Protein AF-A0A815L622-F1 (afdb_monomer)

pLDDT: mean 76.96, std 22.01, range [23.73, 98.12]

Nearest PDB structures (foldseek):
  8ipq-assembly2_D  TM=3.003E-01  e=6.523E-02  Mycolicibacterium smegmatis
  8vp5-assembly1_B  TM=3.251E-01  e=3.781E+00  Acetivibrio thermocellus ATCC 27405
  7t56-assembly1_B  TM=3.227E-01  e=4.749E+00  Acetivibrio thermocellus
  6v9z-assembly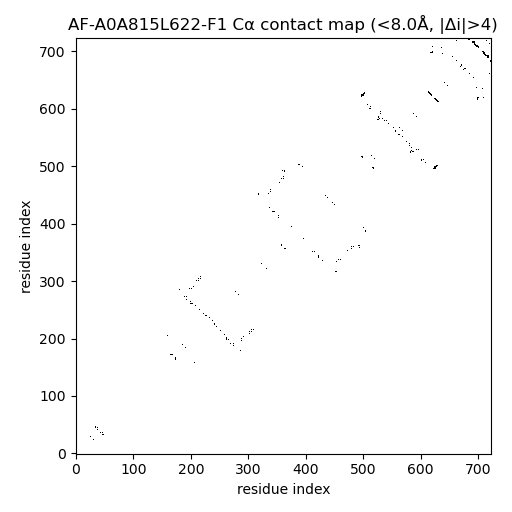1_B  TM=2.185E-01  e=2.625E+00  Acetivibrio thermocellus ATCC 27405

Mean predicted aligned error: 18.42 Å

Secondary structure (DSSP, 8-state):
---------------------------HHHHHHHHHHHTTT--HHHHHHHHHHHHHHHHHHHHHHHHHHHTTS-S--------------------------PPP-----------------------------PPPP--THHHHHHHHHHHT-TTTTTT-PPPHHHHS-HHHHHHHHHHHTTS---SHHHHHHHHHHHHHHHHHHHHHHHHHHHHHHHHHHHHHT---HHHHHHTT-SS-HHHHHHHHHHHHHHHHHHHHHHHHHHHHHHTT---SSS-HHHHHHHHHHHHHHHHHHHHHHHHHHHHHHHHHHHHHHHHHHHHHS--SS-HHHHHHHHHHHHHHHHHHHHHHHHHHHHHHTT---THHHHHHHHHHH--------GGGHHHHHHHHHHHHHHHHHHHHHHHHHHHHHHHHHHHHHHHHHHHHHHHHHHHT---THHHHHHHHHHHHHHHHHHHHHHHHHHHHHHHHHHHHHHHHH---TTS----S-PPEEESSS--S-HHHHHHHHH--S---TTGGGGS-HHHHHHHHHHHHHHHHHHHHHHHTTSTT--TT-HHHHHHHHHHHHHHHHHHHSPPPHHHHHHHHHHHHHHHHHHHHHHHTTEEEEE-SSSS-EEEEEHHHHHHHHHHHHHHH------SS--HHHHHHHHHHHHHHHHHTTSS-HHHHHHHS--TTT--PPEEEEEE-TTSTT-PEEEEEE-TT-TTTTT-

Solvent-accessible surface area (backbone atoms only — not comparable to full-atom values): 43558 Å² total; per-residue (Å²): 138,80,89,85,89,84,85,87,86,87,90,80,89,79,87,78,86,76,80,83,76,78,80,80,91,62,61,71,68,58,55,51,51,49,54,61,40,48,78,67,74,49,55,68,70,63,46,51,55,53,50,52,53,49,51,54,52,53,50,52,52,50,55,54,53,51,56,57,55,58,66,72,75,73,77,89,87,85,89,85,85,88,79,90,82,85,84,84,88,86,82,90,86,85,87,82,90,84,87,80,91,76,87,83,82,87,82,85,84,82,87,86,88,88,83,89,79,92,76,90,78,89,77,88,83,84,87,78,87,88,86,86,81,83,87,74,93,76,68,80,70,62,58,55,57,55,54,56,64,59,70,73,47,76,68,79,69,66,76,74,68,83,51,68,73,81,71,45,62,65,73,59,49,52,53,52,50,28,62,74,67,72,44,87,66,79,54,67,71,46,42,52,50,53,50,55,52,44,50,42,50,44,50,37,53,52,44,58,55,48,46,54,45,55,47,52,49,52,56,50,26,64,73,68,73,51,78,50,71,68,49,31,59,73,53,72,42,94,79,56,66,62,56,41,47,54,45,50,54,54,50,48,51,52,45,50,54,51,41,52,51,38,52,51,55,52,53,60,47,63,80,66,60,84,58,86,90,53,56,69,66,60,52,48,52,53,44,48,54,50,42,48,66,78,46,50,64,55,59,54,52,44,50,52,55,47,52,52,50,53,49,46,46,50,49,50,50,42,48,52,57,59,68,63,57,88,58,103,56,71,60,65,58,55,50,51,52,52,50,50,40,51,52,52,42,43,53,52,51,46,53,52,49,52,50,51,50,24,56,78,69,28,40,68,61,70,75,62,53,50,51,57,52,52,61,63,65,59,79,84,69,84,86,83,52,80,80,49,56,42,62,51,52,51,52,52,48,51,52,51,52,50,50,53,49,54,51,51,51,50,53,51,52,51,51,49,51,52,47,53,50,36,51,52,52,45,54,51,54,50,50,52,52,50,51,57,55,58,72,64,75,65,69,83,57,48,65,52,48,54,51,46,50,52,49,40,51,50,54,52,50,53,48,49,51,50,56,42,53,56,52,47,57,54,49,48,54,52,53,52,49,49,57,74,66,46,86,66,82,82,51,60,63,75,83,41,54,54,55,46,71,57,52,78,65,83,88,59,53,76,70,44,42,47,40,64,27,63,38,71,94,71,84,60,93,46,64,28,70,80,49,55,71,73,58,26,51,56,49,33,54,52,50,39,54,53,54,47,50,53,53,52,60,60,49,62,73,42,92,89,54,63,89,83,39,66,64,57,59,50,48,50,51,53,47,42,51,50,40,43,48,52,36,67,52,79,59,53,72,68,57,45,53,52,51,52,51,52,54,49,42,54,50,49,49,55,50,48,33,62,74,66,45,44,40,77,42,57,30,68,79,60,92,25,37,36,38,29,44,40,68,61,52,50,50,46,52,49,49,51,44,70,76,60,64,80,67,79,90,70,97,64,84,59,56,66,61,54,38,49,52,46,52,54,49,49,52,52,36,45,75,70,62,76,43,56,71,67,57,49,65,65,34,52,63,51,84,90,68,44,47,71,60,44,77,46,72,24,39,31,82,91,46,82,93,43,48,60,40,84,42,78,41,43,77,46,20,48,58,51,64,70,114

Sequence (723 aa):
MDVNKISAEDNVPIQNQQPQKKKCHGNRKDQRFRKKLRTRGINPEKIEKKLARRKQIEQKKNSTMSNVKEKNNSATRVPTSTSTRNQPATTTTMLTTTSFNKRKRDISLQEVNTNETLAKSSTSITIVKRLSKKPKQHDNKKLIDLCTLVINNDSMITKYRRPLFLTQPSSKLFRILKKRLNYSLRKPNRKEFIYKRLNLFDQQYYLEIEQRLWQSYLDIGLKEQMWPEILYKMAKTSNDTNICHDFLVNYLENIKNQINKCQLQLNEQSHSCPITRLTIDQIDHCLKEYVHTERSYLTMRNNDELIQFKSHIREKDLLKTITSYQIKMDLNEYLNRLISIREQQGGIWKDCFMLQMRILFKFLPQNFDHLEKFIGSIHYLSLDNTQNGIEIKNKRYKLIQEAKRTWLNTFFNVYEYKLQKCEQQYQNEMKQLETQLSDINITKDGESVLNKIKEYISTRTNRIKQEIDDQMSSARGLLLQKRHQSSSAKHMIGVSPEPYLDLIENPFNRLQWNQLSLGPSYIRLNQSGIRRKKEQLKQAEKEHKGIYKKVESNLIQYPGIPREASVFKQYSTNLLNHVHECYLTPLSYKDFLEAQQQSQIARSIRSLIKEKNLIIRLTDKGHNFYIGSASEFEKKAQNFFSDTNAFMELSENPFNEITNKVIQFLNRLHGKKIIQKWHYEQMMPDPKKCELAHLYFNPKTHKENIPVRPIENTIHAPTTNIS

InterPro domains:
  IPR059466 Domain of unknown function DUF8422 [PF28514] (590-704)

Radius of gyration: 41.03 Å; Cα contacts (8 Å, |Δi|>4): 441; chains: 1; bounding box: 111×120×99 Å

Structure (mmCIF, N/CA/C/O backbone):
data_AF-A0A815L622-F1
#
_entry.id   AF-A0A815L622-F1
#
loop_
_atom_site.group_PDB
_atom_site.id
_atom_site.type_symbol
_atom_site.label_atom_id
_atom_site.label_alt_id
_atom_site.label_comp_id
_atom_site.label_asym_id
_atom_site.label_entity_id
_atom_site.label_seq_id
_atom_site.pdbx_PDB_ins_code
_atom_site.Cartn_x
_atom_site.Cartn_y
_atom_site.Cartn_z
_atom_site.occupancy
_atom_site.B_iso_or_equiv
_atom_site.auth_seq_id
_atom_site.auth_comp_id
_atom_site.auth_asym_id
_atom_site.auth_atom_id
_atom_site.pdbx_PDB_model_num
ATOM 1 N N . MET A 1 1 ? -2.296 67.488 53.420 1.00 32.97 1 MET A N 1
ATOM 2 C CA . MET A 1 1 ? -1.817 68.424 52.387 1.00 32.97 1 MET A CA 1
ATOM 3 C C . MET A 1 1 ? -2.799 68.393 51.230 1.00 32.97 1 MET A C 1
ATOM 5 O O . MET A 1 1 ? -2.792 67.468 50.433 1.00 32.97 1 MET A O 1
ATOM 9 N N . ASP A 1 2 ? -3.738 69.327 51.337 1.00 30.67 2 ASP A N 1
ATOM 10 C CA . ASP A 1 2 ? -4.560 70.048 50.358 1.00 30.67 2 ASP A CA 1
ATOM 11 C C . ASP A 1 2 ? -4.939 69.471 48.981 1.00 30.67 2 ASP A C 1
ATOM 13 O O . ASP A 1 2 ? -4.122 69.293 48.086 1.00 30.67 2 ASP A O 1
ATOM 17 N N . VAL A 1 3 ? -6.259 69.270 48.843 1.00 36.25 3 VAL A N 1
ATOM 18 C CA . VAL A 1 3 ? -7.197 69.960 47.925 1.00 36.25 3 VAL A CA 1
ATOM 19 C C . VAL A 1 3 ? -6.707 70.285 46.503 1.00 36.25 3 VAL A C 1
ATOM 21 O O . VAL A 1 3 ? -5.869 71.158 46.321 1.00 36.25 3 VAL A O 1
ATOM 24 N N . ASN A 1 4 ? -7.392 69.733 45.485 1.00 37.66 4 ASN A N 1
ATOM 25 C CA . ASN A 1 4 ? -8.037 70.567 44.454 1.00 37.66 4 ASN A CA 1
ATOM 26 C C . ASN A 1 4 ? -9.099 69.844 43.598 1.00 37.66 4 ASN A C 1
ATOM 28 O O . ASN A 1 4 ? -8.881 68.764 43.052 1.00 37.66 4 ASN A O 1
ATOM 32 N N . LYS A 1 5 ? -10.256 70.517 43.503 1.00 45.66 5 LYS A N 1
ATOM 33 C CA . LYS A 1 5 ? -11.344 70.400 42.510 1.00 45.66 5 LYS A CA 1
ATOM 34 C C . LYS A 1 5 ? -10.925 71.064 41.188 1.00 45.66 5 LYS A C 1
ATOM 36 O O . LYS A 1 5 ? -10.076 71.940 41.244 1.00 45.66 5 LYS A O 1
ATOM 41 N N . ILE A 1 6 ? -11.600 70.723 40.078 1.00 37.06 6 ILE A N 1
ATOM 42 C CA . ILE A 1 6 ? -11.911 71.522 38.852 1.00 37.06 6 ILE A CA 1
ATOM 43 C C . ILE A 1 6 ? -12.695 70.550 37.935 1.00 37.06 6 ILE A C 1
ATOM 45 O O . ILE A 1 6 ? -12.186 69.483 37.610 1.00 37.06 6 ILE A O 1
ATOM 49 N N . SER A 1 7 ? -14.030 70.609 37.883 1.00 33.41 7 SER A N 1
ATOM 50 C CA . SER A 1 7 ? -14.940 71.461 37.084 1.00 33.41 7 SER A CA 1
ATOM 51 C C . SER A 1 7 ? -15.220 70.929 35.669 1.00 33.41 7 SER A C 1
ATOM 53 O O . SER A 1 7 ? -14.332 70.498 34.942 1.00 33.41 7 SER A O 1
ATOM 55 N N . ALA A 1 8 ? -16.515 70.918 35.354 1.00 36.47 8 ALA A N 1
ATOM 56 C CA . ALA A 1 8 ? -17.143 70.501 34.111 1.00 36.47 8 ALA A CA 1
ATOM 57 C C . ALA A 1 8 ? -17.141 71.634 33.078 1.00 36.47 8 ALA A C 1
ATOM 59 O O . ALA A 1 8 ? -17.165 72.785 33.496 1.00 36.47 8 ALA A O 1
ATOM 60 N N . GLU A 1 9 ? -17.217 71.295 31.785 1.00 32.03 9 GLU A N 1
ATOM 61 C CA . GLU A 1 9 ? -17.894 72.107 30.762 1.00 32.03 9 GLU A CA 1
ATOM 62 C C . GLU A 1 9 ? -18.160 71.309 29.460 1.00 32.03 9 GLU A C 1
ATOM 64 O O . GLU A 1 9 ? -17.298 70.613 28.925 1.00 32.03 9 GLU A O 1
ATOM 69 N N . ASP A 1 10 ? -19.416 71.432 29.027 1.00 31.62 10 ASP A N 1
ATOM 70 C CA . ASP A 1 10 ? -19.956 71.611 27.674 1.00 31.62 10 ASP A CA 1
ATOM 71 C C . ASP A 1 10 ? -20.185 70.491 26.636 1.00 31.62 10 ASP A C 1
ATOM 73 O O . ASP A 1 10 ? -19.308 69.920 25.989 1.00 31.62 10 ASP A O 1
ATOM 77 N N . ASN A 1 11 ? -21.495 70.313 26.407 1.00 34.53 11 ASN A N 1
ATOM 78 C CA . ASN A 1 11 ? -22.187 69.644 25.315 1.00 34.53 11 ASN A CA 1
ATOM 79 C C . ASN A 1 11 ? -22.273 70.536 24.061 1.00 34.53 11 ASN A C 1
ATOM 81 O O . ASN A 1 11 ? -22.769 71.658 24.134 1.00 34.53 11 ASN A O 1
ATOM 85 N N . VAL A 1 12 ? -21.986 69.969 22.883 1.00 33.09 12 VAL A N 1
ATOM 86 C CA . VAL A 1 12 ? -22.472 70.469 21.579 1.00 33.09 12 VAL A CA 1
ATOM 87 C C . VAL A 1 12 ? -23.025 69.289 20.758 1.00 33.09 12 VAL A C 1
ATOM 89 O O . VAL A 1 12 ? -22.323 68.287 20.596 1.00 33.09 12 VAL A O 1
ATOM 92 N N . PRO A 1 13 ? -24.259 69.358 20.216 1.00 34.53 13 PRO A N 1
ATOM 93 C CA . PRO A 1 13 ? -24.861 68.263 19.459 1.00 34.53 13 PRO A CA 1
ATOM 94 C C . PRO A 1 13 ? -24.604 68.407 17.950 1.00 34.53 13 PRO A C 1
ATOM 96 O O . PRO A 1 13 ? -25.013 69.387 17.332 1.00 34.53 13 PRO A O 1
ATOM 99 N N . ILE A 1 14 ? -23.997 67.395 17.320 1.00 32.12 14 ILE A N 1
ATOM 100 C CA . ILE A 1 14 ? -23.897 67.307 15.853 1.00 32.12 14 ILE A CA 1
ATOM 101 C C . ILE A 1 14 ? -24.893 66.263 15.338 1.00 32.12 14 ILE A C 1
ATOM 103 O O . ILE A 1 14 ? -24.738 65.056 15.534 1.00 32.12 14 ILE A O 1
ATOM 107 N N . GLN A 1 15 ? -25.920 66.757 14.646 1.00 35.34 15 GLN A N 1
ATOM 108 C CA . GLN A 1 15 ? -26.858 65.981 13.841 1.00 35.34 15 GLN A CA 1
ATOM 109 C C . GLN A 1 15 ? -26.120 65.273 12.694 1.00 35.34 15 GLN A C 1
ATOM 111 O O . GLN A 1 15 ? -25.575 65.922 11.806 1.00 35.34 15 GLN A O 1
ATOM 116 N N . ASN A 1 16 ? -26.167 63.940 12.657 1.00 31.11 16 ASN A N 1
ATOM 117 C CA . ASN A 1 16 ? -25.769 63.158 11.486 1.00 31.11 16 ASN A CA 1
ATOM 118 C C . ASN A 1 16 ? -27.010 62.546 10.827 1.00 31.11 16 ASN A C 1
ATOM 120 O O . ASN A 1 16 ? -27.536 61.518 11.258 1.00 31.11 16 ASN A O 1
ATOM 124 N N . GLN A 1 17 ? -27.470 63.193 9.755 1.00 33.44 17 GLN A N 1
ATOM 125 C CA . GLN A 1 17 ? -28.475 62.660 8.842 1.00 33.44 17 GLN A CA 1
ATOM 126 C C . GLN A 1 17 ? -27.920 61.407 8.142 1.00 33.44 17 GLN A C 1
ATOM 128 O O . GLN A 1 17 ? -26.961 61.472 7.373 1.00 33.44 17 GLN A O 1
ATOM 133 N N . GLN A 1 18 ? -28.528 60.244 8.385 1.00 32.62 18 GLN A N 1
ATOM 134 C CA . GLN A 1 18 ? -28.250 59.045 7.594 1.00 32.62 18 GLN A CA 1
ATOM 135 C C . GLN A 1 18 ? -28.936 59.152 6.220 1.00 32.62 18 GLN A C 1
ATOM 137 O O . GLN A 1 18 ? -30.151 59.353 6.162 1.00 32.62 18 GLN A O 1
ATOM 142 N N . PRO A 1 19 ? -28.225 58.939 5.097 1.00 33.69 19 PRO A N 1
ATOM 143 C CA . PRO A 1 19 ? -28.859 58.900 3.790 1.00 33.69 19 PRO A CA 1
ATOM 144 C C . PRO A 1 19 ? -29.710 57.631 3.657 1.00 33.69 19 PRO A C 1
ATOM 146 O O . PRO A 1 19 ? -29.210 56.504 3.763 1.00 33.69 19 PRO A O 1
ATOM 149 N N . GLN A 1 20 ? -31.003 57.813 3.379 1.00 33.44 20 GLN A N 1
ATOM 150 C CA . GLN A 1 20 ? -31.928 56.732 3.046 1.00 33.44 20 GLN A CA 1
ATOM 151 C C . GLN A 1 20 ? -31.395 55.929 1.847 1.00 33.44 20 GLN A C 1
ATOM 153 O O . GLN A 1 20 ? -31.422 56.362 0.692 1.00 33.44 20 GLN A O 1
ATOM 158 N N . LYS A 1 21 ? -30.907 54.712 2.108 1.00 35.72 21 LYS A N 1
ATOM 159 C CA . LYS A 1 21 ? -30.523 53.757 1.062 1.00 35.72 21 LYS A CA 1
ATOM 160 C C . LYS A 1 21 ? -31.780 53.270 0.338 1.00 35.72 21 LYS A C 1
ATOM 162 O O . LYS A 1 21 ? -32.455 52.357 0.812 1.00 35.72 21 LYS A O 1
ATOM 167 N N . LYS A 1 22 ? -32.054 53.820 -0.851 1.00 40.28 22 LYS A N 1
ATOM 168 C CA . LYS A 1 22 ? -33.016 53.249 -1.810 1.00 40.28 22 LYS A CA 1
ATOM 169 C C . LYS A 1 22 ? -32.660 51.773 -2.063 1.00 40.28 22 LYS A C 1
ATOM 171 O O . LYS A 1 22 ? -31.603 51.457 -2.613 1.00 40.28 22 LYS A O 1
ATOM 176 N N . LYS A 1 23 ? -33.528 50.850 -1.636 1.00 39.22 23 LYS A N 1
ATOM 177 C CA . LYS A 1 23 ? -33.405 49.409 -1.910 1.00 39.22 23 LYS A CA 1
ATOM 178 C C . LYS A 1 23 ? -33.587 49.176 -3.415 1.00 39.22 23 LYS A C 1
ATOM 180 O O . LYS A 1 23 ? -34.701 49.174 -3.922 1.00 39.22 23 LYS A O 1
ATOM 185 N N . CYS A 1 24 ? -32.494 48.946 -4.141 1.00 41.00 24 CYS A N 1
ATOM 186 C CA . CYS A 1 24 ? -32.559 48.500 -5.535 1.00 41.00 24 CYS A CA 1
ATOM 187 C C . CYS A 1 24 ? -33.077 47.050 -5.609 1.00 41.00 24 CYS A C 1
ATOM 189 O O . CYS A 1 24 ? -32.296 46.094 -5.541 1.00 41.00 24 CYS A O 1
ATOM 191 N N . HIS A 1 25 ? -34.390 46.881 -5.772 1.00 41.62 25 HIS A N 1
ATOM 192 C CA . HIS A 1 25 ? -35.028 45.603 -6.090 1.00 41.62 25 HIS A CA 1
ATOM 193 C C . HIS A 1 25 ? -34.700 45.190 -7.533 1.00 41.62 25 HIS A C 1
ATOM 195 O O . HIS A 1 25 ? -35.390 45.530 -8.484 1.00 41.62 25 HIS A O 1
ATOM 201 N N . GLY A 1 26 ? -33.597 44.459 -7.710 1.00 61.62 26 GLY A N 1
ATOM 202 C CA . GLY A 1 26 ? -33.228 43.853 -8.989 1.00 61.62 26 GLY A CA 1
ATOM 203 C C . GLY A 1 26 ? -32.877 42.379 -8.818 1.00 61.62 26 GLY A C 1
ATOM 204 O O . GLY A 1 26 ? -32.296 41.992 -7.805 1.00 61.62 26 GLY A O 1
ATOM 205 N N . ASN A 1 27 ? -33.193 41.555 -9.822 1.00 81.94 27 ASN A N 1
ATOM 206 C CA . ASN A 1 27 ? -32.874 40.125 -9.841 1.00 81.94 27 ASN A CA 1
ATOM 207 C C . ASN A 1 27 ? -31.395 39.882 -9.464 1.00 81.94 27 ASN A C 1
ATOM 209 O O . ASN A 1 27 ? -30.473 40.449 -10.063 1.00 81.94 27 ASN A O 1
ATOM 213 N N . ARG A 1 28 ? -31.152 39.012 -8.474 1.00 81.75 28 ARG A N 1
ATOM 214 C CA . ARG A 1 28 ? -29.819 38.711 -7.916 1.00 81.75 28 ARG A CA 1
ATOM 215 C C . ARG A 1 28 ? -28.817 38.247 -8.987 1.00 81.75 28 ARG A C 1
ATOM 217 O O . ARG A 1 28 ? -27.613 38.472 -8.840 1.00 81.75 28 ARG A O 1
ATOM 224 N N . LYS A 1 29 ? -29.289 37.627 -10.080 1.00 84.75 29 LYS A N 1
ATOM 225 C CA . LYS A 1 29 ? -28.455 37.248 -11.238 1.00 84.75 29 LYS A CA 1
ATOM 226 C C . LYS A 1 29 ? -27.961 38.466 -12.026 1.00 84.75 29 LYS A C 1
ATOM 228 O O . LYS A 1 29 ? -26.785 38.494 -12.400 1.00 84.75 29 LYS A O 1
ATOM 233 N N . ASP A 1 30 ? -28.803 39.476 -12.218 1.00 92.31 30 ASP A N 1
ATOM 234 C CA . ASP A 1 30 ? -28.452 40.703 -12.942 1.00 92.31 30 ASP A CA 1
ATOM 235 C C . ASP A 1 30 ? -27.469 41.550 -12.130 1.00 92.31 30 ASP A C 1
ATOM 237 O O . ASP A 1 30 ? -26.478 42.045 -12.664 1.00 92.31 30 ASP A O 1
ATOM 241 N N . GLN A 1 31 ? -27.668 41.640 -10.811 1.00 90.75 31 GLN A N 1
ATOM 242 C CA . GLN A 1 31 ? -26.743 42.344 -9.916 1.00 90.75 31 GLN A CA 1
ATOM 243 C C . GLN A 1 31 ? -25.335 41.723 -9.929 1.00 90.75 31 GLN A C 1
ATOM 245 O O . GLN A 1 31 ? -24.333 42.439 -10.014 1.00 90.75 31 GLN A O 1
ATOM 250 N N . ARG A 1 32 ? -25.232 40.384 -9.917 1.00 91.06 32 ARG A N 1
ATOM 251 C CA . ARG A 1 32 ? -23.940 39.683 -10.050 1.00 91.06 32 ARG A CA 1
ATOM 252 C C . ARG A 1 32 ? -23.287 39.931 -11.409 1.00 91.06 32 ARG A C 1
ATOM 254 O O . ARG A 1 32 ? -22.069 40.099 -11.471 1.00 91.06 32 ARG A O 1
ATOM 261 N N . PHE A 1 33 ? -24.077 39.970 -12.483 1.00 94.19 33 PHE A N 1
ATOM 262 C CA . PHE A 1 33 ? -23.577 40.256 -13.827 1.00 94.19 33 PHE A CA 1
ATOM 263 C C . PHE A 1 33 ? -23.018 41.681 -13.930 1.00 94.19 33 PHE A C 1
ATOM 265 O O . PHE A 1 33 ? -21.876 41.850 -14.358 1.00 94.19 33 PHE A O 1
ATOM 272 N N . ARG A 1 34 ? -23.756 42.682 -13.430 1.00 96.19 34 ARG A N 1
ATOM 273 C CA . ARG A 1 34 ? -23.299 44.079 -13.342 1.00 96.19 34 ARG A CA 1
ATOM 274 C C . ARG A 1 34 ? -21.998 44.195 -12.552 1.00 96.19 34 ARG A C 1
ATOM 276 O O . ARG A 1 34 ? -21.034 44.769 -13.050 1.00 96.19 34 ARG A O 1
ATOM 283 N N . LYS A 1 35 ? -21.922 43.575 -11.366 1.00 93.44 35 LYS A N 1
ATOM 284 C CA . LYS A 1 35 ? -20.710 43.592 -10.527 1.00 93.44 35 LYS A CA 1
ATOM 285 C C . LYS A 1 35 ? -19.495 43.002 -11.253 1.00 93.44 35 LYS A C 1
ATOM 287 O O . LYS A 1 35 ? -18.430 43.606 -11.225 1.00 93.44 35 LYS A O 1
ATOM 292 N N . LYS A 1 36 ? -19.665 41.876 -11.959 1.00 93.75 36 LYS A N 1
ATOM 293 C CA . LYS A 1 36 ? -18.591 41.222 -12.731 1.00 93.75 36 LYS A CA 1
ATOM 294 C C . LYS A 1 36 ? -18.076 42.077 -13.894 1.00 93.75 36 LYS A C 1
ATOM 296 O O . LYS A 1 36 ? -16.896 41.997 -14.232 1.00 93.75 36 LYS A O 1
ATOM 301 N N . LEU A 1 37 ? -18.944 42.858 -14.538 1.00 93.88 37 LEU A N 1
ATOM 302 C CA . LEU A 1 37 ? -18.530 43.745 -15.627 1.00 93.88 37 LEU A CA 1
ATOM 303 C C . LEU A 1 37 ? -17.895 45.042 -15.105 1.00 93.88 37 LEU A C 1
ATOM 305 O O . LEU A 1 37 ? -16.901 45.478 -15.681 1.00 93.88 37 LEU A O 1
ATOM 309 N N . ARG A 1 38 ? -18.366 45.586 -13.971 1.00 95.75 38 ARG A N 1
ATOM 310 C CA . ARG A 1 38 ? -17.719 46.729 -13.297 1.00 95.75 38 ARG A CA 1
ATOM 311 C C . ARG A 1 38 ? -16.286 46.407 -12.875 1.00 95.75 38 ARG A C 1
ATOM 313 O O . ARG A 1 38 ? -15.388 47.189 -13.147 1.00 95.75 38 ARG A O 1
ATOM 320 N N . THR A 1 39 ? -16.034 45.212 -12.329 1.00 88.69 39 THR A N 1
ATOM 321 C CA . THR A 1 39 ? -14.667 44.766 -11.976 1.00 88.69 39 THR A CA 1
ATOM 322 C C . THR A 1 39 ? -13.728 44.614 -13.178 1.00 88.69 39 THR A C 1
ATOM 324 O O . THR A 1 39 ? -12.544 44.373 -12.997 1.00 88.69 39 THR A O 1
ATOM 327 N N . ARG A 1 40 ? -14.248 44.704 -14.408 1.00 90.06 40 ARG A N 1
ATOM 328 C CA . ARG A 1 40 ? -13.471 44.667 -15.654 1.00 90.06 40 ARG A CA 1
ATOM 329 C C . ARG A 1 40 ? -13.350 46.049 -16.311 1.00 90.06 40 ARG A C 1
ATOM 331 O O . ARG A 1 40 ? -13.017 46.110 -17.487 1.00 90.06 40 ARG A O 1
ATOM 338 N N . GLY A 1 41 ? -13.691 47.125 -15.595 1.00 90.25 41 GLY A N 1
ATOM 339 C CA . GLY A 1 41 ? -13.604 48.501 -16.097 1.00 90.25 41 GLY A CA 1
ATOM 340 C C . GLY A 1 41 ? -14.614 48.843 -17.197 1.00 90.25 41 GLY A C 1
ATOM 341 O O . GLY A 1 41 ? -14.412 49.788 -17.949 1.00 90.25 41 GLY A O 1
ATOM 342 N N . ILE A 1 42 ? -15.696 48.070 -17.349 1.00 90.94 42 ILE A N 1
ATOM 343 C CA . ILE A 1 42 ? -16.692 48.332 -18.397 1.00 90.94 42 ILE A CA 1
ATOM 344 C C . ILE A 1 42 ? -17.622 49.461 -17.935 1.00 90.94 42 ILE A C 1
ATOM 346 O O . ILE A 1 42 ? -18.227 49.357 -16.868 1.00 90.94 42 ILE A O 1
ATOM 350 N N . ASN A 1 43 ? -17.768 50.498 -18.767 1.00 94.44 43 ASN A N 1
ATOM 351 C CA . ASN A 1 43 ? -18.669 51.633 -18.532 1.00 94.44 43 ASN A CA 1
ATOM 352 C C . ASN A 1 43 ? -20.125 51.157 -18.256 1.00 94.44 43 ASN A C 1
ATOM 354 O O . ASN A 1 43 ? -20.600 50.260 -18.967 1.00 94.44 43 ASN A O 1
ATOM 358 N N . PRO A 1 44 ? -20.834 51.737 -17.260 1.00 94.19 44 PRO A N 1
ATOM 359 C CA . PRO A 1 44 ? -22.225 51.421 -16.920 1.00 94.19 44 PRO A CA 1
ATOM 360 C C . PRO A 1 44 ? -23.200 51.291 -18.104 1.00 94.19 44 PRO A C 1
ATOM 362 O O . PRO A 1 44 ? -23.956 50.321 -18.139 1.00 94.19 44 PRO A O 1
ATOM 365 N N . GLU A 1 45 ? -23.146 52.164 -19.112 1.00 91.62 45 GLU A N 1
ATOM 366 C CA . GLU A 1 45 ? -24.037 52.074 -20.284 1.00 91.62 45 GLU A CA 1
ATOM 367 C C . GLU A 1 45 ? -23.794 50.796 -21.096 1.00 91.62 45 GLU A C 1
ATOM 369 O O . GLU A 1 45 ? -24.721 50.074 -21.477 1.00 91.62 45 GLU A O 1
ATOM 374 N N . LYS A 1 46 ? -22.518 50.437 -21.297 1.00 92.50 46 LYS A N 1
ATOM 375 C CA . LYS A 1 46 ? -22.136 49.183 -21.966 1.00 92.50 46 LYS A CA 1
ATOM 376 C C . LYS A 1 46 ? -22.548 47.958 -21.142 1.00 92.50 46 LYS A C 1
ATOM 378 O O . LYS A 1 46 ? -22.781 46.892 -21.720 1.00 92.50 46 LYS A O 1
ATOM 383 N N . ILE A 1 47 ? -22.634 48.077 -19.814 1.00 95.69 47 ILE A N 1
ATOM 384 C CA . ILE A 1 47 ? -23.127 47.011 -18.930 1.00 95.69 47 ILE A CA 1
ATOM 385 C C . ILE A 1 47 ? -24.625 46.793 -19.139 1.00 95.69 47 ILE A C 1
ATOM 387 O O . ILE A 1 47 ? -25.028 45.644 -19.334 1.00 95.69 47 ILE A O 1
ATOM 391 N N . GLU A 1 48 ? -25.431 47.857 -19.153 1.00 96.88 48 GLU A N 1
ATOM 392 C CA . GLU A 1 48 ? -26.878 47.742 -19.371 1.00 96.88 48 GLU A CA 1
ATOM 393 C C . GLU A 1 48 ? -27.198 47.236 -20.782 1.00 96.88 48 GLU A C 1
ATOM 395 O O . GLU A 1 48 ? -27.993 46.306 -20.926 1.00 96.88 48 GLU A O 1
ATOM 400 N N . LYS A 1 49 ? -26.480 47.697 -21.818 1.00 95.38 49 LYS A N 1
ATOM 401 C CA . LYS A 1 49 ? -26.638 47.183 -23.193 1.00 95.38 49 LYS A CA 1
ATOM 402 C C . LYS A 1 49 ? -26.329 45.681 -23.292 1.00 95.38 49 LYS A C 1
ATOM 404 O O . LYS A 1 49 ? -27.039 44.927 -23.960 1.00 95.38 49 LYS A O 1
ATOM 409 N N . LYS A 1 50 ? -25.297 45.204 -22.581 1.00 94.69 50 LYS A N 1
ATOM 410 C CA . LYS A 1 50 ? -24.971 43.765 -22.490 1.00 94.69 50 LYS A CA 1
ATOM 411 C C . LYS A 1 50 ? -26.006 42.976 -21.688 1.00 94.69 50 LYS A C 1
ATOM 413 O O . LYS A 1 50 ? -26.274 41.824 -22.029 1.00 94.69 50 LYS A O 1
ATOM 418 N N . LEU A 1 51 ? -26.573 43.566 -20.637 1.00 96.31 51 LEU A N 1
ATOM 419 C CA . LEU A 1 51 ? -27.626 42.941 -19.840 1.00 96.31 51 LEU A CA 1
ATOM 420 C C . LEU A 1 51 ? -28.923 42.798 -20.653 1.00 96.31 51 LEU A C 1
ATOM 422 O O . LEU A 1 51 ? -29.509 41.718 -20.660 1.00 96.31 51 LEU A O 1
ATOM 426 N N . ALA A 1 52 ? -29.319 43.835 -21.396 1.00 94.00 52 ALA A N 1
ATOM 427 C CA . ALA A 1 52 ? -30.481 43.814 -22.284 1.00 94.00 52 ALA A CA 1
ATOM 428 C C . ALA A 1 52 ? -30.344 42.734 -23.370 1.00 94.00 52 ALA A C 1
ATOM 430 O O . ALA A 1 52 ? -31.225 41.886 -23.516 1.00 94.00 52 ALA A O 1
ATOM 431 N N . ARG A 1 53 ? -29.185 42.666 -24.045 1.00 94.69 53 ARG A N 1
ATOM 432 C CA . ARG A 1 53 ? -28.898 41.615 -25.040 1.00 94.69 53 ARG A CA 1
ATOM 433 C C . ARG A 1 53 ? -28.975 40.212 -24.437 1.00 94.69 53 ARG A C 1
ATOM 435 O O . ARG A 1 53 ? -29.461 39.282 -25.073 1.00 94.69 53 ARG A O 1
ATOM 442 N N . ARG A 1 54 ? -28.513 40.044 -23.195 1.00 95.31 54 ARG A N 1
ATOM 443 C CA . ARG A 1 54 ? -28.606 38.766 -22.484 1.00 95.31 54 ARG A CA 1
ATOM 444 C C . ARG A 1 54 ? -30.058 38.379 -22.180 1.00 95.31 54 ARG A C 1
ATOM 446 O O . ARG A 1 54 ? -30.400 37.218 -22.379 1.00 95.31 54 ARG A O 1
ATOM 453 N N . LYS A 1 55 ? -30.899 39.324 -21.746 1.00 94.69 55 LYS A N 1
ATOM 454 C CA . LYS A 1 55 ? -32.333 39.080 -21.509 1.00 94.69 55 LYS A CA 1
ATOM 455 C C . LYS A 1 55 ? -33.069 38.697 -22.792 1.00 94.69 55 LYS A C 1
ATOM 457 O O . LYS A 1 55 ? -33.832 37.740 -22.769 1.00 94.69 55 LYS A O 1
ATOM 462 N N . GLN A 1 56 ? -32.761 39.351 -23.913 1.00 93.25 56 GLN A N 1
ATOM 463 C CA . GLN A 1 56 ? -33.305 38.979 -25.225 1.00 93.25 56 GLN A CA 1
ATOM 464 C C . GLN A 1 56 ? -32.915 37.548 -25.635 1.00 93.25 56 GLN A C 1
ATOM 466 O O . GLN A 1 56 ? -33.739 36.813 -26.170 1.00 93.25 56 GLN A O 1
ATOM 471 N N . ILE A 1 57 ? -31.677 37.116 -25.358 1.00 91.44 57 ILE A N 1
ATOM 472 C CA . ILE A 1 57 ? -31.242 35.733 -25.623 1.00 91.44 57 ILE A CA 1
ATOM 473 C C . ILE A 1 57 ? -31.980 34.735 -24.720 1.00 91.44 57 ILE A C 1
ATOM 475 O O . ILE A 1 57 ? -32.375 33.670 -25.189 1.00 91.44 57 ILE A O 1
ATOM 479 N N . GLU A 1 58 ? -32.162 35.055 -23.435 1.00 89.69 58 GLU A N 1
ATOM 480 C CA . GLU A 1 58 ? -32.913 34.203 -22.501 1.00 89.69 58 GLU A CA 1
ATOM 481 C C . GLU A 1 58 ? -34.396 34.099 -22.913 1.00 89.69 58 GLU A C 1
ATOM 483 O O . GLU A 1 58 ? -34.935 32.995 -22.934 1.00 89.69 58 GLU A O 1
ATOM 488 N N . GLN A 1 59 ? -35.022 35.195 -23.357 1.00 90.44 59 GLN A N 1
ATOM 489 C CA . GLN A 1 59 ? -36.380 35.180 -23.916 1.00 90.44 59 GLN A CA 1
ATOM 490 C C . GLN A 1 59 ? -36.476 34.334 -25.191 1.00 90.44 59 GLN A C 1
ATOM 492 O O . GLN A 1 59 ? -37.345 33.470 -25.261 1.00 90.44 59 GLN A O 1
ATOM 497 N N . LYS A 1 60 ? -35.547 34.496 -26.148 1.00 89.06 60 LYS A N 1
ATOM 498 C CA . LYS A 1 60 ? -35.508 33.667 -27.368 1.00 89.06 60 LYS A CA 1
ATOM 499 C C . LYS A 1 60 ? -35.351 32.179 -27.055 1.00 89.06 60 LYS A C 1
ATOM 501 O O . LYS A 1 60 ? -35.991 31.351 -27.686 1.00 89.06 60 LYS A O 1
ATOM 506 N N . LYS A 1 61 ? -34.526 31.816 -26.067 1.00 82.56 61 LYS A N 1
ATOM 507 C CA . LYS A 1 61 ? -34.377 30.411 -25.651 1.00 82.56 61 LYS A CA 1
ATOM 508 C C . LYS A 1 61 ? -35.656 29.847 -25.043 1.00 82.56 61 LYS A C 1
ATOM 510 O O . LYS A 1 61 ? -36.003 28.704 -25.329 1.00 82.56 61 LYS A O 1
ATOM 515 N N . ASN A 1 62 ? -36.347 30.640 -24.230 1.00 81.44 62 ASN A N 1
ATOM 516 C CA . ASN A 1 62 ? -37.598 30.213 -23.616 1.00 81.44 62 ASN A CA 1
ATOM 517 C C . ASN A 1 62 ? -38.710 30.051 -24.663 1.00 81.44 62 ASN A C 1
ATOM 519 O O . ASN A 1 62 ? -39.416 29.051 -24.604 1.00 81.44 62 ASN A O 1
ATOM 523 N N . SER A 1 63 ? -38.797 30.944 -25.659 1.00 82.12 63 SER A N 1
ATOM 524 C CA . SER A 1 63 ? -39.763 30.822 -26.762 1.00 82.12 63 SER A CA 1
ATOM 525 C C . SER A 1 63 ? -39.470 29.627 -27.681 1.00 82.12 63 SER A C 1
ATOM 527 O O . SER A 1 63 ? -40.383 28.974 -28.176 1.00 82.12 63 SER A O 1
ATOM 529 N N . THR A 1 64 ? -38.194 29.277 -27.887 1.00 79.81 64 THR A N 1
ATOM 530 C CA . THR A 1 64 ? -37.832 28.051 -28.617 1.00 79.81 64 THR A CA 1
ATOM 531 C C . THR A 1 64 ? -38.196 26.790 -27.825 1.00 79.81 64 THR A C 1
ATOM 533 O O . THR A 1 64 ? -38.654 25.818 -28.416 1.00 79.81 64 THR A O 1
ATOM 536 N N . MET A 1 65 ? -38.045 26.791 -26.494 1.00 65.56 65 MET A N 1
ATOM 537 C CA . MET A 1 65 ? -38.428 25.641 -25.663 1.00 65.56 65 MET A CA 1
ATOM 538 C C . MET A 1 65 ? -39.945 25.449 -25.535 1.00 65.56 65 MET A C 1
ATOM 540 O O . MET A 1 65 ? -40.381 24.306 -25.408 1.00 65.56 65 MET A O 1
ATOM 544 N N . SER A 1 66 ? -40.747 26.516 -25.581 1.00 67.00 66 SER A N 1
ATOM 545 C CA . SER A 1 66 ? -42.212 26.400 -25.605 1.00 67.00 66 SER A CA 1
ATOM 546 C C . SER A 1 66 ? -42.718 25.812 -26.929 1.00 67.00 66 SER A C 1
ATOM 548 O O . SER A 1 66 ? -43.510 24.875 -26.892 1.00 67.00 66 SER A O 1
ATOM 550 N N . ASN A 1 67 ? -42.157 26.214 -28.077 1.00 62.59 67 ASN A N 1
ATOM 551 C CA . ASN A 1 67 ? -42.541 25.652 -29.385 1.00 62.59 67 ASN A CA 1
ATOM 552 C C . ASN A 1 67 ? -42.159 24.167 -29.550 1.00 62.59 67 ASN A C 1
ATOM 554 O O . ASN A 1 67 ? -42.799 23.434 -30.300 1.00 62.59 67 ASN A O 1
ATOM 558 N N . VAL A 1 68 ? -41.124 23.696 -28.842 1.00 60.84 68 VAL A N 1
ATOM 559 C CA . VAL A 1 68 ? -40.749 22.268 -28.815 1.00 60.84 68 VAL A CA 1
ATOM 560 C C . VAL A 1 68 ? -41.703 21.448 -27.937 1.00 60.84 68 VAL A C 1
ATOM 562 O O . VAL A 1 68 ? -41.905 20.266 -28.201 1.00 60.84 68 VAL A O 1
ATOM 565 N N . LYS A 1 69 ? -42.331 22.055 -26.922 1.00 52.50 69 LYS A N 1
ATOM 566 C CA . LYS A 1 69 ? -43.346 21.374 -26.103 1.00 52.50 69 LYS A CA 1
ATOM 567 C C . LYS A 1 69 ? -44.699 21.262 -26.808 1.00 52.50 69 LYS A C 1
ATOM 569 O O . LYS A 1 69 ? -45.348 20.236 -26.650 1.00 52.50 69 LYS A O 1
ATOM 574 N N . GLU A 1 70 ? -45.091 22.240 -27.623 1.00 49.56 70 GLU A N 1
ATOM 575 C CA . GLU A 1 70 ? -46.339 22.159 -28.405 1.00 49.56 70 GLU A CA 1
ATOM 576 C C . GLU A 1 70 ? -46.267 21.145 -29.556 1.00 49.56 70 GLU A C 1
ATOM 578 O O . GLU A 1 70 ? -47.241 20.436 -29.809 1.00 49.56 70 GLU A O 1
ATOM 583 N N . LYS A 1 71 ? -45.100 20.970 -30.192 1.00 48.56 71 LYS A N 1
ATOM 584 C CA . LYS A 1 71 ? -44.919 19.949 -31.242 1.00 48.56 71 LYS A CA 1
ATOM 585 C C . LYS A 1 71 ? -44.943 18.500 -30.740 1.00 48.56 71 LYS A C 1
ATOM 587 O O . LYS A 1 71 ? -45.146 17.601 -31.544 1.00 48.56 71 LYS A O 1
ATOM 592 N N . ASN A 1 72 ? -44.787 18.263 -29.437 1.00 45.91 72 ASN A N 1
ATOM 593 C CA . ASN A 1 72 ? -44.801 16.909 -28.872 1.00 45.91 72 ASN A CA 1
ATOM 594 C C . ASN A 1 72 ? -46.185 16.454 -28.375 1.00 45.91 72 ASN A C 1
ATOM 596 O O . ASN A 1 72 ? -46.328 15.292 -28.007 1.00 45.91 72 ASN A O 1
ATOM 600 N N . ASN A 1 73 ? -47.200 17.327 -28.395 1.00 44.72 73 ASN A N 1
ATOM 601 C CA . ASN A 1 73 ? -48.565 16.999 -27.956 1.00 44.72 73 ASN A CA 1
ATOM 602 C C . ASN A 1 73 ? -49.559 16.779 -29.113 1.00 44.72 73 ASN A C 1
ATOM 604 O O . ASN A 1 73 ? -50.746 16.589 -28.868 1.00 44.72 73 ASN A O 1
ATOM 608 N N . SER A 1 74 ? -49.097 16.775 -30.366 1.00 41.91 74 SER A N 1
ATOM 609 C CA . SER A 1 74 ? -49.925 16.557 -31.560 1.00 41.91 74 SER A CA 1
ATOM 610 C C . SER A 1 74 ? -49.416 15.371 -32.386 1.00 41.91 74 SER A C 1
ATOM 612 O O . SER A 1 74 ? -48.983 15.518 -33.523 1.00 41.91 74 SER A O 1
ATOM 614 N N . ALA A 1 75 ? -49.463 14.166 -31.813 1.00 34.94 75 ALA A N 1
ATOM 615 C CA . ALA A 1 75 ? -49.342 12.937 -32.593 1.00 34.94 75 ALA A CA 1
ATOM 616 C C . ALA A 1 75 ? -50.189 11.799 -31.996 1.00 34.94 75 ALA A C 1
ATOM 618 O O . ALA A 1 75 ? -49.839 11.199 -30.982 1.00 34.94 75 ALA A O 1
ATOM 619 N N . THR A 1 76 ? -51.246 11.456 -32.742 1.00 34.12 76 THR A N 1
ATOM 620 C CA . THR A 1 76 ? -51.973 10.168 -32.799 1.00 34.12 76 THR A CA 1
ATOM 621 C C . THR A 1 76 ? -52.962 9.802 -31.682 1.00 34.12 76 THR A C 1
ATOM 623 O O . THR A 1 76 ? -52.612 9.166 -30.690 1.00 34.12 76 THR A O 1
ATOM 626 N N . ARG A 1 77 ? -54.257 10.068 -31.935 1.00 35.53 77 ARG A N 1
ATOM 627 C CA . ARG A 1 77 ? -55.378 9.232 -31.461 1.00 35.53 77 ARG A CA 1
ATOM 628 C C . ARG A 1 77 ? -56.657 9.485 -32.275 1.00 35.53 77 ARG A C 1
ATOM 630 O O . ARG A 1 77 ? -57.278 10.516 -32.068 1.00 35.53 77 ARG A O 1
ATOM 637 N N . VAL A 1 78 ? -57.053 8.547 -33.142 1.00 32.25 78 VAL A N 1
ATOM 638 C CA . VAL A 1 78 ? -58.440 8.296 -33.623 1.00 32.25 78 VAL A CA 1
ATOM 639 C C . VAL A 1 78 ? -58.482 6.848 -34.199 1.00 32.25 78 VAL A C 1
ATOM 641 O O . VAL A 1 78 ? -57.414 6.327 -34.517 1.00 32.25 78 VAL A O 1
ATOM 644 N N . PRO A 1 79 ? -59.638 6.170 -34.355 1.00 44.56 79 PRO A N 1
ATOM 645 C CA . PRO A 1 79 ? -60.380 5.479 -33.296 1.00 44.56 79 PRO A CA 1
ATOM 646 C C . PRO A 1 79 ? -60.719 4.017 -33.674 1.00 44.56 79 PRO A C 1
ATOM 648 O O . PRO A 1 79 ? -60.586 3.600 -34.820 1.00 44.56 79 PRO A O 1
ATOM 651 N N . THR A 1 80 ? -61.269 3.242 -32.741 1.00 28.56 80 THR A N 1
ATOM 652 C CA . THR A 1 80 ? -62.176 2.143 -33.110 1.00 28.56 80 THR A CA 1
ATOM 653 C C . THR A 1 80 ? -63.296 2.022 -32.087 1.00 28.56 80 THR A C 1
ATOM 655 O O . THR A 1 80 ? -63.155 2.383 -30.921 1.00 28.56 80 THR A O 1
ATOM 658 N N . SER A 1 81 ? -64.437 1.628 -32.626 1.00 31.09 81 SER A N 1
ATOM 659 C CA . SER A 1 81 ? -65.815 1.841 -32.210 1.00 31.09 81 SER A CA 1
ATOM 660 C C . SER A 1 81 ? -66.266 1.110 -30.947 1.00 31.09 81 SER A C 1
ATOM 662 O O . SER A 1 81 ? -65.907 -0.033 -30.681 1.00 31.09 81 SER A O 1
ATOM 664 N N . THR A 1 82 ? -67.168 1.784 -30.243 1.00 31.30 82 THR A N 1
ATOM 665 C CA . THR A 1 82 ? -68.162 1.273 -29.295 1.00 31.30 82 THR A CA 1
ATOM 666 C C . THR A 1 82 ? -69.150 0.297 -29.940 1.00 31.30 82 THR A C 1
ATOM 668 O O . THR A 1 82 ? -69.666 0.616 -31.007 1.00 31.30 82 THR A O 1
ATOM 671 N N . SER A 1 83 ? -69.532 -0.779 -29.238 1.00 28.39 83 SER A N 1
ATOM 672 C CA . SER A 1 83 ? -70.941 -1.200 -29.120 1.00 28.39 83 SER A CA 1
ATOM 673 C C . SER A 1 83 ? -71.127 -2.266 -28.025 1.00 28.39 83 SER A C 1
ATOM 675 O O . SER A 1 83 ? -70.533 -3.330 -28.120 1.00 28.39 83 SER A O 1
ATOM 677 N N . THR A 1 84 ? -71.967 -1.940 -27.025 1.00 29.73 84 THR A N 1
ATOM 678 C CA . THR A 1 84 ? -73.041 -2.761 -26.391 1.00 29.73 84 THR A CA 1
ATOM 679 C C . THR A 1 84 ? -72.766 -4.223 -25.980 1.00 29.73 84 THR A C 1
ATOM 681 O O . THR A 1 84 ? -72.256 -4.991 -26.772 1.00 29.73 84 THR A O 1
ATOM 684 N N . ARG A 1 85 ? -73.249 -4.800 -24.871 1.00 28.67 85 ARG A N 1
ATOM 685 C CA . ARG A 1 85 ? -74.150 -4.436 -23.759 1.00 28.67 85 ARG A CA 1
ATOM 686 C C . ARG A 1 85 ? -74.339 -5.745 -22.939 1.00 28.67 85 ARG A C 1
ATOM 688 O O . ARG A 1 85 ? -74.253 -6.821 -23.514 1.00 28.67 85 ARG A O 1
ATOM 695 N N . ASN A 1 86 ? -74.713 -5.605 -21.664 1.00 29.70 86 ASN A N 1
ATOM 696 C CA . ASN A 1 86 ? -75.378 -6.577 -20.768 1.00 29.70 86 ASN A CA 1
ATOM 697 C C . ASN A 1 86 ? -74.553 -7.624 -19.973 1.00 29.70 86 ASN A C 1
ATOM 699 O O . ASN A 1 86 ? -73.993 -8.578 -20.494 1.00 29.70 86 ASN A O 1
ATOM 703 N N . GLN A 1 87 ? -74.619 -7.415 -18.650 1.00 34.44 87 GLN A N 1
ATOM 704 C CA . GLN A 1 87 ? -74.620 -8.361 -17.515 1.00 34.44 87 GLN A CA 1
ATOM 705 C C . GLN A 1 87 ? -75.688 -9.488 -17.678 1.00 34.44 87 GLN A C 1
ATOM 707 O O . GLN A 1 87 ? -76.542 -9.303 -18.548 1.00 34.44 87 GLN A O 1
ATOM 712 N N . PRO A 1 88 ? -75.756 -10.585 -16.863 1.00 45.09 88 PRO A N 1
ATOM 713 C CA . PRO A 1 88 ? -75.500 -10.606 -15.412 1.00 45.09 88 PRO A CA 1
ATOM 714 C C . PRO A 1 88 ? -74.905 -11.886 -14.768 1.00 45.09 88 PRO A C 1
ATOM 716 O O . PRO A 1 88 ? -74.504 -12.843 -15.418 1.00 45.09 88 PRO A O 1
ATOM 719 N N . ALA A 1 89 ? -74.812 -11.781 -13.439 1.00 33.56 89 ALA A N 1
ATOM 720 C CA . ALA A 1 89 ? -74.233 -12.629 -12.399 1.00 33.56 89 ALA A CA 1
ATOM 721 C C . ALA A 1 89 ? -74.527 -14.139 -12.435 1.00 33.56 89 ALA A C 1
ATOM 723 O O . ALA A 1 89 ? -75.656 -14.529 -12.710 1.00 33.56 89 ALA A O 1
ATOM 724 N N . THR A 1 90 ? -73.578 -14.957 -11.948 1.00 28.59 90 THR A N 1
ATOM 725 C CA . THR A 1 90 ? -73.819 -15.954 -10.877 1.00 28.59 90 THR A CA 1
ATOM 726 C C . THR A 1 90 ? -72.523 -16.550 -10.295 1.00 28.59 90 THR A C 1
ATOM 728 O O . THR A 1 90 ? -71.419 -16.315 -10.774 1.00 28.59 90 THR A O 1
ATOM 731 N N . THR A 1 91 ? -72.725 -17.241 -9.180 1.00 28.61 91 THR A N 1
ATOM 732 C CA . THR A 1 91 ? -71.887 -17.638 -8.045 1.00 28.61 91 THR A CA 1
ATOM 733 C C . THR A 1 91 ? -70.951 -18.846 -8.273 1.00 28.61 91 THR A C 1
ATOM 735 O O . THR A 1 91 ? -71.229 -19.708 -9.094 1.00 28.61 91 THR A O 1
ATOM 738 N N . THR A 1 92 ? -69.939 -18.947 -7.397 1.00 27.62 92 THR A N 1
ATOM 739 C CA . THR A 1 92 ? -69.304 -20.175 -6.853 1.00 27.62 92 THR A CA 1
ATOM 740 C C . THR A 1 92 ? -68.422 -21.061 -7.753 1.00 27.62 92 THR A C 1
ATOM 742 O O . THR A 1 92 ? -68.822 -21.554 -8.800 1.00 27.62 92 THR A O 1
ATOM 745 N N . THR A 1 93 ? -67.273 -21.425 -7.165 1.00 27.30 93 THR A N 1
ATOM 746 C CA . THR A 1 93 ? -66.616 -22.756 -7.119 1.00 27.30 93 THR A CA 1
ATOM 747 C C . THR A 1 93 ? -65.182 -22.796 -7.649 1.00 27.30 93 THR A C 1
ATOM 749 O O . THR A 1 93 ? -64.799 -22.125 -8.599 1.00 27.30 93 THR A O 1
ATOM 752 N N . MET A 1 94 ? -64.381 -23.570 -6.920 1.00 29.47 94 MET A N 1
ATOM 753 C CA . MET A 1 94 ? -62.940 -23.720 -6.998 1.00 29.47 94 MET A CA 1
ATOM 754 C C . MET A 1 94 ? -62.416 -24.444 -8.250 1.00 29.47 94 MET A C 1
ATOM 756 O O . MET A 1 94 ? -63.119 -25.228 -8.876 1.00 29.47 94 MET A O 1
ATOM 760 N N . LEU A 1 95 ? -61.090 -24.305 -8.394 1.00 27.78 95 LEU A N 1
ATOM 761 C CA . LEU A 1 95 ? -60.101 -25.255 -8.921 1.00 27.78 95 LEU A CA 1
ATOM 762 C C . LEU A 1 95 ? -59.745 -25.229 -10.420 1.00 27.78 95 LEU A C 1
ATOM 764 O O . LEU A 1 95 ? -60.568 -25.131 -11.318 1.00 27.78 95 LEU A O 1
ATOM 768 N N . THR A 1 96 ? -58.438 -25.460 -10.608 1.00 26.31 96 THR A N 1
ATOM 769 C CA . THR A 1 96 ? -57.688 -25.949 -11.782 1.00 26.31 96 THR A CA 1
ATOM 770 C C . THR A 1 96 ? -57.168 -24.974 -12.859 1.00 26.31 96 THR A C 1
ATOM 772 O O . THR A 1 96 ? -57.861 -24.538 -13.763 1.00 26.31 96 THR A O 1
ATOM 775 N N . THR A 1 97 ? -55.849 -24.732 -12.751 1.00 27.83 97 THR A N 1
ATOM 776 C CA . THR A 1 97 ? -54.787 -24.882 -13.778 1.00 27.83 97 THR A CA 1
ATOM 777 C C . THR A 1 97 ? -54.934 -24.247 -15.166 1.00 27.83 97 THR A C 1
ATOM 779 O O . THR A 1 97 ? -55.777 -24.660 -15.949 1.00 27.83 97 THR A O 1
ATOM 782 N N . THR A 1 98 ? -53.956 -23.407 -15.548 1.00 27.58 98 THR A N 1
ATOM 783 C CA . THR A 1 98 ? -53.198 -23.463 -16.832 1.00 27.58 98 THR A CA 1
ATOM 784 C C . THR A 1 98 ? -52.097 -22.382 -16.842 1.00 27.58 98 THR A C 1
ATOM 786 O O . THR A 1 98 ? -52.339 -21.200 -16.644 1.00 27.58 98 THR A O 1
ATOM 789 N N . SER A 1 99 ? -50.829 -22.796 -16.751 1.00 26.48 99 SER A N 1
ATOM 790 C CA . SER A 1 99 ? -49.840 -22.831 -17.847 1.00 26.48 99 SER A CA 1
ATOM 791 C C . SER A 1 99 ? -49.186 -21.481 -18.205 1.00 26.48 99 SER A C 1
ATOM 793 O O . SER A 1 99 ? -49.591 -20.797 -19.141 1.00 26.48 99 SER A O 1
ATOM 795 N N . PHE A 1 100 ? -48.076 -21.159 -17.529 1.00 28.69 100 PHE A N 1
ATOM 796 C CA . PHE A 1 100 ? -47.039 -20.278 -18.079 1.00 28.69 100 PHE A CA 1
ATOM 797 C C . PHE A 1 100 ? -45.831 -21.111 -18.521 1.00 28.69 100 PHE A C 1
ATOM 799 O O . PHE A 1 100 ? -45.215 -21.831 -17.734 1.00 28.69 100 PHE A O 1
ATOM 806 N N . ASN A 1 101 ? -45.511 -20.981 -19.806 1.00 28.84 101 ASN A N 1
ATOM 807 C CA . ASN A 1 101 ? -44.396 -21.599 -20.513 1.00 28.84 101 ASN A CA 1
ATOM 808 C C . ASN A 1 101 ? -43.038 -21.330 -19.839 1.00 28.84 101 ASN A C 1
ATOM 810 O O . ASN A 1 101 ? -42.520 -20.213 -19.880 1.00 28.84 101 ASN A O 1
ATOM 814 N N . LYS A 1 102 ? -42.410 -22.384 -19.302 1.00 29.67 102 LYS A N 1
ATOM 815 C CA . LYS A 1 102 ? -40.969 -22.434 -19.015 1.00 29.67 102 LYS A CA 1
ATOM 816 C C . LYS A 1 102 ? -40.246 -23.135 -20.165 1.00 29.67 102 LYS A C 1
ATOM 818 O O . LYS A 1 102 ? -40.540 -24.283 -20.486 1.00 29.67 102 LYS A O 1
ATOM 823 N N . ARG A 1 103 ? -39.251 -22.456 -20.745 1.00 31.39 103 ARG A N 1
ATOM 824 C CA . ARG A 1 103 ? -38.216 -23.092 -21.571 1.00 31.39 103 ARG A CA 1
ATOM 825 C C . ARG A 1 103 ? -37.314 -23.940 -20.673 1.00 31.39 103 ARG A C 1
ATOM 827 O O . ARG A 1 103 ? -36.705 -23.421 -19.738 1.00 31.39 103 ARG A O 1
ATOM 834 N N . LYS A 1 104 ? -37.257 -25.230 -20.999 1.00 28.41 104 LYS A N 1
ATOM 835 C CA . LYS A 1 104 ? -36.364 -26.255 -20.458 1.00 28.41 104 LYS A CA 1
ATOM 836 C C . LYS A 1 104 ? -34.889 -25.913 -20.704 1.00 28.41 104 LYS A C 1
ATOM 838 O O . LYS A 1 104 ? -34.513 -25.537 -21.814 1.00 28.41 104 LYS A O 1
ATOM 843 N N . ARG A 1 105 ? -34.057 -26.148 -19.693 1.00 31.05 105 ARG A N 1
ATOM 844 C CA . ARG A 1 105 ? -32.753 -26.801 -19.856 1.00 31.05 105 ARG A CA 1
ATOM 845 C C . ARG A 1 105 ? -32.647 -27.834 -18.746 1.00 31.05 105 ARG A C 1
ATOM 847 O O . ARG A 1 105 ? -32.431 -27.479 -17.592 1.00 31.05 105 ARG A O 1
ATOM 854 N N . ASP A 1 106 ? -32.874 -29.077 -19.138 1.00 26.44 106 ASP A N 1
ATOM 855 C CA . ASP A 1 106 ? -32.523 -30.266 -18.380 1.00 26.44 106 ASP A CA 1
ATOM 856 C C . ASP A 1 106 ? -30.996 -30.422 -18.414 1.00 26.44 106 ASP A C 1
ATOM 858 O O . ASP A 1 106 ? -30.396 -30.204 -19.463 1.00 26.44 106 ASP A O 1
ATOM 862 N N . ILE A 1 107 ? -30.386 -30.767 -17.280 1.00 29.73 107 ILE A N 1
ATOM 863 C CA . ILE A 1 107 ? -29.406 -31.856 -17.146 1.00 29.73 107 ILE A CA 1
ATOM 864 C C . ILE A 1 107 ? -29.607 -32.398 -15.725 1.00 29.73 107 ILE A C 1
ATOM 866 O O . ILE A 1 107 ? -29.634 -31.656 -14.743 1.00 29.73 107 ILE A O 1
ATOM 870 N N . SER A 1 108 ? -29.838 -33.701 -15.690 1.00 28.02 108 SER A N 1
ATOM 871 C CA . SER A 1 108 ? -30.266 -34.553 -14.591 1.00 28.02 108 SER A CA 1
ATOM 872 C C . SER A 1 108 ? -29.249 -34.688 -13.459 1.00 28.02 108 SER A C 1
ATOM 874 O O . SER A 1 108 ? -28.061 -34.900 -13.696 1.00 28.02 108 SER A O 1
ATOM 876 N N . LEU A 1 109 ? -29.770 -34.676 -12.233 1.00 27.44 109 LEU A N 1
ATOM 877 C CA . LEU A 1 109 ? -29.193 -35.331 -11.064 1.00 27.44 109 LEU A CA 1
ATOM 878 C C . LEU A 1 109 ? -29.710 -36.774 -11.018 1.00 27.44 109 LEU A C 1
ATOM 880 O O . LEU A 1 109 ? -30.904 -36.995 -11.215 1.00 27.44 109 LEU A O 1
ATOM 884 N N . GLN A 1 110 ? -28.827 -37.723 -10.717 1.00 29.77 110 GLN A N 1
ATOM 885 C CA . GLN A 1 110 ? -29.207 -38.991 -10.104 1.00 29.77 110 GLN A CA 1
ATOM 886 C C . GLN A 1 110 ? -28.614 -39.035 -8.691 1.00 29.77 110 GLN A C 1
ATOM 888 O O . GLN A 1 110 ? -27.415 -38.864 -8.482 1.00 29.77 110 GLN A O 1
ATOM 893 N N . GLU A 1 111 ? -29.541 -39.178 -7.753 1.00 31.81 111 GLU A N 1
ATOM 894 C CA . GLU A 1 111 ? -29.467 -39.662 -6.371 1.00 31.81 111 GLU A CA 1
ATOM 895 C C . GLU A 1 111 ? -28.765 -41.048 -6.302 1.00 31.81 111 GLU A C 1
ATOM 897 O O . GLU A 1 111 ? -28.719 -41.741 -7.310 1.00 31.81 111 GLU A O 1
ATOM 902 N N . VAL A 1 112 ? -28.202 -41.585 -5.212 1.00 29.45 112 VAL A N 1
ATOM 903 C CA . VAL A 1 112 ? -28.321 -41.347 -3.767 1.00 29.45 112 VAL A CA 1
ATOM 904 C C . VAL A 1 112 ? -27.212 -42.151 -3.040 1.00 29.45 112 VAL A C 1
ATOM 906 O O . VAL A 1 112 ? -26.660 -43.100 -3.590 1.00 29.45 112 VAL A O 1
ATOM 909 N N . ASN A 1 113 ? -27.007 -41.809 -1.765 1.00 24.95 113 ASN A N 1
ATOM 910 C CA . ASN A 1 113 ? -26.535 -42.635 -0.641 1.00 24.95 113 ASN A CA 1
ATOM 911 C C . ASN A 1 113 ? -25.094 -42.579 -0.109 1.00 24.95 113 ASN A C 1
ATOM 913 O O . ASN A 1 113 ? -24.084 -42.548 -0.802 1.00 24.95 113 ASN A O 1
ATOM 917 N N . THR A 1 114 ? -25.116 -42.572 1.221 1.00 33.47 114 THR A N 1
ATOM 918 C CA . THR A 1 114 ? -24.107 -42.453 2.265 1.00 33.47 114 THR A CA 1
ATOM 919 C C . THR A 1 114 ? -23.241 -43.704 2.415 1.00 33.47 114 THR A C 1
ATOM 921 O O . THR A 1 114 ? -23.752 -44.811 2.273 1.00 33.47 114 THR A O 1
ATOM 924 N N . ASN A 1 115 ? -21.965 -43.533 2.784 1.00 26.78 115 ASN A N 1
ATOM 925 C CA . ASN A 1 115 ? -21.359 -44.100 4.003 1.00 26.78 115 ASN A CA 1
ATOM 926 C C . ASN A 1 115 ? -19.851 -43.794 4.091 1.00 26.78 115 ASN A C 1
ATOM 928 O O . ASN A 1 115 ? -19.159 -43.625 3.089 1.00 26.78 115 ASN A O 1
ATOM 932 N N . GLU A 1 116 ? -19.381 -43.684 5.331 1.00 30.03 116 GLU A N 1
ATOM 933 C CA . GLU A 1 116 ? -17.996 -43.490 5.768 1.00 30.03 116 GLU A CA 1
ATOM 934 C C . GLU A 1 116 ? -17.041 -44.574 5.247 1.00 30.03 116 GLU A C 1
ATOM 936 O O . GLU A 1 116 ? -17.409 -45.743 5.249 1.00 30.03 116 GLU A O 1
ATOM 941 N N . THR A 1 117 ? -15.786 -44.226 4.922 1.00 27.00 117 THR A N 1
ATOM 942 C CA . THR A 1 117 ? -14.567 -44.767 5.579 1.00 27.00 117 THR A CA 1
ATOM 943 C C . THR A 1 117 ? -13.272 -44.216 4.969 1.00 27.00 117 THR A C 1
ATOM 945 O O . THR A 1 117 ? -13.177 -43.917 3.781 1.00 27.00 117 THR A O 1
ATOM 948 N N . LEU A 1 118 ? -12.252 -44.088 5.826 1.00 34.88 118 LEU A N 1
ATOM 949 C CA . LEU A 1 118 ? -10.849 -43.872 5.476 1.00 34.88 118 LEU A CA 1
ATOM 950 C C . LEU A 1 118 ? -10.348 -44.915 4.460 1.00 34.88 118 LEU A C 1
ATOM 952 O O . LEU A 1 118 ? -10.415 -46.105 4.748 1.00 34.88 118 LEU A O 1
ATOM 956 N N . ALA A 1 119 ? -9.665 -44.479 3.398 1.00 27.17 119 ALA A N 1
ATOM 957 C CA . ALA A 1 119 ? -8.565 -45.247 2.810 1.00 27.17 119 ALA A CA 1
ATOM 958 C C . ALA A 1 119 ? -7.637 -44.361 1.967 1.00 27.17 119 ALA A C 1
ATOM 960 O O . ALA A 1 119 ? -8.061 -43.557 1.142 1.00 27.17 119 ALA A O 1
ATOM 961 N N . LYS A 1 120 ? -6.337 -44.542 2.205 1.00 37.16 120 LYS A N 1
ATOM 962 C CA . LYS A 1 120 ? -5.221 -44.081 1.377 1.00 37.16 120 LYS A CA 1
ATOM 963 C C . LYS A 1 120 ? -5.295 -44.769 0.008 1.00 37.16 120 LYS A C 1
ATOM 965 O O . LYS A 1 120 ? -5.438 -45.985 -0.022 1.00 37.16 120 LYS A O 1
ATOM 970 N N . SER A 1 121 ? -5.034 -44.057 -1.086 1.00 27.27 121 SER A N 1
ATOM 971 C CA . SER A 1 121 ? -4.414 -44.695 -2.256 1.00 27.27 121 SER A CA 1
ATOM 972 C C . SER A 1 121 ? -3.705 -43.687 -3.153 1.00 27.27 121 SER A C 1
ATOM 974 O O . SER A 1 121 ? -4.316 -42.880 -3.852 1.00 27.27 121 SER A O 1
ATOM 976 N N . SER A 1 122 ? -2.386 -43.788 -3.118 1.00 29.91 122 SER A N 1
ATOM 977 C CA . SER A 1 122 ? -1.429 -43.380 -4.133 1.00 29.91 122 SER A CA 1
ATOM 978 C C . SER A 1 122 ? -1.664 -44.170 -5.429 1.00 29.91 122 SER A C 1
ATOM 980 O O . SER A 1 122 ? -1.916 -45.372 -5.389 1.00 29.91 122 SER A O 1
ATOM 982 N N . THR A 1 123 ? -1.533 -43.522 -6.581 1.00 27.42 123 THR A N 1
ATOM 983 C CA . THR A 1 123 ? -1.382 -44.165 -7.902 1.00 27.42 123 THR A CA 1
ATOM 984 C C . THR A 1 123 ? -0.604 -43.155 -8.753 1.00 27.42 123 THR A C 1
ATOM 986 O O . THR A 1 123 ? -1.129 -42.101 -9.086 1.00 27.42 123 THR A O 1
ATOM 989 N N . SER A 1 124 ? 0.724 -43.237 -8.884 1.00 25.56 124 SER A N 1
ATOM 990 C CA . SER A 1 124 ? 1.506 -44.196 -9.682 1.00 25.56 124 SER A CA 1
ATOM 991 C C . SER A 1 124 ? 0.905 -44.419 -11.071 1.00 25.56 124 SER A C 1
ATOM 993 O O . SER A 1 124 ? 0.150 -45.362 -11.276 1.00 25.56 124 SER A O 1
ATOM 995 N N . ILE A 1 125 ? 1.257 -43.550 -12.027 1.00 24.97 125 ILE A N 1
ATOM 996 C CA . ILE A 1 125 ? 1.125 -43.836 -13.461 1.00 24.97 125 ILE A CA 1
ATOM 997 C C . ILE A 1 125 ? 2.523 -44.096 -14.013 1.00 24.97 125 ILE A C 1
ATOM 999 O O . ILE A 1 125 ? 3.361 -43.205 -14.143 1.00 24.97 125 ILE A O 1
ATOM 1003 N N . THR A 1 126 ? 2.739 -45.371 -14.301 1.00 24.72 126 THR A N 1
ATOM 1004 C CA . THR A 1 126 ? 3.921 -45.960 -14.908 1.00 24.72 126 THR A CA 1
ATOM 1005 C C . THR A 1 126 ? 4.047 -45.531 -16.369 1.00 24.72 126 THR A C 1
ATOM 1007 O O . THR A 1 126 ? 3.157 -45.755 -17.188 1.00 24.72 126 THR A O 1
ATOM 1010 N N . ILE A 1 127 ? 5.199 -44.951 -16.692 1.00 27.45 127 ILE A N 1
ATOM 1011 C CA . ILE A 1 127 ? 5.719 -44.737 -18.043 1.00 27.45 127 ILE A CA 1
ATOM 1012 C C . ILE A 1 127 ? 6.313 -46.061 -18.540 1.00 27.45 127 ILE A C 1
ATOM 1014 O O . ILE A 1 127 ? 7.250 -46.563 -17.925 1.00 27.45 127 ILE A O 1
ATOM 1018 N N . VAL A 1 128 ? 5.858 -46.589 -19.685 1.00 26.58 128 VAL A N 1
ATOM 1019 C CA . VAL A 1 128 ? 6.625 -47.573 -20.475 1.00 26.58 128 VAL A CA 1
ATOM 1020 C C . VAL A 1 128 ? 6.512 -47.301 -21.982 1.00 26.58 128 VAL A C 1
ATOM 1022 O O . VAL A 1 128 ? 5.468 -47.472 -22.599 1.00 26.58 128 VAL A O 1
ATOM 1025 N N . LYS A 1 129 ? 7.674 -46.922 -22.533 1.00 29.58 129 LYS A N 1
ATOM 1026 C CA . LYS A 1 129 ? 8.291 -47.269 -23.830 1.00 29.58 129 LYS A CA 1
ATOM 1027 C C . LYS A 1 129 ? 7.459 -47.200 -25.123 1.00 29.58 129 LYS A C 1
ATOM 1029 O O . LYS A 1 129 ? 6.687 -48.096 -25.439 1.00 29.58 129 LYS A O 1
ATOM 1034 N N . ARG A 1 130 ? 7.924 -46.325 -26.025 1.00 23.73 130 ARG A N 1
ATOM 1035 C CA . ARG A 1 130 ? 8.319 -46.725 -27.391 1.00 23.73 130 ARG A CA 1
ATOM 1036 C C . ARG A 1 130 ? 9.422 -45.801 -27.921 1.00 23.73 130 ARG A C 1
ATOM 1038 O O . ARG A 1 130 ? 9.159 -44.696 -28.377 1.00 23.73 130 ARG A O 1
ATOM 1045 N N . LEU A 1 131 ? 10.664 -46.282 -27.862 1.00 29.31 131 LEU A N 1
ATOM 1046 C CA . LEU A 1 131 ? 11.773 -45.807 -28.688 1.00 29.31 131 LEU A CA 1
ATOM 1047 C C . LEU A 1 131 ? 11.958 -46.802 -29.834 1.00 29.31 131 LEU A C 1
ATOM 1049 O O . LEU A 1 131 ? 12.108 -47.997 -29.590 1.00 29.31 131 LEU A O 1
ATOM 1053 N N . SER A 1 132 ? 11.952 -46.310 -31.069 1.00 29.33 132 SER A N 1
ATOM 1054 C CA . SER A 1 132 ? 12.895 -46.720 -32.121 1.00 29.33 132 SER A CA 1
ATOM 1055 C C . SER A 1 132 ? 12.529 -46.042 -33.441 1.00 29.33 132 SER A C 1
ATOM 1057 O O . SER A 1 132 ? 11.534 -46.379 -34.075 1.00 29.33 132 SER A O 1
ATOM 1059 N N . LYS A 1 133 ? 13.369 -45.101 -33.878 1.00 29.67 133 LYS A N 1
ATOM 1060 C CA . LYS A 1 133 ? 13.749 -44.931 -35.288 1.00 29.67 133 LYS A CA 1
ATOM 1061 C C . LYS A 1 133 ? 15.037 -44.101 -35.348 1.00 29.67 133 LYS A C 1
ATOM 1063 O O . LYS A 1 133 ? 15.142 -43.056 -34.716 1.00 29.67 133 LYS A O 1
ATOM 1068 N N . LYS A 1 134 ? 16.029 -44.671 -36.038 1.00 31.97 134 LYS A N 1
ATOM 1069 C CA . LYS A 1 134 ? 17.416 -44.206 -36.208 1.00 31.97 134 LYS A CA 1
ATOM 1070 C C . LYS A 1 134 ? 17.493 -42.783 -36.799 1.00 31.97 134 LYS A C 1
ATOM 1072 O O . LYS A 1 134 ? 16.617 -42.434 -37.593 1.00 31.97 134 LYS A O 1
ATOM 1077 N N . PRO A 1 135 ? 18.549 -42.000 -36.505 1.00 31.45 135 PRO A N 1
ATOM 1078 C CA . PRO A 1 135 ? 18.734 -40.684 -37.098 1.00 31.45 135 PRO A CA 1
ATOM 1079 C C . PRO A 1 135 ? 19.299 -40.822 -38.519 1.00 31.45 135 PRO A C 1
ATOM 1081 O O . PRO A 1 135 ? 20.294 -41.510 -38.739 1.00 31.45 135 PRO A O 1
ATOM 1084 N N . LYS A 1 136 ? 18.666 -40.154 -39.488 1.00 31.69 136 LYS A N 1
ATOM 1085 C CA . LYS A 1 136 ? 19.319 -39.788 -40.749 1.00 31.69 136 LYS A CA 1
ATOM 1086 C C . LYS A 1 136 ? 19.987 -38.433 -40.533 1.00 31.69 136 LYS A C 1
ATOM 1088 O O . LYS A 1 136 ? 19.322 -37.502 -40.082 1.00 31.69 136 LYS A O 1
ATOM 1093 N N . GLN A 1 137 ? 21.284 -38.351 -40.832 1.00 39.25 137 GLN A N 1
ATOM 1094 C CA . GLN A 1 137 ? 22.004 -37.089 -40.998 1.00 39.25 137 GLN A CA 1
ATOM 1095 C C . GLN A 1 137 ? 21.209 -36.201 -41.959 1.00 39.25 137 GLN A C 1
ATOM 1097 O O . GLN A 1 137 ? 20.900 -36.626 -43.071 1.00 39.25 137 GLN A O 1
ATOM 1102 N N . HIS A 1 138 ? 20.841 -35.006 -41.507 1.00 34.75 138 HIS A N 1
ATOM 1103 C CA . HIS A 1 138 ? 20.184 -34.007 -42.337 1.00 34.75 138 HIS A CA 1
ATOM 1104 C C . HIS A 1 138 ? 20.951 -32.691 -42.251 1.00 34.75 138 HIS A C 1
ATOM 1106 O O . HIS A 1 138 ? 21.330 -32.243 -41.171 1.00 34.75 138 HIS A O 1
ATOM 1112 N N . ASP A 1 139 ? 21.179 -32.132 -43.433 1.00 37.66 139 ASP A N 1
ATOM 1113 C CA . ASP A 1 139 ? 22.049 -31.011 -43.757 1.00 37.66 139 ASP A CA 1
ATOM 1114 C C . ASP A 1 139 ? 21.827 -29.734 -42.937 1.00 37.66 139 ASP A C 1
ATOM 1116 O O . ASP A 1 139 ? 20.713 -29.210 -42.836 1.00 37.66 139 ASP A O 1
ATOM 1120 N N . ASN A 1 140 ? 22.946 -29.139 -42.510 1.00 38.59 140 ASN A N 1
ATOM 1121 C CA . ASN A 1 140 ? 23.069 -27.816 -41.878 1.00 38.59 140 ASN A CA 1
ATOM 1122 C C . ASN A 1 140 ? 22.491 -26.645 -42.703 1.00 38.59 140 ASN A C 1
ATOM 1124 O O . ASN A 1 140 ? 22.422 -25.520 -42.214 1.00 38.59 140 ASN A O 1
ATOM 1128 N N . LYS A 1 141 ? 22.031 -26.878 -43.938 1.00 35.00 141 LYS A N 1
ATOM 1129 C CA . LYS A 1 141 ? 21.493 -25.832 -44.819 1.00 35.00 141 LYS A CA 1
ATOM 1130 C C . LYS A 1 141 ? 20.032 -25.464 -44.511 1.00 35.00 141 LYS A C 1
ATOM 1132 O O . LYS A 1 141 ? 19.644 -24.326 -44.730 1.00 35.00 141 LYS A O 1
ATOM 1137 N N . LYS A 1 142 ? 19.239 -26.373 -43.920 1.00 38.53 142 LYS A N 1
ATOM 1138 C CA . LYS A 1 142 ? 17.834 -26.100 -43.528 1.00 38.53 142 LYS A CA 1
ATOM 1139 C C . LYS A 1 142 ? 17.681 -25.350 -42.199 1.00 38.53 142 LYS A C 1
ATOM 1141 O O . LYS A 1 142 ? 16.629 -24.761 -41.964 1.00 38.53 142 LYS A O 1
ATOM 1146 N N . LEU A 1 143 ? 18.700 -25.360 -41.335 1.00 39.00 143 LEU A N 1
ATOM 1147 C CA . LEU A 1 143 ? 18.670 -24.622 -40.065 1.00 39.00 143 LEU A CA 1
ATOM 1148 C C . LEU A 1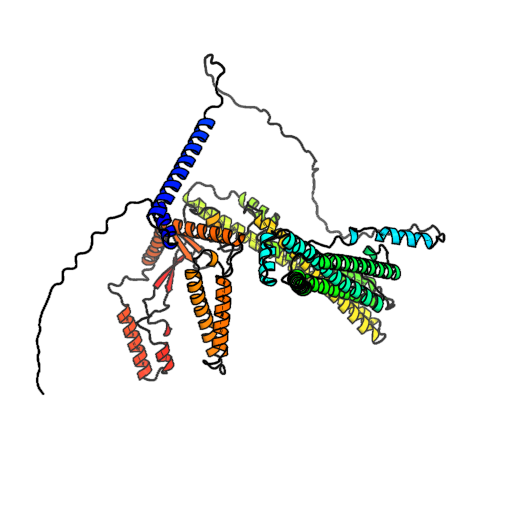 143 ? 18.843 -23.110 -40.286 1.00 39.00 143 LEU A C 1
ATOM 1150 O O . LEU A 1 143 ? 18.209 -22.308 -39.604 1.00 39.00 143 LEU A O 1
ATOM 1154 N N . ILE A 1 144 ? 19.641 -22.732 -41.288 1.00 42.62 144 ILE A N 1
ATOM 1155 C CA . ILE A 1 144 ? 19.894 -21.332 -41.650 1.00 42.62 144 ILE A CA 1
ATOM 1156 C C . ILE A 1 144 ? 18.616 -20.683 -42.211 1.00 42.62 144 ILE A C 1
ATOM 1158 O O . ILE A 1 144 ? 18.250 -19.599 -41.757 1.00 42.62 144 ILE A O 1
ATOM 1162 N N . ASP A 1 145 ? 17.858 -21.387 -43.061 1.00 37.69 145 ASP A N 1
ATOM 1163 C CA . ASP A 1 145 ? 16.579 -20.897 -43.611 1.00 37.69 145 ASP A CA 1
ATOM 1164 C C . ASP A 1 145 ? 15.469 -20.746 -42.548 1.00 37.69 145 ASP A C 1
ATOM 1166 O O . ASP A 1 145 ? 14.617 -19.857 -42.642 1.00 37.69 145 ASP A O 1
ATOM 1170 N N . LEU A 1 146 ? 15.486 -21.566 -41.489 1.00 39.41 146 LEU A N 1
ATOM 1171 C CA . LEU A 1 146 ? 14.551 -21.450 -40.360 1.00 39.41 146 LEU A CA 1
ATOM 1172 C C . LEU A 1 146 ? 14.873 -20.248 -39.460 1.00 39.41 146 LEU A C 1
ATOM 1174 O O . LEU A 1 146 ? 13.950 -19.591 -38.973 1.00 39.41 146 LEU A O 1
ATOM 1178 N N . CYS A 1 147 ? 16.153 -19.909 -39.292 1.00 37.09 147 CYS A N 1
ATOM 1179 C CA . CYS A 1 147 ? 16.572 -18.687 -38.606 1.00 37.09 147 CYS A CA 1
ATOM 1180 C C . CYS A 1 147 ? 16.224 -17.428 -39.417 1.00 37.09 147 CYS A C 1
ATOM 1182 O O . CYS A 1 147 ? 15.781 -16.437 -38.838 1.00 37.09 147 CYS A O 1
ATOM 1184 N N . THR A 1 148 ? 16.310 -17.470 -40.753 1.00 40.78 148 THR A N 1
ATOM 1185 C CA . THR A 1 148 ? 15.932 -16.324 -41.603 1.00 40.78 148 THR A CA 1
ATOM 1186 C C . THR A 1 148 ? 14.421 -16.048 -41.577 1.00 40.78 148 THR A C 1
ATOM 1188 O O . THR A 1 148 ? 14.002 -14.890 -41.578 1.00 40.78 148 THR A O 1
ATOM 1191 N N . LEU A 1 149 ? 13.580 -17.085 -41.453 1.00 38.22 149 LEU A N 1
ATOM 1192 C CA . LEU A 1 149 ? 12.121 -16.928 -41.338 1.00 38.22 149 LEU A CA 1
ATOM 1193 C C . LEU A 1 149 ? 11.663 -16.358 -39.979 1.00 38.22 149 LEU A C 1
ATOM 1195 O O . LEU A 1 149 ? 10.571 -15.799 -39.879 1.00 38.22 149 LEU A O 1
ATOM 1199 N N . VAL A 1 150 ? 12.485 -16.473 -38.930 1.00 42.78 150 VAL A N 1
ATOM 1200 C CA . VAL A 1 150 ? 12.201 -15.920 -37.591 1.00 42.78 150 VAL A CA 1
ATOM 1201 C C . VAL A 1 150 ? 12.517 -14.420 -37.511 1.00 42.78 150 VAL A C 1
ATOM 1203 O O . VAL A 1 150 ? 11.869 -13.708 -36.744 1.00 42.78 150 VAL A O 1
ATOM 1206 N N . ILE A 1 151 ? 13.434 -13.917 -38.343 1.00 45.59 151 ILE A N 1
ATOM 1207 C CA . ILE A 1 151 ? 13.890 -12.516 -38.325 1.00 45.59 151 ILE A CA 1
ATOM 1208 C C . ILE A 1 151 ? 12.885 -11.559 -39.001 1.00 45.59 151 ILE A C 1
ATOM 1210 O O . ILE A 1 151 ? 12.803 -10.396 -38.618 1.00 45.59 151 ILE A O 1
ATOM 1214 N N . ASN A 1 152 ? 12.028 -12.046 -39.907 1.00 42.94 152 ASN A N 1
ATOM 1215 C CA . ASN A 1 152 ? 11.010 -11.220 -40.585 1.00 42.94 152 ASN A CA 1
ATOM 1216 C C . ASN A 1 152 ? 9.708 -11.006 -39.790 1.00 42.94 152 ASN A C 1
ATOM 1218 O O . ASN A 1 152 ? 8.764 -10.399 -40.295 1.00 42.94 152 ASN A O 1
ATOM 1222 N N . ASN A 1 153 ? 9.633 -11.473 -38.541 1.00 44.38 153 ASN A N 1
ATOM 1223 C CA . ASN A 1 153 ? 8.498 -11.178 -37.677 1.00 44.38 153 ASN A CA 1
ATOM 1224 C C . ASN A 1 153 ? 8.754 -9.899 -36.865 1.00 44.38 153 ASN A C 1
ATOM 1226 O O . ASN A 1 153 ? 9.250 -9.949 -35.738 1.00 44.38 153 ASN A O 1
ATOM 1230 N N . ASP A 1 154 ? 8.249 -8.770 -37.375 1.00 48.47 154 ASP A N 1
ATOM 1231 C CA . ASP A 1 154 ? 7.979 -7.525 -36.622 1.00 48.47 154 ASP A CA 1
ATOM 1232 C C . ASP A 1 154 ? 7.178 -7.767 -35.311 1.00 48.47 154 ASP A C 1
ATOM 1234 O O . ASP A 1 154 ? 7.019 -6.878 -34.473 1.00 48.47 154 ASP A O 1
ATOM 1238 N N . SER A 1 155 ? 6.674 -8.989 -35.089 1.00 46.91 155 SER A N 1
ATOM 1239 C CA . SER A 1 155 ? 5.883 -9.388 -33.928 1.00 46.91 155 SER A CA 1
ATOM 1240 C C . SER A 1 155 ? 6.671 -9.571 -32.622 1.00 46.91 155 SER A C 1
ATOM 1242 O O . SER A 1 155 ? 6.048 -9.614 -31.563 1.00 46.91 155 SER A O 1
ATOM 1244 N N . MET A 1 156 ? 8.003 -9.708 -32.630 1.00 46.91 156 MET A N 1
ATOM 1245 C CA . MET A 1 156 ? 8.773 -9.849 -31.374 1.00 46.91 156 MET A CA 1
ATOM 1246 C C . MET A 1 156 ? 8.993 -8.502 -30.662 1.00 46.91 156 MET A C 1
ATOM 1248 O O . MET A 1 156 ? 9.062 -8.456 -29.435 1.00 46.91 156 MET A O 1
ATOM 1252 N N . ILE A 1 157 ? 8.949 -7.384 -31.396 1.00 52.00 157 ILE A N 1
ATOM 1253 C CA . ILE A 1 157 ? 9.035 -6.010 -30.854 1.00 52.00 157 ILE A CA 1
ATOM 1254 C C . ILE A 1 157 ? 7.626 -5.479 -30.513 1.00 52.00 157 ILE A C 1
ATOM 1256 O O . ILE A 1 157 ? 7.335 -4.287 -30.462 1.00 52.00 157 ILE A O 1
ATOM 1260 N N . THR A 1 158 ? 6.694 -6.379 -30.199 1.00 50.25 158 THR A N 1
ATOM 1261 C CA . THR A 1 158 ? 5.311 -6.029 -29.830 1.00 50.25 158 THR A CA 1
ATOM 1262 C C . THR A 1 158 ? 5.166 -5.479 -28.412 1.00 50.25 158 THR A C 1
ATOM 1264 O O . THR A 1 158 ? 4.077 -5.052 -28.025 1.00 50.25 158 THR A O 1
ATOM 1267 N N . LYS A 1 159 ? 6.250 -5.421 -27.626 1.00 65.69 159 LYS A N 1
ATOM 1268 C CA . LYS A 1 159 ? 6.230 -4.800 -26.293 1.00 65.69 159 LYS A CA 1
ATOM 1269 C C . LYS A 1 159 ? 6.374 -3.278 -26.313 1.00 65.69 159 LYS A C 1
ATOM 1271 O O . LYS A 1 159 ? 6.129 -2.664 -25.270 1.00 65.69 159 LYS A O 1
ATOM 1276 N N . TYR A 1 160 ? 6.690 -2.644 -27.453 1.00 76.06 160 TYR A N 1
ATOM 1277 C CA . TYR A 1 160 ? 6.680 -1.181 -27.525 1.00 76.06 160 TYR A CA 1
ATOM 1278 C C . TYR A 1 160 ? 5.253 -0.655 -27.339 1.00 76.06 160 TYR A C 1
ATOM 1280 O O . TYR A 1 160 ? 4.436 -0.571 -28.258 1.00 76.06 160 TYR A O 1
ATOM 1288 N N . ARG A 1 161 ? 4.942 -0.270 -26.102 1.00 81.62 161 ARG A N 1
ATOM 1289 C CA . ARG A 1 161 ? 3.701 0.415 -25.774 1.00 81.62 161 ARG A CA 1
ATOM 1290 C C . ARG A 1 161 ? 3.921 1.909 -25.937 1.00 81.62 161 ARG A C 1
ATOM 1292 O O . ARG A 1 161 ? 4.748 2.507 -25.238 1.00 81.62 161 ARG A O 1
ATOM 1299 N N . ARG A 1 162 ? 3.139 2.516 -26.834 1.00 82.44 162 ARG A N 1
ATOM 1300 C CA . ARG A 1 162 ? 3.114 3.971 -27.018 1.00 82.44 162 ARG A CA 1
ATOM 1301 C C . ARG A 1 162 ? 2.903 4.643 -25.652 1.00 82.44 162 ARG A C 1
ATOM 1303 O O . ARG A 1 162 ? 1.965 4.272 -24.938 1.00 82.44 162 ARG A O 1
ATOM 1310 N N . PRO A 1 163 ? 3.756 5.600 -25.258 1.00 85.12 163 PRO A N 1
ATOM 1311 C CA . PRO A 1 163 ? 3.731 6.143 -23.913 1.00 85.12 163 PRO A CA 1
ATOM 1312 C C . PRO A 1 163 ? 2.498 7.003 -23.692 1.00 85.12 163 PRO A C 1
ATOM 1314 O O . PRO A 1 163 ? 1.999 7.669 -24.605 1.00 85.12 163 PRO A O 1
ATOM 1317 N N . LEU A 1 164 ? 2.067 7.073 -22.432 1.00 79.88 164 LEU A N 1
ATOM 1318 C CA . LEU A 1 164 ? 0.911 7.873 -22.045 1.00 79.88 164 LEU A CA 1
ATOM 1319 C C . LEU A 1 164 ? 1.055 9.332 -22.493 1.00 79.88 164 LEU A C 1
ATOM 1321 O O . LEU A 1 164 ? 0.082 9.892 -22.989 1.00 79.88 164 LEU A O 1
ATOM 1325 N N . PHE A 1 165 ? 2.243 9.943 -22.405 1.00 83.75 165 PHE A N 1
ATOM 1326 C CA . PHE A 1 165 ? 2.436 11.344 -22.800 1.00 83.75 165 PHE A CA 1
ATOM 1327 C C . PHE A 1 165 ? 2.223 11.607 -24.302 1.00 83.75 165 PHE A C 1
ATOM 1329 O O . PHE A 1 165 ? 1.731 12.680 -24.649 1.00 83.75 165 PHE A O 1
ATOM 1336 N N . LEU A 1 166 ? 2.477 10.629 -25.182 1.00 88.38 166 LEU A N 1
ATOM 1337 C CA . LEU A 1 166 ? 2.159 10.736 -26.615 1.00 88.38 166 LEU A CA 1
ATOM 1338 C C . LEU A 1 166 ? 0.678 10.477 -26.922 1.00 88.38 166 LEU A C 1
ATOM 1340 O O . LEU A 1 166 ? 0.204 10.886 -27.982 1.00 88.38 166 LEU A O 1
ATOM 1344 N N . THR A 1 167 ? -0.049 9.840 -25.997 1.00 86.31 167 THR A N 1
ATOM 1345 C CA . THR A 1 167 ? -1.510 9.632 -26.074 1.00 86.31 167 THR A CA 1
ATOM 1346 C C . THR A 1 167 ? -2.327 10.747 -25.409 1.00 86.31 167 THR A C 1
ATOM 1348 O O . THR A 1 167 ? -3.549 10.788 -25.546 1.00 86.31 167 THR A O 1
ATOM 1351 N N . GLN A 1 168 ? -1.683 11.670 -24.685 1.00 84.56 168 GLN A N 1
ATOM 1352 C CA . GLN A 1 168 ? -2.369 12.802 -24.060 1.00 84.56 168 GLN A CA 1
ATOM 1353 C C . GLN A 1 168 ? -2.905 13.785 -25.117 1.00 84.56 168 GLN A C 1
ATOM 1355 O O . GLN A 1 168 ? -2.328 13.908 -26.199 1.00 84.56 168 GLN A O 1
ATOM 1360 N N . PRO A 1 169 ? -3.965 14.561 -24.800 1.00 90.44 169 PRO A N 1
ATOM 1361 C CA . PRO A 1 169 ? -4.444 15.611 -25.689 1.00 90.44 169 PRO A CA 1
ATOM 1362 C C . PRO A 1 169 ? -3.302 16.544 -26.098 1.00 90.44 169 PRO A C 1
ATOM 1364 O O . PRO A 1 169 ? -2.603 17.095 -25.240 1.00 90.44 169 PRO A O 1
ATOM 1367 N N . SER A 1 170 ? -3.142 16.757 -27.405 1.00 88.88 170 SER A N 1
ATOM 1368 C CA . SER A 1 170 ? -2.035 17.528 -27.988 1.00 88.88 170 SER A CA 1
ATOM 1369 C C . SER A 1 170 ? -1.874 18.914 -27.351 1.00 88.88 170 SER A C 1
ATOM 1371 O O . SER A 1 170 ? -0.761 19.379 -27.107 1.00 88.88 170 SER A O 1
ATOM 1373 N N . SER A 1 171 ? -2.981 19.558 -26.975 1.00 90.75 171 SER A N 1
ATOM 1374 C CA . SER A 1 171 ? -2.992 20.847 -26.275 1.00 90.75 171 SER A CA 1
ATOM 1375 C C . SER A 1 171 ? -2.239 20.832 -24.939 1.00 90.75 171 SER A C 1
ATOM 1377 O O . SER A 1 171 ? -1.572 21.812 -24.600 1.00 90.75 171 SER A O 1
ATOM 1379 N N . LYS A 1 172 ? -2.313 19.732 -24.181 1.00 91.38 172 LYS A N 1
ATOM 1380 C CA . LYS A 1 172 ? -1.630 19.578 -22.892 1.00 91.38 172 LYS A CA 1
ATOM 1381 C C . LYS A 1 172 ? -0.136 19.346 -23.096 1.00 91.38 172 LYS A C 1
ATOM 1383 O O . LYS A 1 172 ? 0.653 20.041 -22.457 1.00 91.38 172 LYS A O 1
ATOM 1388 N N . LEU A 1 173 ? 0.225 18.449 -24.015 1.00 92.00 173 LEU A N 1
ATOM 1389 C CA . LEU A 1 173 ? 1.613 18.159 -24.380 1.00 92.00 173 LEU A CA 1
ATOM 1390 C C . LEU A 1 173 ? 2.333 19.434 -24.842 1.00 92.00 173 LEU A C 1
ATOM 1392 O O . LEU A 1 173 ? 3.329 19.843 -24.248 1.00 92.00 173 LEU A O 1
ATOM 1396 N N . PHE A 1 174 ? 1.765 20.158 -25.811 1.00 94.81 174 PHE A N 1
ATOM 1397 C CA . PHE A 1 174 ? 2.376 21.391 -26.313 1.00 94.81 174 PHE A CA 1
ATOM 1398 C C . PHE A 1 174 ? 2.414 22.520 -25.283 1.00 94.81 174 PHE A C 1
ATOM 1400 O O . PHE A 1 174 ? 3.271 23.394 -25.376 1.00 94.81 174 PHE A O 1
ATOM 1407 N N . ARG A 1 175 ? 1.530 22.524 -24.276 1.00 93.81 175 ARG A N 1
ATOM 1408 C CA . ARG A 1 175 ? 1.620 23.481 -23.163 1.00 93.81 175 ARG A CA 1
ATOM 1409 C C . ARG A 1 175 ? 2.838 23.208 -22.278 1.00 93.81 175 ARG A C 1
ATOM 1411 O O . ARG A 1 175 ? 3.438 24.166 -21.800 1.00 93.81 175 ARG A O 1
ATOM 1418 N N . ILE A 1 176 ? 3.180 21.939 -22.054 1.00 92.38 176 ILE A N 1
ATOM 1419 C CA . ILE A 1 176 ? 4.371 21.534 -21.294 1.00 92.38 176 ILE A CA 1
ATOM 1420 C C . ILE A 1 176 ? 5.626 21.865 -22.105 1.00 92.38 176 ILE A C 1
ATOM 1422 O O . ILE A 1 176 ? 6.482 22.605 -21.623 1.00 92.38 176 ILE A O 1
ATOM 1426 N N . LEU A 1 177 ? 5.679 21.425 -23.366 1.00 93.25 177 LEU A N 1
ATOM 1427 C CA . LEU A 1 177 ? 6.827 21.659 -24.248 1.00 93.25 177 LEU A CA 1
ATOM 1428 C C . LEU A 1 177 ? 7.067 23.148 -24.513 1.00 93.25 177 LEU A C 1
ATOM 1430 O O . LEU A 1 177 ? 8.207 23.589 -24.486 1.00 93.25 177 LEU A O 1
ATOM 1434 N N . LYS A 1 178 ? 6.010 23.958 -24.664 1.00 94.69 178 LYS A N 1
ATOM 1435 C CA . LYS A 1 178 ? 6.134 25.422 -24.781 1.00 94.69 178 LYS A CA 1
ATOM 1436 C C . LYS A 1 178 ? 6.882 26.038 -23.596 1.00 94.69 178 LYS A C 1
ATOM 1438 O O . LYS A 1 178 ? 7.644 26.977 -23.794 1.00 94.69 178 LYS A O 1
ATOM 1443 N N . LYS A 1 179 ? 6.609 25.567 -22.373 1.00 93.69 179 LYS A N 1
ATOM 1444 C CA . LYS A 1 179 ? 7.275 26.077 -21.169 1.00 93.69 179 LYS A CA 1
ATOM 1445 C C . LYS A 1 179 ? 8.743 25.667 -21.142 1.00 93.69 179 LYS A C 1
ATOM 1447 O O . LYS A 1 179 ? 9.574 26.512 -20.852 1.00 93.69 179 LYS A O 1
ATOM 1452 N N . ARG A 1 180 ? 9.040 24.405 -21.470 1.00 93.75 180 ARG A N 1
ATOM 1453 C CA . ARG A 1 180 ? 10.412 23.879 -21.459 1.00 93.75 180 ARG A CA 1
ATOM 1454 C C . ARG A 1 180 ? 11.289 24.487 -22.559 1.00 93.75 180 ARG A C 1
ATOM 1456 O O . ARG A 1 180 ? 12.391 24.918 -22.273 1.00 93.75 180 ARG A O 1
ATOM 1463 N N . LEU A 1 181 ? 10.768 24.605 -23.780 1.00 93.50 181 LEU A N 1
ATOM 1464 C CA . LEU A 1 181 ? 11.478 25.215 -24.913 1.00 93.50 181 LEU A CA 1
ATOM 1465 C C . LEU A 1 181 ? 11.571 26.745 -24.823 1.00 93.50 181 LEU A C 1
ATOM 1467 O O . LEU A 1 181 ? 12.199 27.364 -25.674 1.00 93.50 181 LEU A O 1
ATOM 1471 N N . ASN A 1 182 ? 10.856 27.372 -23.880 1.00 94.88 182 ASN A N 1
ATOM 1472 C CA . ASN A 1 182 ? 10.653 28.822 -23.829 1.00 94.88 182 ASN A CA 1
ATOM 1473 C C . ASN A 1 182 ? 10.247 29.428 -25.197 1.00 94.88 182 ASN A C 1
ATOM 1475 O O . ASN A 1 182 ? 10.631 30.537 -25.564 1.00 94.88 182 ASN A O 1
ATOM 1479 N N . TYR A 1 183 ? 9.462 28.683 -25.989 1.00 93.44 183 TYR A N 1
ATOM 1480 C CA . TYR A 1 183 ? 9.185 29.023 -27.385 1.00 93.44 183 TYR A CA 1
ATOM 1481 C C . TYR A 1 183 ? 7.735 28.762 -27.797 1.00 93.44 183 TYR A C 1
ATOM 1483 O O . TYR A 1 183 ? 7.088 27.786 -27.412 1.00 93.44 183 TYR A O 1
ATOM 1491 N N . SER A 1 184 ? 7.187 29.660 -28.619 1.00 93.62 184 SER A N 1
ATOM 1492 C CA . SER A 1 184 ? 5.786 29.619 -29.041 1.00 93.62 184 SER A CA 1
ATOM 1493 C C . SER A 1 184 ? 5.535 28.610 -30.169 1.00 93.62 184 SER A C 1
ATOM 1495 O O . SER A 1 184 ? 5.766 28.884 -31.349 1.00 93.62 184 SER A O 1
ATOM 1497 N N . LEU A 1 185 ? 4.936 27.470 -29.819 1.00 93.50 185 LEU A N 1
ATOM 1498 C CA . LEU A 1 185 ? 4.484 26.430 -30.753 1.00 93.50 185 LEU A CA 1
ATOM 1499 C C . LEU A 1 185 ? 3.058 26.689 -31.283 1.00 93.50 185 LEU A C 1
ATOM 1501 O O . LEU A 1 185 ? 2.191 25.824 -31.198 1.00 93.50 185 LEU A O 1
ATOM 1505 N N . ARG A 1 186 ? 2.752 27.905 -31.763 1.00 92.81 186 ARG A N 1
ATOM 1506 C CA . ARG A 1 186 ? 1.400 28.233 -32.276 1.00 92.81 186 ARG A CA 1
ATOM 1507 C C . ARG A 1 186 ? 1.131 27.682 -33.681 1.00 92.81 186 ARG A C 1
ATOM 1509 O O . ARG A 1 186 ? 0.012 27.241 -33.927 1.00 92.81 186 ARG A O 1
ATOM 1516 N N . LYS A 1 187 ? 2.132 27.704 -34.570 1.00 95.75 187 LYS A N 1
ATOM 1517 C CA . LYS A 1 187 ? 1.983 27.284 -35.974 1.00 95.75 187 LYS A CA 1
ATOM 1518 C C . LYS A 1 187 ? 1.834 25.750 -36.088 1.00 95.75 187 LYS A C 1
ATOM 1520 O O . LYS A 1 187 ? 2.573 25.051 -35.391 1.00 95.75 187 LYS A O 1
ATOM 1525 N N . PRO A 1 188 ? 0.923 25.225 -36.934 1.00 95.38 188 PRO A N 1
ATOM 1526 C CA . PRO A 1 188 ? 0.698 23.782 -37.092 1.00 95.38 188 PRO A CA 1
ATOM 1527 C C . PRO A 1 188 ? 1.949 22.992 -37.494 1.00 95.38 188 PRO A C 1
ATOM 1529 O O . PRO A 1 188 ? 2.283 22.025 -36.819 1.00 95.38 188 PRO A O 1
ATOM 1532 N N . ASN A 1 189 ? 2.701 23.464 -38.493 1.00 96.19 189 ASN A N 1
ATOM 1533 C CA . ASN A 1 189 ? 3.928 22.810 -38.967 1.00 96.19 189 ASN A CA 1
ATOM 1534 C C . ASN A 1 189 ? 4.988 22.625 -37.862 1.00 96.19 189 ASN A C 1
ATOM 1536 O O . ASN A 1 189 ? 5.632 21.588 -37.775 1.00 96.19 189 ASN A O 1
ATOM 1540 N N . ARG A 1 190 ? 5.127 23.596 -36.950 1.00 95.50 190 ARG A N 1
ATOM 1541 C CA . ARG A 1 190 ? 6.041 23.496 -35.796 1.00 95.50 190 ARG A CA 1
ATOM 1542 C C . ARG A 1 190 ? 5.581 22.463 -34.777 1.00 95.50 190 ARG A C 1
ATOM 1544 O O . ARG A 1 190 ? 6.406 21.776 -34.188 1.00 95.50 190 ARG A O 1
ATOM 1551 N N . LYS A 1 191 ? 4.271 22.377 -34.534 1.00 95.75 191 LYS A N 1
ATOM 1552 C CA . LYS A 1 191 ? 3.701 21.362 -33.639 1.00 95.75 191 LYS A CA 1
ATOM 1553 C C . LYS A 1 191 ? 3.925 19.967 -34.199 1.00 95.75 191 LYS A C 1
ATOM 1555 O O . LYS A 1 191 ? 4.329 19.082 -33.456 1.00 95.75 191 LYS A O 1
ATOM 1560 N N . GLU A 1 192 ? 3.669 19.795 -35.490 1.00 96.25 192 GLU A N 1
ATOM 1561 C CA . GLU A 1 192 ? 3.867 18.528 -36.183 1.00 96.25 192 GLU A CA 1
ATOM 1562 C C . GLU A 1 192 ? 5.335 18.096 -36.154 1.00 96.25 192 GLU A C 1
ATOM 1564 O O . GLU A 1 192 ? 5.616 16.971 -35.749 1.00 96.25 192 GLU A O 1
ATOM 1569 N N . PHE A 1 193 ? 6.259 19.010 -36.468 1.00 96.81 193 PHE A N 1
ATOM 1570 C CA . PHE A 1 193 ? 7.700 18.780 -36.363 1.00 96.81 193 PHE A CA 1
ATOM 1571 C C . PHE A 1 193 ? 8.105 18.309 -34.959 1.00 96.81 193 PHE A C 1
ATOM 1573 O O . PHE A 1 193 ? 8.664 17.228 -34.807 1.00 96.81 193 PHE A O 1
ATOM 1580 N N . ILE A 1 194 ? 7.744 19.068 -33.915 1.00 96.56 194 ILE A N 1
ATOM 1581 C CA . ILE A 1 194 ? 8.065 18.712 -32.524 1.00 96.56 194 ILE A CA 1
ATOM 1582 C C . ILE A 1 194 ? 7.453 17.364 -32.132 1.00 96.56 194 ILE A C 1
ATOM 1584 O O . ILE A 1 194 ? 8.086 16.594 -31.419 1.00 96.56 194 ILE A O 1
ATOM 1588 N N . TYR A 1 195 ? 6.235 17.063 -32.582 1.00 96.00 195 TYR A N 1
ATOM 1589 C CA . TYR A 1 195 ? 5.574 15.800 -32.261 1.00 96.00 195 TYR A CA 1
ATOM 1590 C C . TYR A 1 195 ? 6.250 14.601 -32.929 1.00 96.00 195 TYR A C 1
ATOM 1592 O O . TYR A 1 195 ? 6.520 13.609 -32.255 1.00 96.00 195 TYR A O 1
ATOM 1600 N N . LYS A 1 196 ? 6.543 14.695 -34.233 1.00 96.31 196 LYS A N 1
ATOM 1601 C CA . LYS A 1 196 ? 7.255 13.651 -34.984 1.00 96.31 196 LYS A CA 1
ATOM 1602 C C . LYS A 1 196 ? 8.634 13.402 -34.379 1.00 96.31 196 LYS A C 1
ATOM 1604 O O . LYS A 1 196 ? 8.975 12.255 -34.103 1.00 96.31 196 LYS A O 1
ATOM 1609 N N . ARG A 1 197 ? 9.375 14.471 -34.084 1.00 97.19 197 ARG A N 1
ATOM 1610 C CA . ARG A 1 197 ? 10.709 14.388 -33.487 1.00 97.19 197 ARG A CA 1
ATOM 1611 C C . ARG A 1 197 ? 10.687 13.814 -32.070 1.00 97.19 197 ARG A C 1
ATOM 1613 O O . ARG A 1 197 ? 11.487 12.946 -31.747 1.00 97.19 197 ARG A O 1
ATOM 1620 N N . LEU A 1 198 ? 9.718 14.220 -31.244 1.00 96.69 198 LEU A N 1
ATOM 1621 C CA . LEU A 1 198 ? 9.513 13.649 -29.910 1.00 96.69 198 LEU A CA 1
ATOM 1622 C C . LEU A 1 198 ? 9.171 12.153 -29.966 1.00 96.69 198 LEU A C 1
ATOM 1624 O O . LEU A 1 198 ? 9.637 11.396 -29.120 1.00 96.69 198 LEU A O 1
ATOM 1628 N N . ASN A 1 199 ? 8.370 11.723 -30.945 1.00 95.94 199 ASN A N 1
ATOM 1629 C CA . ASN A 1 199 ? 8.055 10.308 -31.143 1.00 95.94 199 ASN A CA 1
ATOM 1630 C C . ASN A 1 199 ? 9.304 9.492 -31.510 1.00 95.94 199 ASN A C 1
ATOM 1632 O O . ASN A 1 199 ? 9.478 8.403 -30.975 1.00 95.94 199 ASN A O 1
ATOM 1636 N N . LEU A 1 200 ? 10.183 10.029 -32.364 1.00 96.62 200 LEU A N 1
ATOM 1637 C CA . LEU A 1 200 ? 11.457 9.385 -32.700 1.00 96.62 200 LEU A CA 1
ATOM 1638 C C . LEU A 1 200 ? 12.395 9.297 -31.493 1.00 96.62 200 LEU A C 1
ATOM 1640 O O . LEU A 1 200 ? 12.949 8.232 -31.247 1.00 96.62 200 LEU A O 1
ATOM 1644 N N . PHE A 1 201 ? 12.520 10.362 -30.694 1.00 97.44 201 PHE A N 1
ATOM 1645 C CA . PHE A 1 201 ? 13.318 10.306 -29.464 1.00 97.44 201 PHE A CA 1
ATOM 1646 C C . PHE A 1 201 ? 12.769 9.306 -28.444 1.00 97.44 201 PHE A C 1
ATOM 1648 O O . PHE A 1 201 ? 13.548 8.630 -27.782 1.00 97.44 201 PHE A O 1
ATOM 1655 N N . ASP A 1 202 ? 11.446 9.181 -28.321 1.00 96.19 202 ASP A N 1
ATOM 1656 C CA . ASP A 1 202 ? 10.835 8.169 -27.457 1.00 96.19 202 ASP A CA 1
ATOM 1657 C C . ASP A 1 202 ? 11.130 6.738 -27.928 1.00 96.19 202 ASP A C 1
ATOM 1659 O O . ASP A 1 202 ? 11.460 5.879 -27.110 1.00 96.19 202 ASP A O 1
ATOM 1663 N N . GLN A 1 203 ? 11.031 6.487 -29.237 1.00 95.56 203 GLN A N 1
ATOM 1664 C CA . GLN A 1 203 ? 11.357 5.191 -29.836 1.00 95.56 203 GLN A CA 1
ATOM 1665 C C . GLN A 1 203 ? 12.841 4.856 -29.670 1.00 95.56 203 GLN A C 1
ATOM 1667 O O . GLN A 1 203 ? 13.162 3.779 -29.172 1.00 95.56 203 GLN A O 1
ATOM 1672 N N . GLN A 1 204 ? 13.731 5.793 -30.009 1.00 96.62 204 GLN A N 1
ATOM 1673 C CA . GLN A 1 204 ? 15.173 5.634 -29.839 1.00 96.62 204 GLN A CA 1
ATOM 1674 C C . GLN A 1 204 ? 15.525 5.332 -28.377 1.00 96.62 204 GLN A C 1
ATOM 1676 O O . GLN A 1 204 ? 16.205 4.347 -28.107 1.00 96.62 204 GLN A O 1
ATOM 1681 N N . TYR A 1 205 ? 15.009 6.119 -27.427 1.00 96.31 205 TYR A N 1
ATOM 1682 C CA . TYR A 1 205 ? 15.267 5.914 -26.000 1.00 96.31 205 TYR A CA 1
ATOM 1683 C C . TYR A 1 205 ? 14.807 4.531 -25.518 1.00 96.31 205 TYR A C 1
ATOM 1685 O O . TYR A 1 205 ? 15.518 3.867 -24.765 1.00 96.31 205 TYR A O 1
ATOM 1693 N N . TYR A 1 206 ? 13.622 4.079 -25.947 1.00 95.44 206 TYR A N 1
ATOM 1694 C CA . TYR A 1 206 ? 13.129 2.740 -25.619 1.00 95.44 206 TYR A CA 1
ATOM 1695 C C . TYR A 1 206 ? 14.069 1.647 -26.146 1.00 95.44 206 TYR A C 1
ATOM 1697 O O . TYR A 1 206 ? 14.437 0.749 -25.391 1.00 95.44 206 TYR A O 1
ATOM 1705 N N . LEU A 1 207 ? 14.487 1.751 -27.411 1.00 95.12 207 LEU A N 1
ATOM 1706 C CA . LEU A 1 207 ? 15.385 0.787 -28.045 1.00 95.12 207 LEU A CA 1
ATOM 1707 C C . LEU A 1 207 ? 16.764 0.753 -27.373 1.00 95.12 207 LEU A C 1
ATOM 1709 O O . LEU A 1 207 ? 17.274 -0.328 -27.117 1.00 95.12 207 LEU A O 1
ATOM 1713 N N . GLU A 1 208 ? 17.340 1.902 -27.013 1.00 96.31 208 GLU A N 1
ATOM 1714 C CA . GLU A 1 208 ? 18.623 1.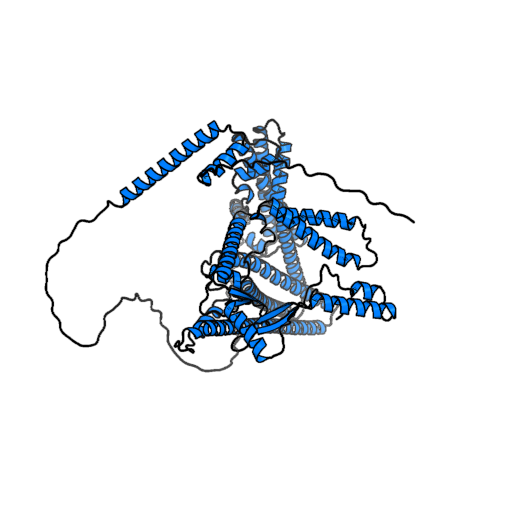985 -26.292 1.00 96.31 208 GLU A CA 1
ATOM 1715 C C . GLU A 1 208 ? 18.550 1.370 -24.881 1.00 96.31 208 GLU A C 1
ATOM 1717 O O . GLU A 1 208 ? 19.514 0.792 -24.374 1.00 96.31 208 GLU A O 1
ATOM 1722 N N . ILE A 1 209 ? 17.406 1.504 -24.206 1.00 95.38 209 ILE A N 1
ATOM 1723 C CA . ILE A 1 209 ? 17.158 0.896 -22.892 1.00 95.38 209 ILE A CA 1
ATOM 1724 C C . ILE A 1 209 ? 17.013 -0.628 -23.014 1.00 95.38 209 ILE A C 1
ATOM 1726 O O . ILE A 1 209 ? 17.604 -1.360 -22.218 1.00 95.38 209 ILE A O 1
ATOM 1730 N N . GLU A 1 210 ? 16.264 -1.112 -24.008 1.00 94.56 210 GLU A N 1
ATOM 1731 C CA . GLU A 1 210 ? 16.153 -2.544 -24.313 1.00 94.56 210 GLU A CA 1
ATOM 1732 C C . GLU A 1 210 ? 17.515 -3.123 -24.711 1.00 94.56 210 GLU A C 1
ATOM 1734 O O . GLU A 1 210 ? 17.939 -4.112 -24.122 1.00 94.56 210 GLU A O 1
ATOM 1739 N N . GLN A 1 211 ? 18.253 -2.480 -25.622 1.00 96.00 211 GLN A N 1
ATOM 1740 C CA . GLN A 1 211 ? 19.581 -2.928 -26.051 1.00 96.00 211 GLN A CA 1
ATOM 1741 C C . GLN A 1 211 ? 20.503 -3.181 -24.855 1.00 96.00 211 GLN A C 1
ATOM 1743 O O . GLN A 1 211 ? 21.120 -4.237 -24.774 1.00 96.00 211 GLN A O 1
ATOM 1748 N N . ARG A 1 212 ? 20.555 -2.252 -23.890 1.00 96.88 212 ARG A N 1
ATOM 1749 C CA . ARG A 1 212 ? 21.370 -2.405 -22.674 1.00 96.88 212 ARG A CA 1
ATOM 1750 C C . ARG A 1 212 ? 20.967 -3.607 -21.823 1.00 96.88 212 ARG A C 1
ATOM 1752 O O . ARG A 1 212 ? 21.840 -4.292 -21.293 1.00 96.88 212 ARG A O 1
ATOM 1759 N N . LEU A 1 213 ? 19.666 -3.864 -21.682 1.00 95.25 213 LEU A N 1
ATOM 1760 C CA . LEU A 1 213 ? 19.168 -5.023 -20.939 1.00 95.25 213 LEU A CA 1
ATOM 1761 C C . LEU A 1 213 ? 19.567 -6.330 -21.627 1.00 95.25 213 LEU A C 1
ATOM 1763 O O . LEU A 1 213 ? 20.150 -7.205 -20.994 1.00 95.25 213 LEU A O 1
ATOM 1767 N N . TRP A 1 214 ? 19.291 -6.440 -22.925 1.00 95.75 214 TRP A N 1
ATOM 1768 C CA . TRP A 1 214 ? 19.575 -7.648 -23.698 1.00 95.75 214 TRP A CA 1
ATOM 1769 C C . TRP A 1 214 ? 21.076 -7.896 -23.865 1.00 95.75 214 TRP A C 1
ATOM 1771 O O . TRP A 1 214 ? 21.505 -9.046 -23.820 1.00 95.75 214 TRP A O 1
ATOM 1781 N N . GLN A 1 215 ? 21.884 -6.837 -23.953 1.00 97.44 215 GLN A N 1
ATOM 1782 C CA . GLN A 1 215 ? 23.340 -6.946 -23.902 1.00 97.44 215 GLN A CA 1
ATOM 1783 C C . GLN A 1 215 ? 23.789 -7.494 -22.546 1.00 97.44 215 GLN A C 1
ATOM 1785 O O . GLN A 1 215 ? 24.564 -8.439 -22.497 1.00 97.44 215 GLN A O 1
ATOM 1790 N N . SER A 1 216 ? 23.223 -6.988 -21.444 1.00 97.06 216 SER A N 1
ATOM 1791 C CA . SER A 1 216 ? 23.527 -7.511 -20.106 1.00 97.06 216 SER A CA 1
ATOM 1792 C C . SER A 1 216 ? 23.152 -8.992 -19.971 1.00 97.06 216 SER A C 1
ATOM 1794 O O . SER A 1 216 ? 23.862 -9.745 -19.309 1.00 97.06 216 SER A O 1
ATOM 1796 N N . TYR A 1 217 ? 22.052 -9.432 -20.593 1.00 96.56 217 TYR A N 1
ATOM 1797 C CA . TYR A 1 217 ? 21.687 -10.851 -20.641 1.00 96.56 217 TYR A CA 1
ATOM 1798 C C . TYR A 1 217 ? 22.717 -11.674 -21.406 1.00 96.56 217 TYR A C 1
ATOM 1800 O O . TYR A 1 217 ? 23.142 -12.708 -20.894 1.00 96.56 217 TYR A O 1
ATOM 1808 N N . LEU A 1 218 ? 23.131 -11.208 -22.589 1.00 96.12 218 LEU A N 1
ATOM 1809 C CA . LEU A 1 218 ? 24.159 -11.854 -23.402 1.00 96.12 218 LEU A CA 1
ATOM 1810 C C . LEU A 1 218 ? 25.478 -11.984 -22.627 1.00 96.12 218 LEU A C 1
ATOM 1812 O O . LEU A 1 218 ? 26.017 -13.084 -22.535 1.00 96.12 218 LEU A O 1
ATOM 1816 N N . ASP A 1 219 ? 25.946 -10.898 -22.011 1.00 96.69 219 ASP A N 1
ATOM 1817 C CA . ASP A 1 219 ? 27.206 -10.859 -21.264 1.00 96.69 219 ASP A CA 1
ATOM 1818 C C . ASP A 1 219 ? 27.188 -11.833 -20.075 1.00 96.69 219 ASP A C 1
ATOM 1820 O O . ASP A 1 219 ? 28.133 -12.595 -19.867 1.00 96.69 219 ASP A O 1
ATOM 1824 N N . ILE A 1 220 ? 26.093 -11.848 -19.304 1.00 95.25 220 ILE A N 1
ATOM 1825 C CA . ILE A 1 220 ? 25.943 -12.758 -18.160 1.00 95.25 220 ILE A CA 1
ATOM 1826 C C . ILE A 1 220 ? 25.853 -14.208 -18.635 1.00 95.25 220 ILE A C 1
ATOM 1828 O O . ILE A 1 220 ? 26.524 -15.068 -18.074 1.00 95.25 220 ILE A O 1
ATOM 1832 N N . GLY A 1 221 ? 25.049 -14.506 -19.656 1.00 93.94 221 GLY A N 1
ATOM 1833 C CA . GLY A 1 221 ? 24.903 -15.885 -20.118 1.00 93.94 221 GLY A CA 1
ATOM 1834 C C . GLY A 1 221 ? 26.165 -16.441 -20.777 1.00 93.94 221 GLY A C 1
ATOM 1835 O O . GLY A 1 221 ? 26.453 -17.622 -20.604 1.00 93.94 221 GLY A O 1
ATOM 1836 N N . LEU A 1 222 ? 26.966 -15.599 -21.442 1.00 94.19 222 LEU A N 1
ATOM 1837 C CA . LEU A 1 222 ? 28.302 -15.965 -21.927 1.00 94.19 222 LEU A CA 1
ATOM 1838 C C . LEU A 1 222 ? 29.273 -16.243 -20.778 1.00 94.19 222 LEU A C 1
ATOM 1840 O O . LEU A 1 222 ? 30.011 -17.226 -20.819 1.00 94.19 222 LEU A O 1
ATOM 1844 N N . LYS A 1 223 ? 29.262 -15.395 -19.745 1.00 95.06 223 LYS A N 1
ATOM 1845 C CA . LYS A 1 223 ? 30.117 -15.570 -18.569 1.00 95.06 223 LYS A CA 1
ATOM 1846 C C . LYS A 1 223 ? 29.799 -16.869 -17.823 1.00 95.06 223 LYS A C 1
ATOM 1848 O O . LYS A 1 223 ? 30.713 -17.598 -17.458 1.00 95.06 223 LYS A O 1
ATOM 1853 N N . GLU A 1 224 ? 28.517 -17.147 -17.605 1.00 92.12 224 GLU A N 1
ATOM 1854 C CA . GLU A 1 224 ? 28.064 -18.277 -16.783 1.00 92.12 224 GLU A CA 1
ATOM 1855 C C . GLU A 1 224 ? 27.810 -19.556 -17.616 1.00 92.12 224 GLU A C 1
ATOM 1857 O O . GLU A 1 224 ? 27.542 -20.622 -17.064 1.00 92.12 224 GLU A O 1
ATOM 1862 N N . GLN A 1 225 ? 27.896 -19.474 -18.953 1.00 92.88 225 GLN A N 1
ATOM 1863 C CA . GLN A 1 225 ? 27.622 -20.570 -19.899 1.00 92.88 225 GLN A CA 1
ATOM 1864 C C . GLN A 1 225 ? 26.240 -21.212 -19.691 1.00 92.88 225 GLN A C 1
ATOM 1866 O O . GLN A 1 225 ? 26.053 -22.427 -19.805 1.00 92.88 225 GLN A O 1
ATOM 1871 N N . MET A 1 226 ? 25.247 -20.392 -19.342 1.00 91.06 226 MET A N 1
ATOM 1872 C CA . MET A 1 226 ? 23.889 -20.847 -19.069 1.00 91.06 226 MET A CA 1
ATOM 1873 C C . MET A 1 226 ? 22.846 -19.758 -19.307 1.00 91.06 226 MET A C 1
ATOM 1875 O O . MET A 1 226 ? 23.098 -18.567 -19.154 1.00 91.06 226 MET A O 1
ATOM 1879 N N . TRP A 1 227 ? 21.632 -20.200 -19.639 1.00 91.44 227 TRP A N 1
ATOM 1880 C CA . TRP A 1 227 ? 20.500 -19.329 -19.952 1.00 91.44 227 TRP A CA 1
ATOM 1881 C C . TRP A 1 227 ? 19.265 -19.708 -19.119 1.00 91.44 227 TRP A C 1
ATOM 1883 O O . TRP A 1 227 ? 19.076 -20.889 -18.787 1.00 91.44 227 TRP A O 1
ATOM 1893 N N . PRO A 1 228 ? 18.371 -18.765 -18.779 1.00 87.19 228 PRO A N 1
ATOM 1894 C CA . PRO A 1 228 ? 17.103 -19.097 -18.139 1.00 87.19 228 PRO A CA 1
ATOM 1895 C C . PRO A 1 228 ? 16.156 -19.822 -19.108 1.00 87.19 228 PRO A C 1
ATOM 1897 O O . PRO A 1 228 ? 16.230 -19.655 -20.323 1.00 87.19 228 PRO A O 1
ATOM 1900 N N . GLU A 1 229 ? 15.215 -20.606 -18.575 1.00 86.62 229 GLU A N 1
ATOM 1901 C CA . GLU A 1 229 ? 14.255 -21.400 -19.370 1.00 86.62 229 GLU A CA 1
ATOM 1902 C C . GLU A 1 229 ? 13.413 -20.553 -20.339 1.00 86.62 229 GLU A C 1
ATOM 1904 O O . GLU A 1 229 ? 13.067 -20.999 -21.432 1.00 86.62 229 GLU A O 1
ATOM 1909 N N . ILE A 1 230 ? 13.111 -19.306 -19.967 1.00 85.88 230 ILE A N 1
ATOM 1910 C CA . ILE A 1 230 ? 12.356 -18.395 -20.830 1.00 85.88 230 ILE A CA 1
ATOM 1911 C C . ILE A 1 230 ? 13.098 -18.084 -22.135 1.00 85.88 230 ILE A C 1
ATOM 1913 O O . ILE A 1 230 ? 12.449 -17.978 -23.172 1.00 85.88 230 ILE A O 1
ATOM 1917 N N . LEU A 1 231 ? 14.436 -18.008 -22.113 1.00 89.25 231 LEU A N 1
ATOM 1918 C CA . LEU A 1 231 ? 15.228 -17.781 -23.321 1.00 89.25 231 LEU A CA 1
ATOM 1919 C C . LEU A 1 231 ? 15.257 -19.015 -24.215 1.00 89.25 231 LEU A C 1
ATOM 1921 O O . LEU A 1 231 ? 15.068 -18.875 -25.415 1.00 89.25 231 LEU A O 1
ATOM 1925 N N . TYR A 1 232 ? 15.372 -20.215 -23.641 1.00 90.75 232 TYR A N 1
ATOM 1926 C CA . TYR A 1 232 ? 15.243 -21.461 -24.404 1.00 90.75 232 TYR A CA 1
ATOM 1927 C C . TYR A 1 232 ? 13.886 -21.540 -25.121 1.00 90.75 232 TYR A C 1
ATOM 1929 O O . TYR A 1 232 ? 13.820 -21.820 -26.318 1.00 90.75 232 TYR A O 1
ATOM 1937 N N . LYS A 1 233 ? 12.800 -21.174 -24.426 1.00 89.44 233 LYS A N 1
ATOM 1938 C CA . LYS A 1 233 ? 11.454 -21.083 -25.018 1.00 89.44 233 LYS A CA 1
ATOM 1939 C C . LYS A 1 233 ? 11.369 -20.028 -26.123 1.00 89.44 233 LYS A C 1
ATOM 1941 O O . LYS A 1 233 ? 10.771 -20.297 -27.162 1.00 89.44 233 LYS A O 1
ATOM 1946 N N . MET A 1 234 ? 11.963 -18.849 -25.924 1.00 88.00 234 MET A N 1
ATOM 1947 C CA . MET A 1 234 ? 11.998 -17.779 -26.933 1.00 88.00 234 MET A CA 1
ATOM 1948 C C . MET A 1 234 ? 12.791 -18.184 -28.179 1.00 88.00 234 MET A C 1
ATOM 1950 O O . MET A 1 234 ? 12.318 -17.973 -29.294 1.00 88.00 234 MET A O 1
ATOM 1954 N N . ALA A 1 235 ? 13.939 -18.830 -27.984 1.00 90.50 235 ALA A N 1
ATOM 1955 C CA . ALA A 1 235 ? 14.802 -19.353 -29.037 1.00 90.50 235 ALA A CA 1
ATOM 1956 C C . ALA A 1 235 ? 14.285 -20.675 -29.642 1.00 90.50 235 ALA A C 1
ATOM 1958 O O . ALA A 1 235 ? 14.880 -21.199 -30.579 1.00 90.50 235 ALA A O 1
ATOM 1959 N N . LYS A 1 236 ? 13.162 -21.210 -29.132 1.00 91.94 236 LYS A N 1
ATOM 1960 C CA . LYS A 1 236 ? 12.529 -22.469 -29.566 1.00 91.94 236 LYS A CA 1
ATOM 1961 C C . LYS A 1 236 ? 13.485 -23.669 -29.547 1.00 91.94 236 LYS A C 1
ATOM 1963 O O . LYS A 1 236 ? 13.402 -24.550 -30.398 1.00 91.94 236 LYS A O 1
ATOM 1968 N N . THR A 1 237 ? 14.363 -23.718 -28.552 1.00 88.88 237 THR A N 1
ATOM 1969 C CA . THR A 1 237 ? 15.289 -24.831 -28.308 1.00 88.88 237 THR A CA 1
ATOM 1970 C C . THR A 1 237 ? 15.043 -25.423 -26.924 1.00 88.88 237 THR A C 1
ATOM 1972 O O . THR A 1 237 ? 14.567 -24.739 -26.020 1.00 88.88 237 THR A O 1
ATOM 1975 N N . SER A 1 238 ? 15.323 -26.714 -26.748 1.00 80.25 238 SER A N 1
ATOM 1976 C CA . SER A 1 238 ? 15.111 -27.399 -25.472 1.00 80.25 238 SER A CA 1
ATOM 1977 C C . SER A 1 238 ? 16.289 -27.282 -24.509 1.00 80.25 238 SER A C 1
ATOM 1979 O O . SER A 1 238 ? 16.040 -27.402 -23.318 1.00 80.25 238 SER A O 1
ATOM 1981 N N . ASN A 1 239 ? 17.530 -27.082 -24.985 1.00 84.75 239 ASN A N 1
ATOM 1982 C CA . ASN A 1 239 ? 18.735 -26.945 -24.138 1.00 84.75 239 ASN A CA 1
ATOM 1983 C C . ASN A 1 239 ? 20.008 -26.473 -24.885 1.00 84.75 239 ASN A C 1
ATOM 1985 O O . ASN A 1 239 ? 21.099 -26.546 -24.326 1.00 84.75 239 ASN A O 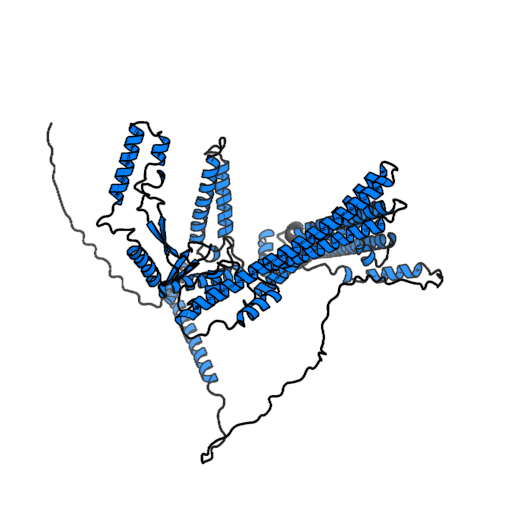1
ATOM 1989 N N . ASP A 1 240 ? 19.912 -26.008 -26.133 1.00 90.69 240 ASP A N 1
ATOM 1990 C CA . ASP A 1 240 ? 21.102 -25.616 -26.903 1.00 90.69 240 ASP A CA 1
ATOM 1991 C C . ASP A 1 240 ? 21.541 -24.181 -26.564 1.00 90.69 240 ASP A C 1
ATOM 1993 O O . ASP A 1 240 ? 20.831 -23.211 -26.848 1.00 90.69 240 ASP A O 1
ATOM 1997 N N . THR A 1 241 ? 22.709 -24.048 -25.932 1.00 91.69 241 THR A N 1
ATOM 1998 C CA . THR A 1 241 ? 23.284 -22.760 -25.526 1.00 91.69 241 THR A CA 1
ATOM 1999 C C . THR A 1 241 ? 23.709 -21.904 -26.713 1.00 91.69 241 THR A C 1
ATOM 2001 O O . THR A 1 241 ? 23.621 -20.679 -26.612 1.00 91.69 241 THR A O 1
ATOM 2004 N N . ASN A 1 242 ? 24.124 -22.521 -27.823 1.00 93.56 242 ASN A N 1
ATOM 2005 C CA . ASN A 1 242 ? 24.565 -21.816 -29.024 1.00 93.56 242 ASN A CA 1
ATOM 2006 C C . ASN A 1 242 ? 23.366 -21.195 -29.742 1.00 93.56 242 ASN A C 1
ATOM 2008 O O . ASN A 1 242 ? 23.411 -20.027 -30.107 1.00 93.56 242 ASN A O 1
ATOM 2012 N N . ILE A 1 243 ? 22.238 -21.911 -29.819 1.00 93.81 243 ILE A N 1
ATOM 2013 C CA . ILE A 1 243 ? 21.000 -21.359 -30.400 1.00 93.81 243 ILE A CA 1
ATOM 2014 C C . ILE A 1 243 ? 20.500 -20.148 -29.592 1.00 93.81 243 ILE A C 1
ATOM 2016 O O . ILE A 1 243 ? 20.052 -19.158 -30.169 1.00 93.81 243 ILE A O 1
ATOM 2020 N N . CYS A 1 244 ? 20.590 -20.189 -28.257 1.00 91.94 244 CYS A N 1
ATOM 2021 C CA . CYS A 1 244 ? 20.258 -19.036 -27.411 1.00 91.94 244 CYS A CA 1
ATOM 2022 C C . CYS A 1 244 ? 21.210 -17.851 -27.636 1.00 91.94 244 CYS A C 1
ATOM 2024 O O . CYS A 1 244 ? 20.754 -16.707 -27.679 1.00 91.94 244 CYS A O 1
ATOM 2026 N N . HIS A 1 245 ? 22.509 -18.119 -27.792 1.00 94.75 245 HIS A N 1
ATOM 2027 C CA . HIS A 1 245 ? 23.505 -17.101 -28.119 1.00 94.75 245 HIS A CA 1
ATOM 2028 C C . HIS A 1 245 ? 23.192 -16.430 -29.464 1.00 94.75 245 HIS A C 1
ATOM 2030 O O . HIS A 1 245 ? 23.010 -15.213 -29.510 1.00 94.75 245 HIS A O 1
ATOM 2036 N N . ASP A 1 246 ? 23.026 -17.222 -30.524 1.00 94.62 246 ASP A N 1
ATOM 2037 C CA . ASP A 1 246 ? 22.724 -16.731 -31.870 1.00 94.62 246 ASP A CA 1
ATOM 2038 C C . ASP A 1 246 ? 21.411 -15.943 -31.896 1.00 94.62 246 ASP A C 1
ATOM 2040 O O . ASP A 1 246 ? 21.314 -14.891 -32.532 1.00 94.62 246 ASP A O 1
ATOM 2044 N N . PHE A 1 247 ? 20.390 -16.409 -31.168 1.00 94.56 247 PHE A N 1
ATOM 2045 C CA . PHE A 1 247 ? 19.130 -15.686 -31.009 1.00 94.56 247 PHE A CA 1
ATOM 2046 C C . PHE A 1 247 ? 19.347 -14.286 -30.418 1.00 94.56 247 PHE A C 1
ATOM 2048 O O . PHE A 1 247 ? 18.831 -13.306 -30.958 1.00 94.56 247 PHE A O 1
ATOM 2055 N N . LEU A 1 248 ? 20.119 -14.173 -29.332 1.00 94.69 248 LEU A N 1
ATOM 2056 C CA . LEU A 1 248 ? 20.386 -12.896 -28.669 1.00 94.69 248 LEU A CA 1
ATOM 2057 C C . LEU A 1 248 ? 21.224 -11.950 -29.530 1.00 94.69 248 LEU A C 1
ATOM 2059 O O . LEU A 1 248 ? 20.902 -10.764 -29.602 1.00 94.69 248 LEU A O 1
ATOM 2063 N N . VAL A 1 249 ? 22.256 -12.462 -30.205 1.00 96.69 249 VAL A N 1
ATOM 2064 C CA . VAL A 1 249 ? 23.097 -11.674 -31.119 1.00 96.69 249 VAL A CA 1
ATOM 2065 C C . VAL A 1 249 ? 22.255 -11.112 -32.264 1.00 96.69 249 VAL A C 1
ATOM 2067 O O . VAL A 1 249 ? 22.275 -9.905 -32.510 1.00 96.69 249 VAL A O 1
ATOM 2070 N N . ASN A 1 250 ? 21.435 -11.951 -32.904 1.00 95.31 250 ASN A N 1
ATOM 2071 C CA . ASN A 1 250 ? 20.533 -11.515 -33.972 1.00 95.31 250 ASN A CA 1
ATOM 2072 C C . ASN A 1 250 ? 19.499 -10.493 -33.475 1.00 95.31 250 ASN A C 1
ATOM 2074 O O . ASN A 1 250 ? 19.192 -9.518 -34.165 1.00 95.31 250 ASN A O 1
ATOM 2078 N N . TYR A 1 251 ? 18.969 -10.686 -32.266 1.00 94.44 251 TYR A N 1
ATOM 2079 C CA . TYR A 1 251 ? 18.014 -9.759 -31.664 1.00 94.44 251 TYR A CA 1
ATOM 2080 C C . TYR A 1 251 ? 18.644 -8.389 -31.359 1.00 94.44 251 TYR A C 1
ATOM 2082 O O . TYR A 1 251 ? 18.045 -7.352 -31.655 1.00 94.44 251 TYR A O 1
ATOM 2090 N N . LEU A 1 252 ? 19.871 -8.366 -30.830 1.00 96.31 252 LEU A N 1
ATOM 2091 C CA . LEU A 1 252 ? 20.628 -7.138 -30.579 1.00 96.31 252 LEU A CA 1
ATOM 2092 C C . LEU A 1 252 ? 20.969 -6.394 -31.872 1.00 96.31 252 LEU A C 1
ATOM 2094 O O . LEU A 1 252 ? 20.832 -5.169 -31.919 1.00 96.31 252 LEU A O 1
ATOM 2098 N N . GLU A 1 253 ? 21.346 -7.116 -32.927 1.00 96.69 253 GLU A N 1
ATOM 2099 C CA . GLU A 1 253 ? 21.622 -6.517 -34.233 1.00 96.69 253 GLU A CA 1
ATOM 2100 C C . GLU A 1 253 ? 20.355 -5.895 -34.842 1.00 96.69 253 GLU A C 1
ATOM 2102 O O . GLU A 1 253 ? 20.389 -4.779 -35.361 1.00 96.69 253 GLU A O 1
ATOM 2107 N N . ASN A 1 254 ? 19.193 -6.539 -34.687 1.00 95.12 254 ASN A N 1
ATOM 2108 C CA . ASN A 1 254 ? 17.915 -5.946 -35.088 1.00 95.12 254 ASN A CA 1
ATOM 2109 C C . ASN A 1 254 ? 17.609 -4.647 -34.315 1.00 95.12 254 ASN A C 1
ATOM 2111 O O . ASN A 1 254 ? 17.268 -3.631 -34.926 1.00 95.12 254 ASN A O 1
ATOM 2115 N N . ILE A 1 255 ? 17.783 -4.633 -32.985 1.00 95.25 255 ILE A N 1
ATOM 2116 C CA . ILE A 1 255 ? 17.596 -3.409 -32.182 1.00 95.25 255 ILE A CA 1
ATOM 2117 C C . ILE A 1 255 ? 18.530 -2.295 -32.671 1.00 95.25 255 ILE A C 1
ATOM 2119 O O . ILE A 1 255 ? 18.086 -1.162 -32.872 1.00 95.25 255 ILE A O 1
ATOM 2123 N N . LYS A 1 256 ? 19.805 -2.611 -32.912 1.00 97.12 256 LYS A N 1
ATOM 2124 C CA . LYS A 1 256 ? 20.804 -1.661 -33.416 1.00 97.12 256 LYS A CA 1
ATOM 2125 C C . LYS A 1 256 ? 20.402 -1.079 -34.774 1.00 97.12 256 LYS A C 1
ATOM 2127 O O . LYS A 1 256 ? 20.442 0.139 -34.951 1.00 97.12 256 LYS A O 1
ATOM 2132 N N . ASN A 1 257 ? 19.923 -1.912 -35.696 1.00 96.31 257 ASN A N 1
ATOM 2133 C CA . ASN A 1 257 ? 19.415 -1.464 -36.994 1.00 96.31 257 ASN A CA 1
ATOM 2134 C C . ASN A 1 257 ? 18.222 -0.503 -36.859 1.00 96.31 257 ASN A C 1
ATOM 2136 O O . ASN A 1 257 ? 18.126 0.484 -37.594 1.00 96.31 257 ASN A O 1
ATOM 2140 N N . GLN A 1 258 ? 17.343 -0.716 -35.879 1.00 94.44 258 GLN A N 1
ATOM 2141 C CA . GLN A 1 258 ? 16.221 0.191 -35.615 1.00 94.44 258 GLN A CA 1
ATOM 2142 C C . GLN A 1 258 ? 16.643 1.507 -34.964 1.00 94.44 258 GLN A C 1
ATOM 2144 O O . GLN A 1 258 ? 16.085 2.556 -35.297 1.00 94.44 258 GLN A O 1
ATOM 2149 N N . ILE A 1 259 ? 17.645 1.479 -34.082 1.00 96.69 259 ILE A N 1
ATOM 2150 C CA . ILE A 1 259 ? 18.256 2.695 -33.533 1.00 96.69 259 ILE A CA 1
ATOM 2151 C C . ILE A 1 259 ? 18.853 3.526 -34.676 1.00 96.69 259 ILE A C 1
ATOM 2153 O O . ILE A 1 259 ? 18.534 4.711 -34.789 1.00 96.69 259 ILE A O 1
ATOM 2157 N N . ASN A 1 260 ? 19.617 2.901 -35.578 1.00 97.38 260 ASN A N 1
ATOM 2158 C CA . ASN A 1 260 ? 20.193 3.565 -36.752 1.00 97.38 260 ASN A CA 1
ATOM 2159 C C . ASN A 1 260 ? 19.105 4.178 -37.648 1.00 97.38 260 ASN A C 1
ATOM 2161 O O . ASN A 1 260 ? 19.218 5.327 -38.073 1.00 97.38 260 ASN A O 1
ATOM 2165 N N . LYS A 1 261 ? 17.998 3.458 -37.875 1.00 97.12 261 LYS A N 1
ATOM 2166 C CA . LYS A 1 261 ? 16.839 3.981 -38.615 1.00 97.12 261 LYS A CA 1
ATOM 2167 C C . LYS A 1 261 ? 16.232 5.221 -37.947 1.00 97.12 261 LYS A C 1
ATOM 2169 O O . LYS A 1 261 ? 15.928 6.191 -38.639 1.00 97.12 261 LYS A O 1
ATOM 2174 N N . CYS A 1 262 ? 16.086 5.225 -36.619 1.00 96.38 262 CYS A N 1
ATOM 2175 C CA . CYS A 1 262 ? 15.601 6.398 -35.882 1.00 96.38 262 CYS A CA 1
ATOM 2176 C C . CYS A 1 262 ? 16.562 7.587 -36.023 1.00 96.38 262 CYS A C 1
ATOM 2178 O O . CYS A 1 262 ? 16.116 8.714 -36.232 1.00 96.38 262 CYS A O 1
ATOM 2180 N N . GLN A 1 263 ? 17.871 7.339 -35.947 1.00 97.62 263 GLN A N 1
ATOM 2181 C CA . GLN A 1 263 ? 18.902 8.368 -36.099 1.00 97.62 263 GLN A CA 1
ATOM 2182 C C . GLN A 1 263 ? 18.901 8.979 -37.506 1.00 97.62 263 GLN A C 1
ATOM 2184 O O . GLN A 1 263 ? 18.940 10.202 -37.632 1.00 97.62 263 GLN A O 1
ATOM 2189 N N . LEU A 1 264 ? 18.764 8.162 -38.556 1.00 97.69 264 LEU A N 1
ATOM 2190 C CA . LEU A 1 264 ? 18.618 8.644 -39.933 1.00 97.69 264 LEU A CA 1
ATOM 2191 C C . LEU A 1 264 ? 17.386 9.548 -40.084 1.00 97.69 264 LEU A C 1
ATOM 2193 O O . LEU A 1 264 ? 17.502 10.667 -40.575 1.00 97.69 264 LEU A O 1
ATOM 2197 N N . GLN A 1 265 ? 16.229 9.130 -39.562 1.00 97.44 265 GLN A N 1
ATOM 2198 C CA . GLN A 1 265 ? 14.999 9.932 -39.607 1.00 97.44 265 GLN A CA 1
ATOM 2199 C C . GLN A 1 265 ? 15.097 11.234 -38.796 1.00 97.44 265 GLN A C 1
ATOM 2201 O O . GLN A 1 265 ? 14.520 12.260 -39.171 1.00 97.44 265 GLN A O 1
ATOM 2206 N N . LEU A 1 266 ? 15.820 11.219 -37.672 1.00 97.31 266 LEU A N 1
ATOM 2207 C CA . LEU A 1 266 ? 16.120 12.427 -36.904 1.00 97.31 266 LEU A CA 1
ATOM 2208 C C . LEU A 1 266 ? 17.021 13.373 -37.705 1.00 97.31 266 LEU A C 1
ATOM 2210 O O . LEU A 1 266 ? 16.737 14.572 -37.742 1.00 97.31 266 LEU A O 1
ATOM 2214 N N . ASN A 1 267 ? 18.043 12.852 -38.385 1.00 97.12 267 ASN A N 1
ATOM 2215 C CA . ASN A 1 267 ? 18.936 13.637 -39.235 1.00 97.12 267 ASN A CA 1
ATOM 2216 C C . ASN A 1 267 ? 18.183 14.257 -40.417 1.00 97.12 267 ASN A C 1
ATOM 2218 O O . ASN A 1 267 ? 18.279 15.463 -40.632 1.00 97.12 267 ASN A O 1
ATOM 2222 N N . GLU A 1 268 ? 17.355 13.494 -41.129 1.00 96.62 268 GLU A N 1
ATOM 2223 C CA . GLU A 1 268 ? 16.483 14.005 -42.200 1.00 96.62 268 GLU A CA 1
ATOM 2224 C C . GLU A 1 268 ? 15.587 15.151 -41.705 1.00 96.62 268 GLU A C 1
ATOM 2226 O O . GLU A 1 268 ? 15.493 16.209 -42.332 1.00 96.62 268 GLU A O 1
ATOM 2231 N N . GLN A 1 269 ? 14.979 14.997 -40.523 1.00 95.50 269 GLN A N 1
ATOM 2232 C CA . GLN A 1 269 ? 14.170 16.057 -39.924 1.00 95.50 269 GLN A CA 1
ATOM 2233 C C . GLN A 1 269 ? 14.988 17.305 -39.570 1.00 95.50 269 GLN A C 1
ATOM 2235 O O . GLN A 1 269 ? 14.461 18.410 -39.695 1.00 95.50 269 GLN A O 1
ATOM 2240 N N . SER A 1 270 ? 16.256 17.171 -39.168 1.00 95.12 270 SER A N 1
ATOM 2241 C CA . SER A 1 270 ? 17.108 18.321 -38.829 1.00 95.12 270 SER A CA 1
ATOM 2242 C C . SER A 1 270 ? 17.232 19.306 -40.001 1.00 95.12 270 SER A C 1
ATOM 2244 O O . SER A 1 270 ? 17.161 20.515 -39.785 1.00 95.12 270 SER A O 1
ATOM 2246 N N . HIS A 1 271 ? 17.293 18.804 -41.239 1.00 94.06 271 HIS A N 1
ATOM 2247 C CA . HIS A 1 271 ? 17.377 19.615 -42.463 1.00 94.06 271 HIS A CA 1
ATOM 2248 C C . HIS A 1 271 ? 16.080 20.378 -42.796 1.00 94.06 271 HIS A C 1
ATOM 2250 O O . HIS A 1 271 ? 16.105 21.342 -43.554 1.00 94.06 271 HIS A O 1
ATOM 2256 N N . SER A 1 272 ? 14.941 19.980 -42.217 1.00 93.44 272 SER A N 1
ATOM 2257 C CA . SER A 1 272 ? 13.609 20.544 -42.502 1.00 93.44 272 SER A CA 1
ATOM 2258 C C . SER A 1 272 ? 13.011 21.332 -41.326 1.00 93.44 272 SER A C 1
ATOM 2260 O O . SER A 1 272 ? 11.796 21.537 -41.251 1.00 93.44 272 SER A O 1
ATOM 2262 N N . CYS A 1 273 ? 13.848 21.787 -40.384 1.00 93.50 273 CYS A N 1
ATOM 2263 C CA . CYS A 1 273 ? 13.404 22.423 -39.143 1.00 93.50 273 CYS A CA 1
ATOM 2264 C C . CYS A 1 273 ? 12.643 23.753 -39.383 1.00 93.50 273 CYS A C 1
ATOM 2266 O O . CYS A 1 273 ? 13.236 24.751 -39.794 1.00 93.50 273 CYS A O 1
ATOM 2268 N N . PRO A 1 274 ? 11.338 23.856 -39.038 1.00 92.75 274 PRO A N 1
ATOM 2269 C CA . PRO A 1 274 ? 10.541 25.075 -39.241 1.00 92.75 274 PRO A CA 1
ATOM 2270 C C . PRO A 1 274 ? 10.696 26.116 -38.108 1.00 92.75 274 PRO A C 1
ATOM 2272 O O . PRO A 1 274 ? 9.898 27.066 -37.993 1.00 92.75 274 PRO A O 1
ATOM 2275 N N . ILE A 1 275 ? 11.649 25.908 -37.195 1.00 93.00 275 ILE A N 1
ATOM 2276 C CA . ILE A 1 275 ? 11.872 26.714 -35.990 1.00 93.00 275 ILE A CA 1
ATOM 2277 C C . ILE A 1 275 ? 13.221 27.420 -36.124 1.00 93.00 275 ILE A C 1
ATOM 2279 O O . ILE A 1 275 ? 14.261 26.807 -35.973 1.00 93.00 275 ILE A O 1
ATOM 2283 N N . THR A 1 276 ? 13.193 28.730 -36.369 1.00 91.75 276 THR A N 1
ATOM 2284 C CA . THR A 1 276 ? 14.404 29.517 -36.665 1.00 91.75 276 THR A CA 1
ATOM 2285 C C . THR A 1 276 ? 15.059 30.178 -35.452 1.00 91.75 276 THR A C 1
ATOM 2287 O O . THR A 1 276 ? 16.176 30.659 -35.559 1.00 91.75 276 THR A O 1
ATOM 2290 N N . ARG A 1 277 ? 14.370 30.267 -34.303 1.00 94.06 277 ARG A N 1
ATOM 2291 C CA . ARG A 1 277 ? 14.899 30.964 -33.105 1.00 94.06 277 ARG A CA 1
ATOM 2292 C C . ARG A 1 277 ? 15.586 30.048 -32.092 1.00 94.06 277 ARG A C 1
ATOM 2294 O O . ARG A 1 277 ? 16.110 30.553 -31.109 1.00 94.06 277 ARG A O 1
ATOM 2301 N N . LEU A 1 278 ? 15.480 28.738 -32.271 1.00 94.44 278 LEU A N 1
ATOM 2302 C CA . LEU A 1 278 ? 16.143 27.745 -31.433 1.00 94.44 278 LEU A CA 1
ATOM 2303 C C . LEU A 1 278 ? 17.028 26.916 -32.347 1.00 94.44 278 LEU A C 1
ATOM 2305 O O . LEU A 1 278 ? 16.604 26.599 -33.460 1.00 94.44 278 LEU A O 1
ATOM 2309 N N . THR A 1 279 ? 18.218 26.559 -31.879 1.00 96.62 279 THR A N 1
ATOM 2310 C CA . THR A 1 279 ? 19.042 25.586 -32.595 1.00 96.62 279 THR A CA 1
ATOM 2311 C C . THR A 1 279 ? 18.396 24.205 -32.507 1.00 96.62 279 THR A C 1
ATOM 2313 O O . THR A 1 279 ? 17.609 23.924 -31.593 1.00 96.62 279 THR A O 1
ATOM 2316 N N . ILE A 1 280 ? 18.711 23.330 -33.463 1.00 96.69 280 ILE A N 1
ATOM 2317 C CA . ILE A 1 280 ? 18.213 21.953 -33.429 1.00 96.69 280 ILE A CA 1
ATOM 2318 C C . ILE A 1 280 ? 18.671 21.237 -32.150 1.00 96.69 280 ILE A C 1
ATOM 2320 O O . ILE A 1 280 ? 17.863 20.575 -31.508 1.00 96.69 280 ILE A O 1
ATOM 2324 N N . ASP A 1 281 ? 19.896 21.502 -31.693 1.00 96.69 281 ASP A N 1
ATOM 2325 C CA . ASP A 1 281 ? 20.455 20.919 -30.469 1.00 96.69 281 ASP A CA 1
ATOM 2326 C C . ASP A 1 281 ? 19.685 21.333 -29.213 1.00 96.69 281 ASP A C 1
ATOM 2328 O O . ASP A 1 281 ? 19.438 20.512 -28.332 1.00 96.69 281 ASP A O 1
ATOM 2332 N N . GLN A 1 282 ? 19.241 22.592 -29.133 1.00 96.56 282 GLN A N 1
ATOM 2333 C CA . GLN A 1 282 ? 18.408 23.067 -28.024 1.00 96.56 282 GLN A CA 1
ATOM 2334 C C . GLN A 1 282 ? 17.050 22.361 -27.996 1.00 96.56 282 GLN A C 1
ATOM 2336 O O . GLN A 1 282 ? 16.540 22.019 -26.924 1.00 96.56 282 GLN A O 1
ATOM 2341 N N . ILE A 1 283 ? 16.453 22.150 -29.172 1.00 96.81 283 ILE A N 1
ATOM 2342 C CA . ILE A 1 283 ? 15.198 21.407 -29.299 1.00 96.81 283 ILE A CA 1
ATOM 2343 C C . ILE A 1 283 ? 15.427 19.958 -28.861 1.00 96.81 283 ILE A C 1
ATOM 2345 O O . ILE A 1 283 ? 14.681 19.453 -28.023 1.00 96.81 283 ILE A O 1
ATOM 2349 N N . ASP A 1 284 ? 16.475 19.320 -29.370 1.00 97.81 284 ASP A N 1
ATOM 2350 C CA . ASP A 1 284 ? 16.787 17.914 -29.128 1.00 97.81 284 ASP A CA 1
ATOM 2351 C C . ASP A 1 284 ? 17.097 17.644 -27.668 1.00 97.81 284 ASP A C 1
ATOM 2353 O O . ASP A 1 284 ? 16.518 16.732 -27.083 1.00 97.81 284 ASP A O 1
ATOM 2357 N N . HIS A 1 285 ? 17.931 18.478 -27.049 1.00 97.38 285 HIS A N 1
ATOM 2358 C CA . HIS A 1 285 ? 18.217 18.404 -25.623 1.00 97.38 285 HIS A CA 1
ATOM 2359 C C . HIS A 1 285 ? 16.926 18.478 -24.797 1.00 97.38 285 HIS A C 1
ATOM 2361 O O . HIS A 1 285 ? 16.673 17.621 -23.951 1.00 97.38 285 HIS A O 1
ATOM 2367 N N . CYS A 1 286 ? 16.045 19.437 -25.099 1.00 97.44 286 CYS A N 1
ATOM 2368 C CA . CYS A 1 286 ? 14.779 19.599 -24.389 1.00 97.44 286 CYS A CA 1
ATOM 2369 C C . CYS A 1 286 ? 13.839 18.389 -24.543 1.00 97.44 286 CYS A C 1
ATOM 2371 O O . CYS A 1 286 ? 13.183 17.980 -23.577 1.00 97.44 286 CYS A O 1
ATOM 2373 N N . LEU A 1 287 ? 13.747 17.823 -25.752 1.00 97.38 287 LEU A N 1
ATOM 2374 C CA . LEU A 1 287 ? 12.902 16.660 -26.022 1.00 97.38 287 LEU A CA 1
ATOM 2375 C C . LEU A 1 287 ? 13.479 15.386 -25.396 1.00 97.38 287 LEU A C 1
ATOM 2377 O O . LEU A 1 287 ? 12.715 14.643 -24.783 1.00 97.38 287 LEU A O 1
ATOM 2381 N N . LYS A 1 288 ? 14.797 15.167 -25.470 1.00 97.62 288 LYS A N 1
ATOM 2382 C CA . LYS A 1 288 ? 15.488 14.047 -24.810 1.00 97.62 288 LYS A CA 1
ATOM 2383 C C . LYS A 1 288 ? 15.297 14.087 -23.296 1.00 97.62 288 LYS A C 1
ATOM 2385 O O . LYS A 1 288 ? 14.871 13.092 -22.719 1.00 97.62 288 LYS A O 1
ATOM 2390 N N . GLU A 1 289 ? 15.498 15.246 -22.670 1.00 97.00 289 GLU A N 1
ATOM 2391 C CA . GLU A 1 289 ? 15.226 15.471 -21.241 1.00 97.00 289 GLU A CA 1
ATOM 2392 C C . GLU A 1 289 ? 13.771 15.149 -20.872 1.00 97.00 289 GLU A C 1
ATOM 2394 O O . GLU A 1 289 ? 13.480 14.544 -19.835 1.00 97.00 289 GLU A O 1
ATOM 2399 N N . TYR A 1 290 ? 12.823 15.547 -21.726 1.00 96.06 290 TYR A N 1
ATOM 2400 C CA . TYR A 1 290 ? 11.409 15.253 -21.512 1.00 96.06 290 TYR A CA 1
ATOM 2401 C C . TYR A 1 290 ? 11.110 13.751 -21.604 1.00 96.06 290 TYR A C 1
ATOM 2403 O O . TYR A 1 290 ? 10.465 13.215 -20.702 1.00 96.06 290 TYR A O 1
ATOM 2411 N N . VAL A 1 291 ? 11.613 13.068 -22.638 1.00 96.50 291 VAL A N 1
ATOM 2412 C CA . VAL A 1 291 ? 11.482 11.610 -22.792 1.00 96.50 291 VAL A CA 1
ATOM 2413 C C . VAL A 1 291 ? 12.111 10.893 -21.604 1.00 96.50 291 VAL A C 1
ATOM 2415 O O . VAL A 1 291 ? 11.440 10.073 -20.987 1.00 96.50 291 VAL A O 1
ATOM 2418 N N . HIS A 1 292 ? 13.342 11.247 -21.226 1.00 94.75 292 HIS A N 1
ATOM 2419 C CA . HIS A 1 292 ? 14.045 10.656 -20.088 1.00 94.75 292 HIS A CA 1
ATOM 2420 C C . HIS A 1 292 ? 13.232 10.783 -18.794 1.00 94.75 292 HIS A C 1
ATOM 2422 O O . HIS A 1 292 ? 13.028 9.798 -18.088 1.00 94.75 292 HIS A O 1
ATOM 2428 N N . THR A 1 293 ? 12.693 11.976 -18.516 1.00 92.94 293 THR A N 1
ATOM 2429 C CA . THR A 1 293 ? 11.851 12.210 -17.332 1.00 92.94 293 THR A CA 1
ATOM 2430 C C . THR A 1 293 ? 10.621 11.293 -17.337 1.00 92.94 293 THR A C 1
ATOM 2432 O O . THR A 1 293 ? 10.332 10.627 -16.343 1.00 92.94 293 THR A O 1
ATOM 2435 N N . GLU A 1 294 ? 9.893 11.246 -18.456 1.00 92.81 294 GLU A N 1
ATOM 2436 C CA . GLU A 1 294 ? 8.629 10.506 -18.578 1.00 92.81 294 GLU A CA 1
ATOM 2437 C C . GLU A 1 294 ? 8.826 8.983 -18.700 1.00 92.81 294 GLU A C 1
ATOM 2439 O O . GLU A 1 294 ? 7.894 8.221 -18.437 1.00 92.81 294 GLU A O 1
ATOM 2444 N N . ARG A 1 295 ? 10.019 8.526 -19.104 1.00 93.12 295 ARG A N 1
ATOM 2445 C CA . ARG A 1 295 ? 10.375 7.113 -19.319 1.00 93.12 295 ARG A CA 1
ATOM 2446 C C . ARG A 1 295 ? 11.366 6.550 -18.300 1.00 93.12 295 ARG A C 1
ATOM 2448 O O . ARG A 1 295 ? 11.742 5.391 -18.433 1.00 93.12 295 ARG A O 1
ATOM 2455 N N . SER A 1 296 ? 11.734 7.304 -17.266 1.00 90.62 296 SER A N 1
ATOM 2456 C CA . SER A 1 296 ? 12.683 6.872 -16.222 1.00 90.62 296 SER A CA 1
ATOM 2457 C C . SER A 1 296 ? 12.327 5.521 -15.578 1.00 90.62 296 SER A C 1
ATOM 2459 O O . SER A 1 296 ? 13.214 4.738 -15.240 1.00 90.62 296 SER A O 1
ATOM 2461 N N . TYR A 1 297 ? 11.033 5.190 -15.498 1.00 89.00 297 TYR A N 1
ATOM 2462 C CA . TYR A 1 297 ? 10.539 3.897 -15.013 1.00 89.00 297 TYR A CA 1
ATOM 2463 C C . TYR A 1 297 ? 11.015 2.688 -15.841 1.00 89.00 297 TYR A C 1
ATOM 2465 O O . TYR A 1 297 ? 11.048 1.581 -15.311 1.00 89.00 297 TYR A O 1
ATOM 2473 N N . LEU A 1 298 ? 11.372 2.861 -17.123 1.00 90.56 298 LEU A N 1
ATOM 2474 C CA . LEU A 1 298 ? 11.884 1.764 -17.953 1.00 90.56 298 LEU A CA 1
ATOM 2475 C C . LEU A 1 298 ? 13.244 1.277 -17.454 1.00 90.56 298 LEU A C 1
ATOM 2477 O O . LEU A 1 298 ? 13.485 0.077 -17.456 1.00 90.56 298 LEU A O 1
ATOM 2481 N N . THR A 1 299 ? 14.100 2.185 -16.979 1.00 89.88 299 THR A N 1
ATOM 2482 C CA . THR A 1 299 ? 15.382 1.821 -16.361 1.00 89.88 299 THR A CA 1
ATOM 2483 C C . THR A 1 299 ? 15.157 0.994 -15.100 1.00 89.88 299 THR A C 1
ATOM 2485 O O . THR A 1 299 ? 15.805 -0.031 -14.924 1.00 89.88 299 THR A O 1
ATOM 2488 N N . MET A 1 300 ? 14.209 1.401 -14.247 1.00 85.56 300 MET A N 1
ATOM 2489 C CA . MET A 1 300 ? 13.856 0.641 -13.042 1.00 85.56 300 MET A CA 1
ATOM 2490 C C . MET A 1 300 ? 13.331 -0.750 -13.402 1.00 85.56 300 MET A C 1
ATOM 2492 O O . MET A 1 300 ? 13.866 -1.738 -12.918 1.00 85.56 300 MET A O 1
ATOM 2496 N N . ARG A 1 301 ? 12.376 -0.831 -14.340 1.00 90.25 301 ARG A N 1
ATOM 2497 C CA . ARG A 1 301 ? 11.854 -2.107 -14.846 1.00 90.25 301 ARG A CA 1
ATOM 2498 C C . ARG A 1 301 ? 12.973 -3.008 -15.373 1.00 90.25 301 ARG A C 1
ATOM 2500 O O . ARG A 1 301 ? 13.006 -4.181 -15.036 1.00 90.25 301 ARG A O 1
ATOM 2507 N N . ASN A 1 302 ? 13.877 -2.480 -16.197 1.00 92.31 302 ASN A N 1
ATOM 2508 C CA . ASN A 1 302 ? 14.966 -3.271 -16.767 1.00 92.31 302 ASN A CA 1
ATOM 2509 C C . ASN A 1 302 ? 15.964 -3.722 -15.689 1.00 92.31 302 ASN A C 1
ATOM 2511 O O . ASN A 1 302 ? 16.482 -4.829 -15.775 1.00 92.31 302 ASN A O 1
ATOM 2515 N N . ASN A 1 303 ? 16.206 -2.910 -14.656 1.00 90.56 303 ASN A N 1
ATOM 2516 C CA . ASN A 1 303 ? 17.001 -3.333 -13.504 1.00 90.56 303 ASN A CA 1
ATOM 2517 C C . ASN A 1 303 ? 16.321 -4.481 -12.746 1.00 90.56 303 ASN A C 1
ATOM 2519 O O . ASN A 1 303 ? 16.996 -5.447 -12.400 1.00 90.56 303 ASN A O 1
ATOM 2523 N N . ASP A 1 304 ? 15.004 -4.418 -12.544 1.00 86.81 304 ASP A N 1
ATOM 2524 C CA . ASP A 1 304 ? 14.238 -5.498 -11.915 1.00 86.81 304 ASP A CA 1
ATOM 2525 C C . ASP A 1 304 ? 14.294 -6.780 -12.767 1.00 86.81 304 ASP A C 1
ATOM 2527 O O . ASP A 1 304 ? 14.606 -7.855 -12.255 1.00 86.81 304 ASP A O 1
ATOM 2531 N N . GLU A 1 305 ? 14.090 -6.666 -14.086 1.00 89.31 305 GLU A N 1
ATOM 2532 C CA . GLU A 1 305 ? 14.222 -7.775 -15.044 1.00 89.31 305 GLU A CA 1
ATOM 2533 C C . GLU A 1 305 ? 15.654 -8.354 -15.055 1.00 89.31 305 GLU A C 1
ATOM 2535 O O . GLU A 1 305 ? 15.842 -9.565 -15.194 1.00 89.31 305 GLU A O 1
ATOM 2540 N N . LEU A 1 306 ? 16.683 -7.523 -14.859 1.00 92.44 306 LEU A N 1
ATOM 2541 C CA . LEU A 1 306 ? 18.076 -7.961 -14.745 1.00 92.44 306 LEU A CA 1
ATOM 2542 C C . LEU A 1 306 ? 18.367 -8.682 -13.427 1.00 92.44 306 LEU A C 1
ATOM 2544 O O . LEU A 1 306 ? 19.082 -9.685 -13.419 1.00 92.44 306 LEU A O 1
ATOM 2548 N N . ILE A 1 307 ? 17.815 -8.203 -12.314 1.00 89.19 307 ILE A N 1
ATOM 2549 C CA . ILE A 1 307 ? 17.921 -8.867 -11.010 1.00 89.19 307 ILE A CA 1
ATOM 2550 C C . ILE A 1 307 ? 17.243 -10.240 -11.068 1.00 89.19 307 ILE A C 1
ATOM 2552 O O . ILE A 1 307 ? 17.827 -11.229 -10.621 1.00 89.19 307 ILE A O 1
ATOM 2556 N N . GLN A 1 308 ? 16.054 -10.326 -11.673 1.00 88.12 308 GLN A N 1
ATOM 2557 C CA . GLN A 1 308 ? 15.349 -11.593 -11.876 1.00 88.12 308 GLN A CA 1
ATOM 2558 C C . GLN A 1 308 ? 16.158 -12.560 -12.742 1.00 88.12 308 GLN A C 1
ATOM 2560 O O . GLN A 1 308 ? 16.318 -13.722 -12.372 1.00 88.12 308 GLN A O 1
ATOM 2565 N N . PHE A 1 309 ? 16.733 -12.072 -13.845 1.00 91.38 309 PHE A N 1
ATOM 2566 C CA . PHE A 1 309 ? 17.602 -12.870 -14.707 1.00 91.38 309 PHE A CA 1
ATOM 2567 C C . PHE A 1 309 ? 18.794 -13.444 -13.933 1.00 91.38 309 PHE A C 1
ATOM 2569 O O . PHE A 1 309 ? 19.007 -14.655 -13.942 1.00 91.38 309 PHE A O 1
ATOM 2576 N N . LYS A 1 310 ? 19.531 -12.602 -13.195 1.00 91.31 310 LYS A N 1
ATOM 2577 C CA . LYS A 1 310 ? 20.664 -13.034 -12.356 1.00 91.31 310 LYS A CA 1
ATOM 2578 C C . LYS A 1 310 ? 20.248 -14.069 -11.313 1.00 91.31 310 LYS A C 1
ATOM 2580 O O . LYS A 1 310 ? 20.971 -15.035 -11.089 1.00 91.31 310 LYS A O 1
ATOM 2585 N N . SER A 1 311 ? 19.081 -13.882 -10.700 1.00 88.00 311 SER A N 1
ATOM 2586 C CA . SER A 1 311 ? 18.519 -14.829 -9.736 1.00 88.00 311 SER A CA 1
ATOM 2587 C C . SER A 1 311 ? 18.245 -16.196 -10.374 1.00 88.00 311 SER A C 1
ATOM 2589 O O . SER A 1 311 ? 18.639 -17.214 -9.814 1.00 88.00 311 SER A O 1
ATOM 2591 N N . HIS A 1 312 ? 17.661 -16.241 -11.580 1.00 88.56 312 HIS A N 1
ATOM 2592 C CA . HIS A 1 312 ? 17.419 -17.502 -12.302 1.00 88.56 312 HIS A CA 1
ATOM 2593 C C . HIS A 1 312 ? 18.707 -18.210 -12.713 1.00 88.56 312 HIS A C 1
ATOM 2595 O O . HIS A 1 312 ? 18.770 -19.436 -12.644 1.00 88.56 312 HIS A O 1
ATOM 2601 N N . ILE A 1 313 ? 19.720 -17.453 -13.140 1.00 90.44 313 ILE A N 1
ATOM 2602 C CA . ILE A 1 313 ? 21.043 -18.001 -13.450 1.00 90.44 313 ILE A CA 1
ATOM 2603 C C . ILE A 1 313 ? 21.664 -18.622 -12.194 1.00 90.44 313 ILE A C 1
ATOM 2605 O O . ILE A 1 313 ? 22.033 -19.791 -12.223 1.00 90.44 313 ILE A O 1
ATOM 2609 N N . ARG A 1 314 ? 21.671 -17.902 -11.064 1.00 89.31 314 ARG A N 1
ATOM 2610 C CA . ARG A 1 314 ? 22.171 -18.421 -9.780 1.00 89.31 314 ARG A CA 1
ATOM 2611 C C . ARG A 1 314 ? 21.398 -19.653 -9.304 1.00 89.31 314 ARG A C 1
ATOM 2613 O O . ARG A 1 314 ? 22.007 -20.611 -8.851 1.00 89.31 314 ARG A O 1
ATOM 2620 N N . GLU A 1 315 ? 20.070 -19.658 -9.425 1.00 89.12 315 GLU A N 1
ATOM 2621 C CA . GLU A 1 315 ? 19.219 -20.812 -9.087 1.00 89.12 315 GLU A CA 1
ATOM 2622 C C . GLU A 1 315 ? 19.608 -22.047 -9.922 1.00 89.12 315 GLU A C 1
ATOM 2624 O O . GLU A 1 315 ? 19.742 -23.145 -9.379 1.00 89.12 315 GLU A O 1
ATOM 2629 N N . LYS A 1 316 ? 19.843 -21.870 -11.230 1.00 89.06 316 LYS A N 1
ATOM 2630 C CA . LYS A 1 316 ? 20.312 -22.942 -12.121 1.00 89.06 316 LYS A CA 1
ATOM 2631 C C . LYS A 1 316 ? 21.721 -23.413 -11.790 1.00 89.06 316 LYS A C 1
ATOM 2633 O O . LYS A 1 316 ? 21.962 -24.616 -11.826 1.00 89.06 316 LYS A O 1
ATOM 2638 N N . ASP A 1 317 ? 22.627 -22.493 -11.492 1.00 89.56 317 ASP A N 1
ATOM 2639 C CA . ASP A 1 317 ? 24.002 -22.817 -11.126 1.00 89.56 317 ASP A CA 1
ATOM 2640 C C . ASP A 1 317 ? 24.066 -23.607 -9.816 1.00 89.56 317 ASP A C 1
ATOM 2642 O O . ASP A 1 317 ? 24.700 -24.661 -9.754 1.00 89.56 317 ASP A O 1
ATOM 2646 N N . LEU A 1 318 ? 23.303 -23.183 -8.805 1.00 90.00 318 LEU A N 1
ATOM 2647 C CA . LEU A 1 318 ? 23.138 -23.932 -7.562 1.00 90.00 318 LEU A CA 1
ATOM 2648 C C . LEU A 1 318 ? 22.580 -25.329 -7.834 1.00 90.00 318 LEU A C 1
ATOM 2650 O O . LEU A 1 318 ? 23.141 -26.302 -7.342 1.00 90.00 318 LEU A O 1
ATOM 2654 N N . LEU A 1 319 ? 21.532 -25.456 -8.655 1.00 89.69 319 LEU A N 1
ATOM 2655 C CA . LEU A 1 319 ? 20.961 -26.758 -9.004 1.00 89.69 319 LEU A CA 1
ATOM 2656 C C . LEU A 1 319 ? 21.968 -27.652 -9.743 1.00 89.69 319 LEU A C 1
ATOM 2658 O O . LEU A 1 319 ? 22.101 -28.829 -9.416 1.00 89.69 319 LEU A O 1
ATOM 2662 N N . LYS A 1 320 ? 22.707 -27.106 -10.714 1.00 88.94 320 LYS A N 1
ATOM 2663 C CA . LYS A 1 320 ? 23.770 -27.821 -11.437 1.00 88.94 320 LYS A CA 1
ATOM 2664 C C . LYS A 1 320 ? 24.863 -28.284 -10.477 1.00 88.94 320 LYS A C 1
ATOM 2666 O O . LYS A 1 320 ? 25.311 -29.422 -10.546 1.00 88.94 320 LYS A O 1
ATOM 2671 N N . THR A 1 321 ? 25.250 -27.420 -9.548 1.00 88.56 321 THR A N 1
ATOM 2672 C CA . THR A 1 321 ? 26.257 -27.721 -8.537 1.00 88.56 321 THR A CA 1
ATOM 2673 C C . THR A 1 321 ? 25.771 -28.821 -7.596 1.00 88.56 321 THR A C 1
ATOM 2675 O O . THR A 1 321 ? 26.477 -29.803 -7.406 1.00 88.56 321 THR A O 1
ATOM 2678 N N . ILE A 1 322 ? 24.543 -28.725 -7.078 1.00 88.06 322 ILE A N 1
ATOM 2679 C CA . ILE A 1 322 ? 23.913 -29.743 -6.222 1.00 88.06 322 ILE A CA 1
ATOM 2680 C C . ILE A 1 322 ? 23.828 -31.093 -6.950 1.00 88.06 322 ILE A C 1
ATOM 2682 O O . ILE A 1 322 ? 24.221 -32.111 -6.393 1.00 88.06 322 ILE A O 1
ATOM 2686 N N . THR A 1 323 ? 23.375 -31.100 -8.206 1.00 86.69 323 THR A N 1
ATOM 2687 C CA . THR A 1 323 ? 23.236 -32.325 -9.019 1.00 86.69 323 THR A CA 1
ATOM 2688 C C . THR A 1 323 ? 24.571 -32.924 -9.463 1.00 86.69 323 THR A C 1
ATOM 2690 O O . THR A 1 323 ? 24.626 -34.114 -9.761 1.00 86.69 323 THR A O 1
ATOM 2693 N N . SER A 1 324 ? 25.651 -32.135 -9.493 1.00 86.00 324 SER A N 1
ATOM 2694 C CA . SER A 1 324 ? 26.993 -32.624 -9.837 1.00 86.00 324 SER A CA 1
ATOM 2695 C C . SER A 1 324 ? 27.639 -33.472 -8.742 1.00 86.00 324 SER A C 1
ATOM 2697 O O . SER A 1 324 ? 28.520 -34.279 -9.040 1.00 86.00 324 SER A O 1
ATOM 2699 N N . TYR A 1 325 ? 27.196 -33.331 -7.488 1.00 82.50 325 TYR A N 1
ATOM 2700 C CA . TYR A 1 325 ? 27.643 -34.205 -6.413 1.00 82.50 325 TYR A CA 1
ATOM 2701 C C . TYR A 1 325 ? 27.075 -35.611 -6.661 1.00 82.50 325 TYR A C 1
ATOM 2703 O O . TYR A 1 325 ? 25.902 -35.877 -6.402 1.00 82.50 325 TYR A O 1
ATOM 2711 N N . GLN A 1 326 ? 27.910 -36.514 -7.192 1.00 61.62 326 GLN A N 1
ATOM 2712 C CA . GLN A 1 326 ? 27.612 -37.941 -7.369 1.00 61.62 326 GLN A CA 1
ATOM 2713 C C . GLN A 1 326 ? 27.533 -38.635 -6.004 1.00 61.62 326 GLN A C 1
ATOM 2715 O O . GLN A 1 326 ? 28.424 -39.379 -5.597 1.00 61.62 326 GLN A O 1
ATOM 2720 N N . ILE A 1 327 ? 26.468 -38.368 -5.260 1.00 64.06 327 ILE A N 1
ATOM 2721 C CA . ILE A 1 327 ? 26.195 -39.046 -3.999 1.00 64.06 327 ILE A CA 1
ATOM 2722 C C . ILE A 1 327 ? 25.408 -40.321 -4.323 1.00 64.06 327 ILE A C 1
ATOM 2724 O O . ILE A 1 327 ? 24.502 -40.304 -5.151 1.00 64.06 327 ILE A O 1
ATOM 2728 N N . LYS A 1 328 ? 25.710 -41.435 -3.640 1.00 65.69 328 LYS A N 1
ATOM 2729 C CA . LYS A 1 328 ? 24.954 -42.710 -3.704 1.00 65.69 328 LYS A CA 1
ATOM 2730 C C . LYS A 1 328 ? 23.480 -42.598 -3.247 1.00 65.69 328 LYS A C 1
ATOM 2732 O O . LYS A 1 328 ? 22.798 -43.611 -3.136 1.00 65.69 328 LYS A O 1
ATOM 2737 N N . MET A 1 329 ? 23.006 -41.391 -2.952 1.00 72.19 329 MET A N 1
ATOM 2738 C CA . MET A 1 329 ? 21.702 -41.065 -2.388 1.00 72.19 329 MET A CA 1
ATOM 2739 C C . MET A 1 329 ? 20.861 -40.330 -3.434 1.00 72.19 329 MET A C 1
ATOM 2741 O O . MET A 1 329 ? 21.398 -39.527 -4.198 1.00 72.19 329 MET A O 1
ATOM 2745 N N . ASP A 1 330 ? 19.544 -40.550 -3.439 1.00 82.31 330 ASP A N 1
ATOM 2746 C CA . ASP A 1 330 ? 18.617 -39.832 -4.321 1.00 82.31 330 ASP A CA 1
ATOM 2747 C C . ASP A 1 330 ? 18.367 -38.393 -3.824 1.00 82.31 330 ASP A C 1
ATOM 2749 O O . ASP A 1 330 ? 17.307 -38.031 -3.311 1.00 82.31 330 ASP A O 1
ATOM 2753 N N . LEU A 1 331 ? 19.396 -37.550 -3.942 1.00 86.12 331 LEU A N 1
ATOM 2754 C CA . LEU A 1 331 ? 19.354 -36.139 -3.554 1.00 86.12 331 LEU A CA 1
ATOM 2755 C C . LEU A 1 331 ? 18.276 -35.365 -4.326 1.00 86.12 331 LEU A C 1
ATOM 2757 O O . LEU A 1 331 ? 17.688 -34.418 -3.802 1.00 86.12 331 LEU A O 1
ATOM 2761 N N . ASN A 1 332 ? 18.000 -35.790 -5.561 1.00 87.50 332 ASN A N 1
ATOM 2762 C CA . ASN A 1 332 ? 16.958 -35.209 -6.396 1.00 87.50 332 ASN A CA 1
ATOM 2763 C C . ASN A 1 332 ? 15.576 -35.441 -5.788 1.00 87.50 332 ASN A C 1
ATOM 2765 O O . ASN A 1 332 ? 14.752 -34.527 -5.797 1.00 87.50 332 ASN A O 1
ATOM 2769 N N . GLU A 1 333 ? 15.317 -36.624 -5.229 1.00 91.06 333 GLU A N 1
ATOM 2770 C CA . GLU A 1 333 ? 14.056 -36.905 -4.549 1.00 91.06 333 GLU A CA 1
ATOM 2771 C C . GLU A 1 333 ? 13.847 -35.986 -3.338 1.00 91.06 333 GLU A C 1
ATOM 2773 O O . GLU A 1 333 ? 12.804 -35.337 -3.240 1.00 91.06 333 GLU A O 1
ATOM 2778 N N . TYR A 1 334 ? 14.855 -35.840 -2.470 1.00 91.56 334 TYR A N 1
ATOM 2779 C CA . TYR A 1 334 ? 14.796 -34.919 -1.325 1.00 91.56 334 TYR A CA 1
ATOM 2780 C C . TYR A 1 334 ? 14.576 -33.472 -1.758 1.00 91.56 334 TYR A C 1
ATOM 2782 O O . TYR A 1 334 ? 13.715 -32.775 -1.215 1.00 91.56 334 TYR A O 1
ATOM 2790 N N . LEU A 1 335 ? 15.319 -33.023 -2.770 1.00 92.12 335 LEU A N 1
ATOM 2791 C CA . LEU A 1 335 ? 15.183 -31.676 -3.300 1.00 92.12 335 LEU A CA 1
ATOM 2792 C C . LEU A 1 335 ? 13.770 -31.434 -3.847 1.00 92.12 335 LEU A C 1
ATOM 2794 O O . LEU A 1 335 ? 13.151 -30.421 -3.523 1.00 92.12 335 LEU A O 1
ATOM 2798 N N . ASN A 1 336 ? 13.224 -32.386 -4.605 1.00 92.56 336 ASN A N 1
ATOM 2799 C CA . ASN A 1 336 ? 11.866 -32.314 -5.139 1.00 92.56 336 ASN A CA 1
ATOM 2800 C C . ASN A 1 336 ? 10.808 -32.282 -4.028 1.00 92.56 336 ASN A C 1
ATOM 2802 O O . ASN A 1 336 ? 9.856 -31.505 -4.124 1.00 92.56 336 ASN A O 1
ATOM 2806 N N . ARG A 1 337 ? 10.976 -33.062 -2.951 1.00 96.31 337 ARG A N 1
ATOM 2807 C CA . ARG A 1 337 ? 10.079 -33.012 -1.784 1.00 96.31 337 ARG A CA 1
ATOM 2808 C C . ARG A 1 337 ? 10.118 -31.642 -1.103 1.00 96.31 337 ARG A C 1
ATOM 2810 O O . ARG A 1 337 ? 9.063 -31.057 -0.859 1.00 96.31 337 ARG A O 1
ATOM 2817 N N . LEU A 1 338 ? 11.309 -31.088 -0.860 1.00 96.31 338 LEU A N 1
ATOM 2818 C CA . LEU A 1 338 ? 11.471 -29.756 -0.260 1.00 96.31 338 LEU A CA 1
ATOM 2819 C C . LEU A 1 338 ? 10.856 -28.650 -1.133 1.00 96.31 338 LEU A C 1
ATOM 2821 O O . LEU A 1 338 ? 10.157 -27.775 -0.612 1.00 96.31 338 LEU A O 1
ATOM 2825 N N . ILE A 1 339 ? 11.068 -28.703 -2.454 1.00 94.44 339 ILE A N 1
ATOM 2826 C CA . ILE A 1 339 ? 10.441 -27.783 -3.416 1.00 94.44 339 ILE A CA 1
ATOM 2827 C C . ILE A 1 339 ? 8.916 -27.910 -3.346 1.00 94.44 339 ILE A C 1
ATOM 2829 O O . ILE A 1 339 ? 8.234 -26.898 -3.194 1.00 94.44 339 ILE A O 1
ATOM 2833 N N . SER A 1 340 ? 8.383 -29.134 -3.389 1.00 96.88 340 SER A N 1
ATOM 2834 C CA . SER A 1 340 ? 6.940 -29.394 -3.347 1.00 96.88 340 SER A CA 1
ATOM 2835 C C . SER A 1 340 ? 6.286 -28.821 -2.083 1.00 96.88 340 SER A C 1
ATOM 2837 O O . SER A 1 340 ? 5.243 -28.168 -2.168 1.00 96.88 340 SER A O 1
ATOM 2839 N N . ILE A 1 341 ? 6.934 -28.963 -0.920 1.00 97.44 341 ILE A N 1
ATOM 2840 C CA . ILE A 1 341 ? 6.459 -28.375 0.343 1.00 97.44 341 ILE A CA 1
ATOM 2841 C C . ILE A 1 341 ? 6.408 -26.842 0.255 1.00 97.44 341 ILE A C 1
ATOM 2843 O O . ILE A 1 341 ? 5.417 -26.231 0.669 1.00 97.44 341 ILE A O 1
ATOM 2847 N N . ARG A 1 342 ? 7.441 -26.193 -0.302 1.00 96.12 342 ARG A N 1
ATOM 2848 C CA . ARG A 1 342 ? 7.473 -24.725 -0.456 1.00 96.12 342 ARG A CA 1
ATOM 2849 C C . ARG A 1 342 ? 6.476 -24.222 -1.501 1.00 96.12 342 ARG A C 1
ATOM 2851 O O . ARG A 1 342 ? 5.887 -23.161 -1.305 1.00 96.12 342 ARG A O 1
ATOM 2858 N N . GLU A 1 343 ? 6.216 -24.979 -2.561 1.00 94.75 343 GLU A N 1
ATOM 2859 C CA . GLU A 1 343 ? 5.170 -24.664 -3.541 1.00 94.75 343 GLU A CA 1
ATOM 2860 C C . GLU A 1 343 ? 3.766 -24.777 -2.931 1.00 94.75 343 GLU A C 1
ATOM 2862 O O . GLU A 1 343 ? 2.941 -23.875 -3.109 1.00 94.75 343 GLU A O 1
ATOM 2867 N N . GLN A 1 344 ? 3.511 -25.812 -2.123 1.00 96.81 344 GLN A N 1
ATOM 2868 C CA . GLN A 1 344 ? 2.276 -25.934 -1.345 1.00 96.81 344 GLN A CA 1
ATOM 2869 C C . GLN A 1 344 ? 2.105 -24.749 -0.380 1.00 96.81 344 GLN A C 1
ATOM 2871 O O . GLN A 1 344 ? 1.023 -24.158 -0.305 1.00 96.81 344 GLN A O 1
ATOM 2876 N N . GLN A 1 345 ? 3.174 -24.366 0.324 1.00 94.88 345 GLN A N 1
ATOM 2877 C CA . GLN A 1 345 ? 3.180 -23.198 1.205 1.00 94.88 345 GLN A CA 1
ATOM 2878 C C . GLN A 1 345 ? 2.885 -21.902 0.432 1.00 94.88 345 GLN A C 1
ATOM 2880 O O . GLN A 1 345 ? 2.080 -21.086 0.884 1.00 94.88 345 GLN A O 1
ATOM 2885 N N . GLY A 1 346 ? 3.457 -21.751 -0.766 1.00 94.06 346 GLY A N 1
ATOM 2886 C CA . GLY A 1 346 ? 3.161 -20.661 -1.694 1.00 94.06 346 GLY A CA 1
ATOM 2887 C C . GLY A 1 346 ? 1.685 -20.583 -2.085 1.00 94.06 346 GLY A C 1
ATOM 2888 O O . GLY A 1 346 ? 1.092 -19.503 -2.054 1.00 94.06 346 GLY A O 1
ATOM 2889 N N . GLY A 1 347 ? 1.056 -21.725 -2.379 1.00 95.06 347 GLY A N 1
ATOM 2890 C CA . GLY A 1 347 ? -0.386 -21.804 -2.632 1.00 95.06 347 GLY A CA 1
ATOM 2891 C C . GLY A 1 347 ? -1.219 -21.286 -1.454 1.00 95.06 347 GLY A C 1
ATOM 2892 O O . GLY A 1 347 ? -2.127 -20.475 -1.639 1.00 95.06 347 GLY A O 1
ATOM 2893 N N . ILE A 1 348 ? -0.854 -21.672 -0.228 1.00 93.44 348 ILE A N 1
ATOM 2894 C CA . ILE A 1 348 ? -1.532 -21.221 0.996 1.00 93.44 348 ILE A CA 1
ATOM 2895 C C . ILE A 1 348 ? -1.344 -19.712 1.221 1.00 93.44 348 ILE A C 1
ATOM 2897 O O . ILE A 1 348 ? -2.311 -19.014 1.541 1.00 93.44 348 ILE A O 1
ATOM 2901 N N . TRP A 1 349 ? -0.129 -19.181 1.029 1.00 92.12 349 TRP A N 1
ATOM 2902 C CA . TRP A 1 349 ? 0.131 -17.738 1.111 1.00 92.12 349 TRP A CA 1
ATOM 2903 C C . TRP A 1 349 ? -0.714 -16.955 0.113 1.00 92.12 349 TRP A C 1
ATOM 2905 O O . TRP A 1 349 ? -1.330 -15.958 0.490 1.00 92.12 349 TRP A O 1
ATOM 2915 N N . LYS A 1 350 ? -0.792 -17.426 -1.134 1.00 92.25 350 LYS A N 1
ATOM 2916 C CA . LYS A 1 350 ? -1.605 -16.807 -2.182 1.00 92.25 350 LYS A CA 1
ATOM 2917 C C . LYS A 1 350 ? -3.079 -16.735 -1.786 1.00 92.25 350 LYS A C 1
ATOM 2919 O O . LYS A 1 350 ? -3.684 -15.670 -1.912 1.00 92.25 350 LYS A O 1
ATOM 2924 N N . ASP A 1 351 ? -3.650 -17.823 -1.279 1.00 90.44 351 ASP A N 1
ATOM 2925 C CA . ASP A 1 351 ? -5.054 -17.863 -0.856 1.00 90.44 351 ASP A CA 1
ATOM 2926 C C . ASP A 1 351 ? -5.326 -16.946 0.345 1.00 90.44 351 ASP A C 1
ATOM 2928 O O . ASP A 1 351 ? -6.295 -16.176 0.344 1.00 90.44 351 ASP A O 1
ATOM 2932 N N . CYS A 1 352 ? -4.437 -16.970 1.343 1.00 88.06 352 CYS A N 1
ATOM 2933 C CA . CYS A 1 352 ? -4.515 -16.102 2.515 1.00 88.06 352 CYS A CA 1
ATOM 2934 C C . CYS A 1 352 ? -4.431 -14.620 2.118 1.00 88.06 352 CYS A C 1
ATOM 2936 O O . CYS A 1 352 ? -5.291 -13.820 2.495 1.00 88.06 352 CYS A O 1
ATOM 2938 N N . PHE A 1 353 ? -3.454 -14.249 1.289 1.00 86.38 353 PHE A N 1
ATOM 2939 C CA . PHE A 1 353 ? -3.280 -12.871 0.836 1.00 86.38 353 PHE A CA 1
ATOM 2940 C C . PHE A 1 353 ? -4.448 -12.414 -0.042 1.00 86.38 353 PHE A C 1
ATOM 2942 O O . PHE A 1 353 ? -4.953 -11.303 0.120 1.00 86.38 353 PHE A O 1
ATOM 2949 N N . MET A 1 354 ? -4.968 -13.277 -0.921 1.00 86.19 354 MET A N 1
ATOM 2950 C CA . MET A 1 354 ? -6.178 -12.978 -1.690 1.00 86.19 354 MET A CA 1
ATOM 2951 C C . MET A 1 354 ? -7.388 -12.718 -0.788 1.00 86.19 354 MET A C 1
ATOM 2953 O O . MET A 1 354 ? -8.177 -11.819 -1.095 1.00 86.19 354 MET A O 1
ATOM 2957 N N . LEU A 1 355 ? -7.543 -13.458 0.317 1.00 85.38 355 LEU A N 1
ATOM 2958 C CA . LEU A 1 355 ? -8.579 -13.192 1.317 1.00 85.38 355 LEU A CA 1
ATOM 2959 C C . LEU A 1 355 ? -8.346 -11.848 2.025 1.00 85.38 355 LEU A C 1
ATOM 2961 O O . LEU A 1 355 ? -9.282 -11.056 2.132 1.00 85.38 355 LEU A O 1
ATOM 2965 N N . GLN A 1 356 ? -7.115 -11.542 2.442 1.00 81.25 356 GLN A N 1
ATOM 2966 C CA . GLN A 1 356 ? -6.769 -10.247 3.047 1.00 81.25 356 GLN A CA 1
ATOM 2967 C C . GLN A 1 356 ? -7.067 -9.082 2.100 1.00 81.25 356 GLN A C 1
ATOM 2969 O O . GLN A 1 356 ? -7.714 -8.110 2.486 1.00 81.25 356 GLN A O 1
ATOM 2974 N N . MET A 1 357 ? -6.677 -9.198 0.832 1.00 78.12 357 MET A N 1
ATOM 2975 C CA . MET A 1 357 ? -6.951 -8.196 -0.197 1.00 78.12 357 MET A CA 1
ATOM 2976 C C . MET A 1 357 ? -8.448 -8.010 -0.401 1.00 78.12 357 MET A C 1
ATOM 2978 O O . MET A 1 357 ? -8.948 -6.887 -0.425 1.00 78.12 357 MET A O 1
ATOM 2982 N N . ARG A 1 358 ? -9.194 -9.108 -0.477 1.00 78.50 358 ARG A N 1
ATOM 2983 C CA . ARG A 1 358 ? -10.657 -9.091 -0.504 1.00 78.50 358 ARG A CA 1
ATOM 2984 C C . ARG A 1 358 ? -11.246 -8.348 0.696 1.00 78.50 358 ARG A C 1
ATOM 2986 O O . ARG A 1 358 ? -12.100 -7.490 0.495 1.00 78.50 358 ARG A O 1
ATOM 2993 N N . ILE A 1 359 ? -10.755 -8.577 1.913 1.00 73.00 359 ILE A N 1
ATOM 2994 C CA . ILE A 1 359 ? -11.191 -7.851 3.118 1.00 73.00 359 ILE A CA 1
ATOM 2995 C C . ILE A 1 359 ? -10.852 -6.357 3.024 1.00 73.00 359 ILE A C 1
ATOM 2997 O O . ILE A 1 359 ? -11.738 -5.523 3.220 1.00 73.00 359 ILE A O 1
ATOM 3001 N N . LEU A 1 360 ? -9.615 -6.007 2.652 1.00 68.75 360 LEU A N 1
ATOM 3002 C CA . LEU A 1 360 ? -9.163 -4.619 2.473 1.00 68.75 360 LEU A CA 1
ATOM 3003 C C . LEU A 1 360 ? -10.018 -3.866 1.446 1.00 68.75 360 LEU A C 1
ATOM 3005 O O . LEU A 1 360 ? -10.372 -2.700 1.643 1.00 68.75 360 LEU A O 1
ATOM 3009 N N . PHE A 1 361 ? -10.400 -4.541 0.360 1.00 65.94 361 PHE A N 1
ATOM 3010 C CA . PHE A 1 361 ? -11.284 -3.988 -0.664 1.00 65.94 361 PHE A CA 1
ATOM 3011 C C . PHE A 1 361 ? -12.770 -4.149 -0.356 1.00 65.94 361 PHE A C 1
ATOM 3013 O O . PHE A 1 361 ? -13.586 -3.676 -1.147 1.00 65.94 361 PHE A O 1
ATOM 3020 N N . LYS A 1 362 ? -13.121 -4.717 0.806 1.00 70.12 362 LYS A N 1
ATOM 3021 C CA . LYS A 1 362 ? -14.496 -4.966 1.248 1.00 70.12 362 LYS A CA 1
ATOM 3022 C C . LYS A 1 362 ? -15.273 -5.794 0.218 1.00 70.12 362 LYS A C 1
ATOM 3024 O O . LYS A 1 362 ? -16.346 -5.390 -0.201 1.00 70.12 362 LYS A O 1
ATOM 3029 N N . PHE A 1 363 ? -14.706 -6.918 -0.201 1.00 69.19 363 PHE A N 1
ATOM 3030 C CA . PHE A 1 363 ? -15.288 -7.910 -1.104 1.00 69.19 363 PHE A CA 1
ATOM 3031 C C . PHE A 1 363 ? -15.089 -9.305 -0.518 1.00 69.19 363 PHE A C 1
ATOM 3033 O O . PHE A 1 363 ? -14.128 -9.985 -0.871 1.00 69.19 363 PHE A O 1
ATOM 3040 N N . LEU A 1 364 ? -15.974 -9.756 0.373 1.00 65.88 364 LEU A N 1
ATOM 3041 C CA . LEU A 1 364 ? -15.894 -11.143 0.839 1.00 65.88 364 LEU A CA 1
ATOM 3042 C C . LEU A 1 364 ? -16.162 -12.119 -0.317 1.00 65.88 364 LEU A C 1
ATOM 3044 O O . LEU A 1 364 ? -16.867 -11.775 -1.269 1.00 65.88 364 LEU A O 1
ATOM 3048 N N . PRO A 1 365 ? -15.577 -13.329 -0.284 1.00 68.12 365 PRO A N 1
ATOM 3049 C CA . PRO A 1 365 ? -15.964 -14.363 -1.230 1.00 68.12 365 PRO A CA 1
ATOM 3050 C C . PRO A 1 365 ? -17.457 -14.711 -1.087 1.00 68.12 365 PRO A C 1
ATOM 3052 O O . PRO A 1 365 ? -18.050 -14.545 -0.024 1.00 68.12 365 PRO A O 1
ATOM 3055 N N . GLN A 1 366 ? -18.071 -15.168 -2.184 1.00 68.31 366 GLN A N 1
ATOM 3056 C CA . GLN A 1 366 ? -19.524 -15.383 -2.279 1.00 68.31 366 GLN A CA 1
ATOM 3057 C C . GLN A 1 366 ? -20.073 -16.334 -1.211 1.00 68.31 366 GLN A C 1
ATOM 3059 O O . GLN A 1 366 ? -21.219 -16.185 -0.804 1.00 68.31 366 GLN A O 1
ATOM 3064 N N . ASN A 1 367 ? -19.262 -17.268 -0.703 1.00 67.38 367 ASN A N 1
ATOM 3065 C CA . ASN A 1 367 ? -19.631 -18.134 0.419 1.00 67.38 367 ASN A CA 1
ATOM 3066 C C . ASN A 1 367 ? -20.079 -17.334 1.662 1.00 67.38 367 ASN A C 1
ATOM 3068 O O . ASN A 1 367 ? -20.980 -17.780 2.363 1.00 67.38 367 ASN A O 1
ATOM 3072 N N . PHE A 1 368 ? -19.559 -16.122 1.885 1.00 66.38 368 PHE A N 1
ATOM 3073 C CA . PHE A 1 368 ? -20.005 -15.227 2.963 1.00 66.38 368 PHE A CA 1
ATOM 3074 C C . PHE A 1 368 ? -21.367 -14.561 2.704 1.00 66.38 368 PHE A C 1
ATOM 3076 O O . PHE A 1 368 ? -22.033 -14.163 3.660 1.00 66.38 368 PHE A O 1
ATOM 3083 N N . ASP A 1 369 ? -21.819 -14.471 1.449 1.00 60.97 369 ASP A N 1
ATOM 3084 C CA . ASP A 1 369 ? -23.154 -13.957 1.105 1.00 60.97 369 ASP A CA 1
ATOM 3085 C C . ASP A 1 369 ? -24.246 -14.986 1.433 1.00 60.97 369 ASP A C 1
ATOM 3087 O O . ASP A 1 369 ? -25.379 -14.626 1.766 1.00 60.97 369 ASP A O 1
ATOM 3091 N N . HIS A 1 370 ? -23.909 -16.280 1.381 1.00 64.88 370 HIS A N 1
ATOM 3092 C CA . HIS A 1 370 ? -24.821 -17.346 1.794 1.00 64.88 370 HIS A CA 1
ATOM 3093 C C . HIS A 1 370 ? -25.170 -17.250 3.277 1.00 64.88 370 HIS A C 1
ATOM 3095 O O . HIS A 1 370 ? -26.295 -17.570 3.634 1.00 64.88 370 HIS A O 1
ATOM 3101 N N . LEU A 1 371 ? -24.271 -16.727 4.116 1.00 61.34 371 LEU A N 1
ATOM 3102 C CA . LEU A 1 371 ? -24.532 -16.499 5.536 1.00 61.34 371 LEU A CA 1
ATOM 3103 C C . LEU A 1 371 ? -25.628 -15.448 5.756 1.00 61.34 371 LEU A C 1
ATOM 3105 O O . LEU A 1 371 ? -26.499 -15.617 6.600 1.00 61.34 371 LEU A O 1
ATOM 3109 N N . GLU A 1 372 ? -25.619 -14.373 4.968 1.00 62.19 372 GLU A N 1
ATOM 3110 C CA . GLU A 1 372 ? -26.629 -13.315 5.049 1.00 62.19 372 GLU A CA 1
ATOM 3111 C C . GLU A 1 372 ? -27.995 -13.789 4.541 1.00 62.19 372 GLU A C 1
ATOM 3113 O O . GLU A 1 372 ? -29.024 -13.454 5.131 1.00 62.19 372 GLU A O 1
ATOM 3118 N N . LYS A 1 373 ? -28.005 -14.625 3.493 1.00 66.69 373 LYS A N 1
ATOM 3119 C CA . LYS A 1 373 ? -29.215 -15.315 3.025 1.00 66.69 373 LYS A CA 1
ATOM 3120 C C . LYS A 1 373 ? -29.731 -16.320 4.054 1.00 66.69 373 LYS A C 1
ATOM 3122 O O . LYS A 1 373 ? -30.919 -16.307 4.339 1.00 66.69 373 LYS A O 1
ATOM 3127 N N . PHE A 1 374 ? -28.844 -17.133 4.625 1.00 64.25 374 PHE A N 1
ATOM 3128 C CA . PHE A 1 374 ? -29.158 -18.163 5.613 1.00 64.25 374 PHE A CA 1
ATOM 3129 C C . PHE A 1 374 ? -29.723 -17.552 6.895 1.00 64.25 374 PHE A C 1
ATOM 3131 O O . PHE A 1 374 ? -30.850 -17.853 7.272 1.00 64.25 374 PHE A O 1
ATOM 3138 N N . ILE A 1 375 ? -29.010 -16.600 7.508 1.00 64.56 375 ILE A N 1
ATOM 3139 C CA . ILE A 1 375 ? -29.518 -15.855 8.669 1.00 64.56 375 ILE A CA 1
ATOM 3140 C C . ILE A 1 375 ? -30.794 -15.099 8.292 1.00 64.56 375 ILE A C 1
ATOM 3142 O O . ILE A 1 375 ? -31.690 -14.924 9.112 1.00 64.56 375 ILE A O 1
ATOM 3146 N N . GLY A 1 376 ? -30.905 -14.667 7.036 1.00 63.03 376 GLY A N 1
ATOM 3147 C CA . GLY A 1 376 ? -32.089 -13.985 6.558 1.00 63.03 376 GLY A CA 1
ATOM 3148 C C . GLY A 1 376 ? -33.333 -14.832 6.363 1.00 63.03 376 GLY A C 1
ATOM 3149 O O . GLY A 1 376 ? -34.423 -14.273 6.464 1.00 63.03 376 GLY A O 1
ATOM 3150 N N . SER A 1 377 ? -33.172 -16.133 6.126 1.00 65.50 377 SER A N 1
ATOM 3151 C CA . SER A 1 377 ? -34.261 -17.110 6.071 1.00 65.50 377 SER A CA 1
ATOM 3152 C C . SER A 1 377 ? -34.707 -17.611 7.446 1.00 65.50 377 SER A C 1
ATOM 3154 O O . SER A 1 377 ? -35.767 -18.219 7.547 1.00 65.50 377 SER A O 1
ATOM 3156 N N . ILE A 1 378 ? -33.934 -17.351 8.507 1.00 62.81 378 ILE A N 1
ATOM 3157 C CA . ILE A 1 378 ? -34.304 -17.712 9.880 1.00 62.81 378 ILE A CA 1
ATOM 3158 C C . ILE A 1 378 ? -35.424 -16.759 10.338 1.00 62.81 378 ILE A C 1
ATOM 3160 O O . ILE A 1 378 ? -35.191 -15.614 10.725 1.00 62.81 378 ILE A O 1
ATOM 3164 N N . HIS A 1 379 ? -36.664 -17.237 10.233 1.00 54.25 379 HIS A N 1
ATOM 3165 C CA . HIS A 1 379 ? -37.930 -16.503 10.368 1.00 54.25 379 HIS A CA 1
ATOM 3166 C C . HIS A 1 379 ? -38.311 -16.145 11.824 1.00 54.25 379 HIS A C 1
ATOM 3168 O O . HIS A 1 379 ? -39.480 -16.181 12.188 1.00 54.25 379 HIS A O 1
ATOM 3174 N N . TYR A 1 380 ? -37.351 -15.826 12.696 1.00 50.81 380 TYR A N 1
ATOM 3175 C CA . TYR A 1 380 ? -37.586 -15.909 14.147 1.00 50.81 380 TYR A CA 1
ATOM 3176 C C . TYR A 1 380 ? -38.349 -14.764 14.818 1.00 50.81 380 TYR A C 1
ATOM 3178 O O . TYR A 1 380 ? -38.523 -14.804 16.031 1.00 50.81 380 TYR A O 1
ATOM 3186 N N . LEU A 1 381 ? -38.826 -13.749 14.099 1.00 51.72 381 LEU A N 1
ATOM 3187 C CA . LEU A 1 381 ? -39.545 -12.645 14.739 1.00 51.72 381 LEU A CA 1
ATOM 3188 C C . LEU A 1 381 ? -40.777 -12.268 13.919 1.00 51.72 381 LEU A C 1
ATOM 3190 O O . LEU A 1 381 ? -40.689 -11.516 12.949 1.00 51.72 381 LEU A O 1
ATOM 3194 N N . SER A 1 382 ? -41.913 -12.842 14.322 1.00 51.22 382 SER A N 1
ATOM 3195 C CA . SER A 1 382 ? -43.247 -12.405 13.913 1.00 51.22 382 SER A CA 1
ATOM 3196 C C . SER A 1 382 ? -43.382 -10.895 14.137 1.00 51.22 382 SER A C 1
ATOM 3198 O O . SER A 1 382 ? -43.104 -10.377 15.221 1.00 51.22 382 SER A O 1
ATOM 3200 N N . LEU A 1 383 ? -43.732 -10.192 13.065 1.00 51.66 383 LEU A N 1
ATOM 3201 C CA . LEU A 1 383 ? -43.835 -8.742 12.958 1.00 51.66 383 LEU A CA 1
ATOM 3202 C C . LEU A 1 383 ? -45.235 -8.291 13.382 1.00 51.66 383 LEU A C 1
ATOM 3204 O O . LEU A 1 383 ? -46.035 -7.959 12.518 1.00 51.66 383 LEU A O 1
ATOM 3208 N N . ASP A 1 384 ? -45.513 -8.241 14.682 1.00 53.03 384 ASP A N 1
ATOM 3209 C CA . ASP A 1 384 ? -46.792 -7.684 15.163 1.00 53.03 384 ASP A CA 1
ATOM 3210 C C . ASP A 1 384 ? -46.669 -6.344 15.895 1.00 53.03 384 ASP A C 1
ATOM 3212 O O . ASP A 1 384 ? -47.672 -5.774 16.302 1.00 53.03 384 ASP A O 1
ATOM 3216 N N . ASN A 1 385 ? -45.470 -5.759 16.009 1.00 54.78 385 ASN A N 1
ATOM 3217 C CA . ASN A 1 385 ? -45.336 -4.401 16.545 1.00 54.78 385 ASN A CA 1
ATOM 3218 C C . ASN A 1 385 ? -44.300 -3.569 15.783 1.00 54.78 385 ASN A C 1
ATOM 3220 O O . ASN A 1 385 ? -43.107 -3.880 15.752 1.00 54.78 385 ASN A O 1
ATOM 3224 N N . THR A 1 386 ? -44.763 -2.472 15.183 1.00 56.41 386 THR A N 1
ATOM 3225 C CA . THR A 1 386 ? -43.991 -1.536 14.346 1.00 56.41 386 THR A CA 1
ATOM 3226 C C . THR A 1 386 ? -42.822 -0.879 15.088 1.00 56.41 386 THR A C 1
ATOM 3228 O O . THR A 1 386 ? -41.799 -0.591 14.468 1.00 56.41 386 THR A O 1
ATOM 3231 N N . GLN A 1 387 ? -42.903 -0.747 16.417 1.00 53.88 387 GLN A N 1
ATOM 3232 C CA . GLN A 1 387 ? -41.812 -0.251 17.269 1.00 53.88 387 GLN A CA 1
ATOM 3233 C C . GLN A 1 387 ? -40.590 -1.201 17.307 1.00 53.88 387 GLN A C 1
ATOM 3235 O O . GLN A 1 387 ? -39.468 -0.757 17.530 1.00 53.88 387 GLN A O 1
ATOM 3240 N N . ASN A 1 388 ? -40.780 -2.501 17.042 1.00 60.06 388 ASN A N 1
ATOM 3241 C CA . ASN A 1 388 ? -39.751 -3.539 17.210 1.00 60.06 388 ASN A CA 1
ATOM 3242 C C . ASN A 1 388 ? -38.877 -3.745 15.952 1.00 60.06 388 ASN A C 1
ATOM 3244 O O . ASN A 1 388 ? -37.842 -4.410 15.986 1.00 60.06 388 ASN A O 1
ATOM 3248 N N . GLY A 1 389 ? -39.255 -3.165 14.808 1.00 64.38 389 GLY A N 1
ATOM 3249 C CA . GLY A 1 389 ? -38.626 -3.467 13.519 1.00 64.38 389 GLY A CA 1
ATOM 3250 C C . GLY A 1 389 ? -37.148 -3.067 13.410 1.00 64.38 389 GLY A C 1
ATOM 3251 O O . GLY A 1 389 ? -36.371 -3.764 12.752 1.00 64.38 389 GLY A O 1
ATOM 3252 N N . ILE A 1 390 ? -36.733 -1.962 14.038 1.00 62.66 390 ILE A N 1
ATOM 3253 C CA . ILE A 1 390 ? -35.339 -1.489 13.984 1.00 62.66 390 ILE A CA 1
ATOM 3254 C C . ILE A 1 390 ? -34.441 -2.221 14.966 1.00 62.66 390 ILE A C 1
ATOM 3256 O O . ILE A 1 390 ? -33.351 -2.636 14.574 1.00 62.66 390 ILE A O 1
ATOM 3260 N N . GLU A 1 391 ? -34.895 -2.452 16.197 1.00 63.81 391 GLU A N 1
ATOM 3261 C CA . GLU A 1 391 ? -34.128 -3.228 17.172 1.00 63.81 391 GLU A CA 1
ATOM 3262 C C . GLU A 1 391 ? -33.825 -4.632 16.632 1.00 63.81 391 GLU A C 1
ATOM 3264 O O . GLU A 1 391 ? -32.688 -5.102 16.695 1.00 63.81 391 GLU A O 1
ATOM 3269 N N . ILE A 1 392 ? -34.810 -5.257 15.985 1.00 65.56 392 ILE A N 1
ATOM 3270 C CA . ILE A 1 392 ? -34.670 -6.558 15.328 1.00 65.56 392 ILE A CA 1
ATOM 3271 C C . ILE A 1 392 ? -33.679 -6.497 14.160 1.00 65.56 392 ILE A C 1
ATOM 3273 O O . ILE A 1 392 ? -32.809 -7.364 14.043 1.00 65.56 392 ILE A O 1
ATOM 3277 N N . LYS A 1 393 ? -33.755 -5.465 13.308 1.00 65.62 393 LYS A N 1
ATOM 3278 C CA . LYS A 1 393 ? -32.782 -5.256 12.221 1.00 65.62 393 LYS A CA 1
ATOM 3279 C C . LYS A 1 393 ? -31.365 -5.067 12.764 1.00 65.62 393 LYS A C 1
ATOM 3281 O O . LYS A 1 393 ? -30.441 -5.670 12.224 1.00 65.62 393 LYS A O 1
ATOM 3286 N N . ASN A 1 394 ? -31.198 -4.303 13.843 1.00 63.78 394 ASN A N 1
ATOM 3287 C CA . ASN A 1 394 ? -29.910 -4.062 14.491 1.00 63.78 394 ASN A CA 1
ATOM 3288 C C . ASN A 1 394 ? -29.355 -5.343 15.137 1.00 63.78 394 ASN A C 1
ATOM 3290 O O . ASN A 1 394 ? -28.187 -5.669 14.926 1.00 63.78 394 ASN A O 1
ATOM 3294 N N . LYS A 1 395 ? -30.185 -6.111 15.861 1.00 68.75 395 LYS A N 1
ATOM 3295 C CA . LYS A 1 395 ? -29.812 -7.419 16.436 1.00 68.75 395 LYS A CA 1
ATOM 3296 C C . LYS A 1 395 ? -29.400 -8.406 15.345 1.00 68.75 395 LYS A C 1
ATOM 3298 O O . LYS A 1 395 ? -28.331 -9.005 15.432 1.00 68.75 395 LYS A O 1
ATOM 3303 N N . ARG A 1 396 ? -30.193 -8.517 14.274 1.00 67.38 396 ARG A N 1
ATOM 3304 C CA . ARG A 1 396 ? -29.885 -9.366 13.113 1.00 67.38 396 ARG A CA 1
ATOM 3305 C C . ARG A 1 396 ? -28.591 -8.941 12.430 1.00 67.38 396 ARG A C 1
ATOM 3307 O O . ARG A 1 396 ? -27.765 -9.788 12.106 1.00 67.38 396 ARG A O 1
ATOM 3314 N N . TYR A 1 397 ? -28.394 -7.643 12.227 1.00 67.75 397 TYR A N 1
ATOM 3315 C CA . TYR A 1 397 ? -27.167 -7.118 11.645 1.00 67.75 397 TYR A CA 1
ATOM 3316 C C . TYR A 1 397 ? -25.948 -7.445 12.513 1.00 67.75 397 TYR A C 1
ATOM 3318 O O . TYR A 1 397 ? -24.961 -7.972 12.000 1.00 67.75 397 TYR A O 1
ATOM 3326 N N . LYS A 1 398 ? -26.032 -7.206 13.829 1.00 67.44 398 LYS A N 1
ATOM 3327 C CA . LYS A 1 398 ? -24.977 -7.547 14.790 1.00 67.44 398 LYS A CA 1
ATOM 3328 C C . LYS A 1 398 ? -24.622 -9.033 14.716 1.00 67.44 398 LYS A C 1
ATOM 3330 O O . LYS A 1 398 ? -23.447 -9.354 14.567 1.00 67.44 398 LYS A O 1
ATOM 3335 N N . LEU A 1 399 ? -25.627 -9.909 14.708 1.00 70.62 399 LEU A N 1
ATOM 3336 C CA . LEU A 1 399 ? -25.444 -11.356 14.602 1.00 70.62 399 LEU A CA 1
ATOM 3337 C C . LEU A 1 399 ? -24.768 -11.758 13.281 1.00 70.62 399 LEU A C 1
ATOM 3339 O O . LEU A 1 399 ? -23.832 -12.552 13.287 1.00 70.62 399 LEU A O 1
ATOM 3343 N N . ILE A 1 400 ? -25.166 -11.161 12.151 1.00 67.88 400 ILE A N 1
ATOM 3344 C CA . ILE A 1 400 ? -24.512 -11.393 10.851 1.00 67.88 400 ILE A CA 1
ATOM 3345 C C . ILE A 1 400 ? -23.046 -10.946 10.887 1.00 67.88 400 ILE A C 1
ATOM 3347 O O . ILE A 1 400 ? -22.181 -11.654 10.375 1.00 67.88 400 ILE A O 1
ATOM 3351 N N . GLN A 1 401 ? -22.745 -9.780 11.466 1.00 68.75 401 GLN A N 1
ATOM 3352 C CA . GLN A 1 401 ? -21.370 -9.283 11.538 1.00 68.75 401 GLN A CA 1
ATOM 3353 C C . GLN A 1 401 ? -20.500 -10.122 12.473 1.00 68.75 401 GLN A C 1
ATOM 3355 O O . GLN A 1 401 ? -19.357 -10.414 12.126 1.00 68.75 401 GLN A O 1
ATOM 3360 N N . GLU A 1 402 ? -21.022 -10.540 13.625 1.00 71.69 402 GLU A N 1
ATOM 3361 C CA . GLU A 1 402 ? -20.330 -11.455 14.538 1.00 71.69 402 GLU A CA 1
ATOM 3362 C C . GLU A 1 402 ? -20.067 -12.799 13.861 1.00 71.69 402 GLU A C 1
ATOM 3364 O O . GLU A 1 402 ? -18.926 -13.251 13.846 1.00 71.69 402 GLU A O 1
ATOM 3369 N N . ALA A 1 403 ? -21.058 -13.374 13.176 1.00 71.69 403 ALA A N 1
ATOM 3370 C CA . ALA A 1 403 ? -20.877 -14.611 12.429 1.00 71.69 403 ALA A CA 1
ATOM 3371 C C . ALA A 1 403 ? -19.840 -14.460 11.296 1.00 71.69 403 ALA A C 1
ATOM 3373 O O . ALA A 1 403 ? -18.958 -15.307 11.159 1.00 71.69 403 ALA A O 1
ATOM 3374 N N . LYS A 1 404 ? -19.859 -13.353 10.532 1.00 73.00 404 LYS A N 1
ATOM 3375 C CA . LYS A 1 404 ? -18.827 -13.051 9.516 1.00 73.00 404 LYS A CA 1
ATOM 3376 C C . LYS A 1 404 ? -17.431 -12.929 10.146 1.00 73.00 404 LYS A C 1
ATOM 3378 O O . LYS A 1 404 ? -16.475 -13.445 9.571 1.00 73.00 404 LYS A O 1
ATOM 3383 N N . ARG A 1 405 ? -17.300 -12.282 11.314 1.00 72.06 405 ARG A N 1
ATOM 3384 C CA . ARG A 1 405 ? -16.026 -12.155 12.053 1.00 72.06 405 ARG A CA 1
ATOM 3385 C C . ARG A 1 405 ? -15.514 -13.504 12.538 1.00 72.06 405 ARG A C 1
ATOM 3387 O O . ARG A 1 405 ? -14.359 -13.820 12.277 1.00 72.06 405 ARG A O 1
ATOM 3394 N N . THR A 1 406 ? -16.364 -14.296 13.189 1.00 74.38 406 THR A N 1
ATOM 3395 C CA . THR A 1 406 ? -16.016 -15.643 13.655 1.00 74.38 406 THR A CA 1
ATOM 3396 C C . THR A 1 406 ? -15.556 -16.497 12.487 1.00 74.38 406 THR A C 1
ATOM 3398 O O . THR A 1 406 ? -14.495 -17.103 12.556 1.00 74.38 406 THR A O 1
ATOM 3401 N N . TRP A 1 407 ? -16.286 -16.467 11.371 1.00 76.88 407 TRP A N 1
ATOM 3402 C CA . TRP A 1 407 ? -15.942 -17.270 10.206 1.00 76.88 407 TRP A CA 1
ATOM 3403 C C . TRP A 1 407 ? -14.622 -16.824 9.565 1.00 76.88 407 TRP A C 1
ATOM 3405 O O . TRP A 1 407 ? -13.781 -17.665 9.264 1.00 76.88 407 TRP A O 1
ATOM 3415 N N . LEU A 1 408 ? -14.381 -15.512 9.430 1.00 77.38 408 LEU A N 1
ATOM 3416 C CA . LEU A 1 408 ? -13.084 -14.979 8.992 1.00 77.38 408 LEU A CA 1
ATOM 3417 C C . LEU A 1 408 ? -11.938 -15.424 9.904 1.00 77.38 408 LEU A C 1
ATOM 3419 O O . LEU A 1 408 ? -10.900 -15.846 9.398 1.00 77.38 408 LEU A O 1
ATOM 3423 N N . ASN A 1 409 ? -12.136 -15.362 11.222 1.00 74.06 409 ASN A N 1
ATOM 3424 C CA . ASN A 1 409 ? -11.154 -15.828 12.194 1.00 74.06 409 ASN A CA 1
ATOM 3425 C C . ASN A 1 409 ? -10.865 -17.324 12.004 1.00 74.06 409 ASN A C 1
ATOM 3427 O O . ASN A 1 409 ? -9.709 -17.724 11.928 1.00 74.06 409 ASN A O 1
ATOM 3431 N N . THR A 1 410 ? -11.902 -18.145 11.810 1.00 79.81 410 THR A N 1
ATOM 3432 C CA . THR A 1 410 ? -11.746 -19.569 11.485 1.00 79.81 410 THR A CA 1
ATOM 3433 C C . THR A 1 410 ? -10.936 -19.776 10.204 1.00 79.81 410 THR A C 1
ATOM 3435 O O . THR A 1 410 ? -10.027 -20.598 10.199 1.00 79.81 410 THR A O 1
ATOM 3438 N N . PHE A 1 411 ? -11.206 -19.029 9.127 1.00 81.12 411 PHE A N 1
ATOM 3439 C CA . PHE A 1 411 ? -10.432 -19.137 7.883 1.00 81.12 411 PHE A CA 1
ATOM 3440 C C . PHE A 1 411 ? -8.957 -18.765 8.078 1.00 81.12 411 PHE A C 1
ATOM 3442 O O . PHE A 1 411 ? -8.089 -19.472 7.568 1.00 81.12 411 PHE A O 1
ATOM 3449 N N . PHE A 1 412 ? -8.661 -17.695 8.822 1.00 77.50 412 PHE A N 1
ATOM 3450 C CA . PHE A 1 412 ? -7.279 -17.321 9.129 1.00 77.50 412 PHE A CA 1
ATOM 3451 C C . PHE A 1 412 ? -6.572 -18.381 9.972 1.00 77.50 412 PHE A C 1
ATOM 3453 O O . PHE A 1 412 ? -5.476 -18.789 9.595 1.00 77.50 412 PHE A O 1
ATOM 3460 N N . ASN A 1 413 ? -7.230 -18.915 11.003 1.00 77.75 413 ASN A N 1
ATOM 3461 C CA . ASN A 1 413 ? -6.690 -20.008 11.814 1.00 77.75 413 ASN A CA 1
ATOM 3462 C C . ASN A 1 413 ? -6.430 -21.269 10.971 1.00 77.75 413 ASN A C 1
ATOM 3464 O O . ASN A 1 413 ? -5.420 -21.941 11.151 1.00 77.75 413 ASN A O 1
ATOM 3468 N N . VAL A 1 414 ? -7.306 -21.584 10.007 1.00 83.06 414 VAL A N 1
ATOM 3469 C CA . VAL A 1 414 ? -7.103 -22.703 9.071 1.00 83.06 414 VAL A CA 1
ATOM 3470 C C . VAL A 1 414 ? -5.880 -22.469 8.181 1.00 83.06 414 VAL A C 1
ATOM 3472 O O . VAL A 1 414 ? -5.113 -23.405 7.952 1.00 83.06 414 VAL A O 1
ATOM 3475 N N . TYR A 1 415 ? -5.676 -21.252 7.665 1.00 85.88 415 TYR A N 1
ATOM 3476 C CA . TYR A 1 415 ? -4.475 -20.936 6.885 1.00 85.88 415 TYR A CA 1
ATOM 3477 C C . TYR A 1 415 ? -3.209 -20.986 7.740 1.00 85.88 415 TYR A C 1
ATOM 3479 O O . TYR A 1 415 ? -2.219 -21.562 7.300 1.00 85.88 415 TYR A O 1
ATOM 3487 N N . GLU A 1 416 ? -3.247 -20.444 8.956 1.00 79.62 416 GLU A N 1
ATOM 3488 C CA . GLU A 1 416 ? -2.131 -20.491 9.900 1.00 79.62 416 GLU A CA 1
ATOM 3489 C C . GLU A 1 416 ? -1.745 -21.935 10.238 1.00 79.62 416 GLU A C 1
ATOM 3491 O O . GLU A 1 416 ? -0.586 -22.309 10.069 1.00 79.62 416 GLU A O 1
ATOM 3496 N N . TYR A 1 417 ? -2.719 -22.779 10.588 1.00 88.81 417 TYR A N 1
ATOM 3497 C CA . TYR A 1 417 ? -2.496 -24.205 10.829 1.00 88.81 417 TYR A CA 1
ATOM 3498 C C . TYR A 1 417 ? -1.870 -24.906 9.613 1.00 88.81 417 TYR A C 1
ATOM 3500 O O . TYR A 1 417 ? -0.908 -25.663 9.748 1.00 88.81 417 TYR A O 1
ATOM 3508 N N . LYS A 1 418 ? -2.372 -24.637 8.399 1.00 90.44 418 LYS A N 1
ATOM 3509 C CA . LYS A 1 418 ? -1.796 -25.197 7.165 1.00 90.44 418 LYS A CA 1
ATOM 3510 C C . LYS A 1 418 ? -0.349 -24.738 6.947 1.00 90.44 418 LYS A C 1
ATOM 3512 O O . LYS A 1 418 ? 0.476 -25.555 6.549 1.00 90.44 418 LYS A O 1
ATOM 3517 N N . LEU A 1 419 ? -0.033 -23.470 7.219 1.00 86.56 419 LEU A N 1
ATOM 3518 C CA . LEU A 1 419 ? 1.330 -22.938 7.113 1.00 86.56 419 LEU A CA 1
ATOM 3519 C C . LEU A 1 419 ? 2.272 -23.567 8.141 1.00 86.56 419 LEU A C 1
ATOM 3521 O O . LEU A 1 419 ? 3.376 -23.958 7.770 1.00 86.56 419 LEU A O 1
ATOM 3525 N N . GLN A 1 420 ? 1.829 -23.707 9.393 1.00 85.94 420 GLN A N 1
ATOM 3526 C CA . GLN A 1 420 ? 2.581 -24.393 10.446 1.00 85.94 420 GLN A CA 1
ATOM 3527 C C . GLN A 1 420 ? 2.854 -25.852 10.065 1.00 85.94 420 GLN A C 1
ATOM 3529 O O . GLN A 1 420 ? 3.980 -26.321 10.197 1.00 85.94 420 GLN A O 1
ATOM 3534 N N . LYS A 1 421 ? 1.855 -26.550 9.507 1.00 94.25 421 LYS A N 1
ATOM 3535 C CA . LYS A 1 421 ? 2.011 -27.925 9.018 1.00 94.25 421 LYS A CA 1
ATOM 3536 C C . LYS A 1 421 ? 3.042 -28.027 7.889 1.00 94.25 421 LYS A C 1
ATOM 3538 O O . LYS A 1 421 ? 3.885 -28.918 7.936 1.00 94.25 421 LYS A O 1
ATOM 3543 N N . CYS A 1 422 ? 3.006 -27.129 6.900 1.00 94.88 422 CYS A N 1
ATOM 3544 C CA . CYS A 1 422 ? 4.014 -27.099 5.834 1.00 94.88 422 CYS A CA 1
ATOM 3545 C C . CYS A 1 422 ? 5.416 -26.800 6.381 1.00 94.88 422 CYS A C 1
ATOM 3547 O O . CYS A 1 422 ? 6.380 -27.421 5.946 1.00 94.88 422 CYS A O 1
ATOM 3549 N N . GLU A 1 423 ? 5.543 -25.890 7.351 1.00 93.75 423 GLU A N 1
ATOM 3550 C CA . GLU A 1 423 ? 6.838 -25.598 7.969 1.00 93.75 423 GLU A CA 1
ATOM 3551 C C . GLU A 1 423 ? 7.361 -26.803 8.759 1.00 93.75 423 GLU A C 1
ATOM 3553 O O . GLU A 1 423 ? 8.517 -27.174 8.606 1.00 93.75 423 GLU A O 1
ATOM 3558 N N . GLN A 1 424 ? 6.509 -27.494 9.520 1.00 94.81 424 GLN A N 1
ATOM 3559 C CA . GLN A 1 424 ? 6.896 -28.720 10.221 1.00 94.81 424 GLN A CA 1
ATOM 3560 C C . GLN A 1 424 ? 7.347 -29.821 9.249 1.00 94.81 424 GLN A C 1
ATOM 3562 O O . GLN A 1 424 ? 8.364 -30.469 9.485 1.00 94.81 424 GLN A O 1
ATOM 3567 N N . GLN A 1 425 ? 6.623 -30.019 8.141 1.00 97.19 425 GLN A N 1
ATOM 3568 C CA . GLN A 1 425 ? 7.020 -30.958 7.086 1.00 97.19 425 GLN A CA 1
ATOM 3569 C C . GLN A 1 425 ? 8.381 -30.586 6.491 1.00 97.19 425 GLN A C 1
ATOM 3571 O O . GLN A 1 425 ? 9.238 -31.452 6.350 1.00 97.19 425 GLN A O 1
ATOM 3576 N N . TYR A 1 426 ? 8.599 -29.299 6.207 1.00 96.88 426 TYR A N 1
ATOM 3577 C CA . TYR A 1 426 ? 9.875 -28.800 5.706 1.00 96.88 426 TYR A CA 1
ATOM 3578 C C . TYR A 1 426 ? 11.024 -29.083 6.681 1.00 96.88 426 TYR A C 1
ATOM 3580 O O . TYR A 1 426 ? 12.043 -29.628 6.273 1.00 96.88 426 TYR A O 1
ATOM 3588 N N . GLN A 1 427 ? 10.856 -28.753 7.965 1.00 95.75 427 GLN A N 1
ATOM 3589 C CA . GLN A 1 427 ? 11.888 -28.971 8.983 1.00 95.75 427 GLN A CA 1
ATOM 3590 C C . GLN A 1 427 ? 12.197 -30.463 9.168 1.00 95.75 427 GLN A C 1
ATOM 3592 O O . GLN A 1 427 ? 13.360 -30.836 9.306 1.00 95.75 427 GLN A O 1
ATOM 3597 N N . ASN A 1 428 ? 11.179 -31.326 9.114 1.00 97.12 428 ASN A N 1
ATOM 3598 C CA . ASN A 1 428 ? 11.361 -32.773 9.207 1.00 97.12 428 ASN A CA 1
ATOM 3599 C C . ASN A 1 428 ? 12.150 -33.333 8.014 1.00 97.12 428 ASN A C 1
ATOM 3601 O O . ASN A 1 428 ? 13.116 -34.061 8.228 1.00 97.12 428 ASN A O 1
ATOM 3605 N N . GLU A 1 429 ? 11.778 -32.980 6.778 1.00 96.69 429 GLU A N 1
ATOM 3606 C CA . GLU A 1 429 ? 12.513 -33.411 5.576 1.00 96.69 429 GLU A CA 1
ATOM 3607 C C . GLU A 1 429 ? 13.940 -32.848 5.562 1.00 96.69 429 GLU A C 1
ATOM 3609 O O . GLU A 1 429 ? 14.884 -33.561 5.231 1.00 96.69 429 GLU A O 1
ATOM 3614 N N . MET A 1 430 ? 14.124 -31.593 5.986 1.00 95.31 430 MET A N 1
ATOM 3615 C CA . MET A 1 430 ? 15.446 -30.972 6.074 1.00 95.31 430 MET A CA 1
ATOM 3616 C C . MET A 1 430 ? 16.335 -31.686 7.100 1.00 95.31 430 MET A C 1
ATOM 3618 O O . MET A 1 430 ? 17.489 -31.978 6.802 1.00 95.31 430 MET A O 1
ATOM 3622 N N . LYS A 1 431 ? 15.796 -32.039 8.274 1.00 95.81 431 LYS A N 1
ATOM 3623 C CA . LYS A 1 431 ? 16.516 -32.795 9.310 1.00 95.81 431 LYS A CA 1
ATOM 3624 C C . LYS A 1 431 ? 16.870 -34.215 8.857 1.00 95.81 431 LYS A C 1
ATOM 3626 O O . LYS A 1 431 ? 17.946 -34.716 9.185 1.00 95.81 431 LYS A O 1
ATOM 3631 N N . GLN A 1 432 ? 15.981 -34.876 8.114 1.00 94.50 432 GLN A N 1
ATOM 3632 C CA . GLN A 1 432 ? 16.273 -36.185 7.520 1.00 94.50 432 GLN A CA 1
ATOM 3633 C C . GLN A 1 432 ? 17.424 -36.088 6.517 1.00 94.50 432 GLN A C 1
ATOM 3635 O O . GLN A 1 432 ? 18.358 -36.882 6.593 1.00 94.50 432 GLN A O 1
ATOM 3640 N N . LEU A 1 433 ? 17.387 -35.084 5.637 1.00 91.94 433 LEU A N 1
ATOM 3641 C CA . LEU A 1 433 ? 18.461 -34.817 4.686 1.00 91.94 433 LEU A CA 1
ATOM 3642 C C . LEU A 1 433 ? 19.791 -34.512 5.398 1.00 91.94 433 LEU A C 1
ATOM 3644 O O . LEU A 1 433 ? 20.827 -35.041 5.010 1.00 91.94 433 LEU A O 1
ATOM 3648 N N . GLU A 1 434 ? 19.771 -33.702 6.459 1.00 92.25 434 GLU A N 1
ATOM 3649 C CA . GLU A 1 434 ? 20.952 -33.403 7.285 1.00 92.25 434 GLU A CA 1
ATOM 3650 C C . GLU A 1 434 ? 21.547 -34.657 7.935 1.00 92.25 434 GLU A C 1
ATOM 3652 O O . GLU A 1 434 ? 22.764 -34.834 7.928 1.00 92.25 434 GLU A O 1
ATOM 3657 N N . THR A 1 435 ? 20.695 -35.542 8.460 1.00 91.62 435 THR A N 1
ATOM 3658 C CA . THR A 1 435 ? 21.121 -36.809 9.077 1.00 91.62 435 THR A CA 1
ATOM 3659 C C . THR A 1 435 ? 21.789 -37.710 8.038 1.00 91.62 435 THR A C 1
ATOM 3661 O O . THR A 1 435 ? 22.919 -38.141 8.239 1.00 91.62 435 THR A O 1
ATOM 3664 N N . GLN A 1 436 ? 21.155 -37.900 6.877 1.00 88.44 436 GLN A N 1
ATOM 3665 C CA . GLN A 1 436 ? 21.720 -38.723 5.805 1.00 88.44 436 GLN A CA 1
ATOM 3666 C C . GLN A 1 436 ? 23.028 -38.156 5.243 1.00 88.44 436 GLN A C 1
ATOM 3668 O O . GLN A 1 436 ? 23.945 -38.916 4.946 1.00 88.44 436 GLN A O 1
ATOM 3673 N N . LEU A 1 437 ? 23.146 -36.830 5.115 1.00 87.44 437 LEU A N 1
ATOM 3674 C CA . LEU A 1 437 ? 24.397 -36.196 4.690 1.00 87.44 437 LEU A CA 1
ATOM 3675 C C . LEU A 1 437 ? 25.501 -36.306 5.753 1.00 87.44 437 LEU A C 1
ATOM 3677 O O . LEU A 1 437 ? 26.670 -36.405 5.385 1.00 87.44 437 LEU A O 1
ATOM 3681 N N . SER A 1 438 ? 25.147 -36.323 7.042 1.00 87.19 438 SER A N 1
ATOM 3682 C CA . SER A 1 438 ? 26.105 -36.530 8.140 1.00 87.19 438 SER A CA 1
ATOM 3683 C C . SER A 1 438 ? 26.664 -37.957 8.134 1.00 87.19 438 SER A C 1
ATOM 3685 O O . SER A 1 438 ? 27.870 -38.148 8.285 1.00 87.19 438 SER A O 1
ATOM 3687 N N . ASP A 1 439 ? 25.813 -38.953 7.872 1.00 83.25 439 ASP A N 1
ATOM 3688 C CA . ASP A 1 439 ? 26.193 -40.373 7.854 1.00 83.25 439 ASP A CA 1
ATOM 3689 C C . ASP A 1 439 ? 27.145 -40.733 6.701 1.00 83.25 439 ASP A C 1
ATOM 3691 O O . ASP A 1 439 ? 27.889 -41.711 6.777 1.00 83.25 439 ASP A O 1
ATOM 3695 N N . ILE A 1 440 ? 27.166 -39.932 5.631 1.00 80.50 440 ILE A N 1
ATOM 3696 C CA . ILE A 1 440 ? 28.026 -40.159 4.458 1.00 80.50 440 ILE A CA 1
ATOM 3697 C C . ILE A 1 440 ? 29.510 -39.824 4.745 1.00 80.50 440 ILE A C 1
ATOM 3699 O O . ILE A 1 440 ? 30.372 -40.172 3.944 1.00 80.50 440 ILE A O 1
ATOM 3703 N N . ASN A 1 441 ? 29.824 -39.242 5.911 1.00 58.62 441 ASN A N 1
ATOM 3704 C CA . ASN A 1 441 ? 31.124 -39.208 6.607 1.00 58.62 441 ASN A CA 1
ATOM 3705 C C . ASN A 1 441 ? 32.410 -38.911 5.797 1.00 58.62 441 ASN A C 1
ATOM 3707 O O . ASN A 1 441 ? 33.508 -39.270 6.221 1.00 58.62 441 ASN A O 1
ATOM 3711 N N . ILE A 1 442 ? 32.333 -38.253 4.637 1.00 50.88 442 ILE A N 1
ATOM 3712 C CA . ILE A 1 442 ? 33.500 -38.033 3.774 1.00 50.88 442 ILE A CA 1
ATOM 3713 C C . ILE A 1 442 ? 33.544 -36.565 3.331 1.00 50.88 442 ILE A C 1
ATOM 3715 O O . ILE A 1 442 ? 32.770 -36.128 2.485 1.00 50.88 442 ILE A O 1
ATOM 3719 N N . THR A 1 443 ? 34.534 -35.842 3.873 1.00 57.12 443 THR A N 1
ATOM 3720 C CA . THR A 1 443 ? 35.106 -34.550 3.426 1.00 57.12 443 THR A CA 1
ATOM 3721 C C . THR A 1 443 ? 34.324 -33.254 3.695 1.00 57.12 443 THR A C 1
ATOM 3723 O O . THR A 1 443 ? 33.101 -33.234 3.795 1.00 57.12 443 THR A O 1
ATOM 3726 N N . LYS A 1 444 ? 35.076 -32.135 3.765 1.00 64.88 444 LYS A N 1
ATOM 3727 C CA . LYS A 1 444 ? 34.611 -30.726 3.833 1.00 64.88 444 LYS A CA 1
ATOM 3728 C C . LYS A 1 444 ? 33.503 -30.377 2.816 1.00 64.88 444 LYS A C 1
ATOM 3730 O O . LYS A 1 444 ? 32.859 -29.338 2.939 1.00 64.88 444 LYS A O 1
ATOM 3735 N N . ASP A 1 445 ? 33.270 -31.238 1.831 1.00 64.31 445 ASP A N 1
ATOM 3736 C CA . ASP A 1 445 ? 32.300 -31.057 0.763 1.00 64.31 445 ASP A CA 1
ATOM 3737 C C . ASP A 1 445 ? 30.844 -31.270 1.213 1.00 64.31 445 ASP A C 1
ATOM 3739 O O . ASP A 1 445 ? 29.965 -30.586 0.695 1.00 64.31 445 ASP A O 1
ATOM 3743 N N . GLY A 1 446 ? 30.555 -32.123 2.208 1.00 65.25 446 GLY A N 1
ATOM 3744 C CA . GLY A 1 446 ? 29.176 -32.398 2.657 1.00 65.25 446 GLY A CA 1
ATOM 3745 C C . GLY A 1 446 ? 28.455 -31.180 3.255 1.00 65.25 446 GLY A C 1
ATOM 3746 O O . GLY A 1 446 ? 27.320 -30.866 2.883 1.00 65.25 446 GLY A O 1
ATOM 3747 N N . GLU A 1 447 ? 29.146 -30.426 4.114 1.00 76.19 447 GLU A N 1
ATOM 3748 C CA . GLU A 1 447 ? 28.652 -29.152 4.657 1.00 76.19 447 GLU A CA 1
ATOM 3749 C C . GLU A 1 447 ? 28.454 -28.110 3.539 1.00 76.19 447 GLU A C 1
ATOM 3751 O O . GLU A 1 447 ? 27.487 -27.343 3.546 1.00 76.19 447 GLU A O 1
ATOM 3756 N N . SER A 1 448 ? 29.314 -28.140 2.512 1.00 85.12 448 SER A N 1
ATOM 3757 C CA . SER A 1 448 ? 29.173 -27.303 1.316 1.00 85.12 448 SER A CA 1
ATOM 3758 C C . SER A 1 448 ? 27.896 -27.632 0.529 1.00 85.12 448 SER A C 1
ATOM 3760 O O . SER A 1 448 ? 27.175 -26.712 0.135 1.00 85.12 448 SER A O 1
ATOM 3762 N N . VAL A 1 449 ? 27.561 -28.918 0.339 1.00 87.75 449 VAL A N 1
ATOM 3763 C CA . VAL A 1 449 ? 26.331 -29.338 -0.365 1.00 87.75 449 VAL A CA 1
ATOM 3764 C C . VAL A 1 449 ? 25.085 -28.899 0.395 1.00 87.75 449 VAL A C 1
ATOM 3766 O O . VAL A 1 449 ? 24.186 -28.294 -0.191 1.00 87.75 449 VAL A O 1
ATOM 3769 N N . LEU A 1 450 ? 25.038 -29.159 1.703 1.00 90.44 450 LEU A N 1
ATOM 3770 C CA . LEU A 1 450 ? 23.903 -28.793 2.548 1.00 90.44 450 LEU A CA 1
ATOM 3771 C C . LEU A 1 450 ? 23.633 -27.283 2.505 1.00 90.44 450 LEU A C 1
ATOM 3773 O O . LEU A 1 450 ? 22.486 -26.856 2.344 1.00 90.44 450 LEU A O 1
ATOM 3777 N N . ASN A 1 451 ? 24.689 -26.472 2.603 1.00 91.81 451 ASN A N 1
ATOM 3778 C CA . ASN A 1 451 ? 24.583 -25.017 2.528 1.00 91.81 451 ASN A CA 1
ATOM 3779 C C . ASN A 1 451 ? 24.068 -24.552 1.159 1.00 91.81 451 ASN A C 1
ATOM 3781 O O . ASN A 1 451 ? 23.178 -23.703 1.107 1.00 91.81 451 ASN A O 1
ATOM 3785 N N . LYS A 1 452 ? 24.531 -25.163 0.060 1.00 91.94 452 LYS A N 1
ATOM 3786 C CA . LYS A 1 452 ? 24.022 -24.880 -1.294 1.00 91.94 452 LYS A CA 1
ATOM 3787 C C . LYS A 1 452 ? 22.550 -25.264 -1.458 1.00 91.94 452 LYS A C 1
ATOM 3789 O O . LYS A 1 452 ? 21.802 -24.517 -2.083 1.00 91.94 452 LYS A O 1
ATOM 3794 N N . ILE A 1 453 ? 22.102 -26.376 -0.870 1.00 93.38 453 ILE A N 1
ATOM 3795 C CA . ILE A 1 453 ? 20.682 -26.772 -0.873 1.00 93.38 453 ILE A CA 1
ATOM 3796 C C . ILE A 1 453 ? 19.839 -25.761 -0.093 1.00 93.38 453 ILE A C 1
ATOM 3798 O O . ILE A 1 453 ? 18.816 -25.298 -0.600 1.00 93.38 453 ILE A O 1
ATOM 3802 N N . LYS A 1 454 ? 20.276 -25.366 1.110 1.00 94.19 454 LYS A N 1
ATOM 3803 C CA . LYS A 1 454 ? 19.601 -24.330 1.910 1.00 94.19 454 LYS A CA 1
ATOM 3804 C C . LYS A 1 454 ? 19.512 -23.009 1.142 1.00 94.19 454 LYS A C 1
ATOM 3806 O O . LYS A 1 454 ? 18.449 -22.385 1.109 1.00 94.19 454 LYS A O 1
ATOM 3811 N N . GLU A 1 455 ? 20.594 -22.606 0.480 1.00 94.31 455 GLU A N 1
ATOM 3812 C CA . GLU A 1 455 ? 20.638 -21.413 -0.368 1.00 94.31 455 GLU A CA 1
ATOM 3813 C C . GLU A 1 455 ? 19.672 -21.515 -1.557 1.00 94.31 455 GLU A C 1
ATOM 3815 O O . GLU A 1 455 ? 18.900 -20.583 -1.810 1.00 94.31 455 GLU A O 1
ATOM 3820 N N . TYR A 1 456 ? 19.661 -22.653 -2.252 1.00 94.25 456 TYR A N 1
ATOM 3821 C CA . TYR A 1 456 ? 18.766 -22.917 -3.375 1.00 94.25 456 TYR A CA 1
ATOM 3822 C C . TYR A 1 456 ? 17.295 -22.835 -2.948 1.00 94.25 456 TYR A C 1
ATOM 3824 O O . TYR A 1 456 ? 16.512 -22.096 -3.548 1.00 94.25 456 TYR A O 1
ATOM 3832 N N . ILE A 1 457 ? 16.918 -23.516 -1.862 1.00 94.81 457 ILE A N 1
ATOM 3833 C CA . ILE A 1 457 ? 15.543 -23.504 -1.349 1.00 94.81 457 ILE A CA 1
ATOM 3834 C C . ILE A 1 457 ? 15.129 -22.110 -0.869 1.00 94.81 457 ILE A C 1
ATOM 3836 O O . ILE A 1 457 ? 13.998 -21.681 -1.117 1.00 94.81 457 ILE A O 1
ATOM 3840 N N . SER A 1 458 ? 16.025 -21.377 -0.206 1.00 93.00 458 SER A N 1
ATOM 3841 C CA . SER A 1 458 ? 15.772 -19.994 0.210 1.00 93.00 458 SER A CA 1
ATOM 3842 C C . SER A 1 458 ? 15.518 -19.091 -1.002 1.00 93.00 458 SER A C 1
ATOM 3844 O O . SER A 1 458 ? 14.514 -18.374 -1.055 1.00 93.00 458 SER A O 1
ATOM 3846 N N . THR A 1 459 ? 16.363 -19.204 -2.030 1.00 90.06 459 THR A N 1
ATOM 3847 C CA . THR A 1 459 ? 16.223 -18.475 -3.299 1.00 90.06 459 THR A CA 1
ATOM 3848 C C . THR A 1 459 ? 14.889 -18.797 -3.976 1.00 90.06 459 THR A C 1
ATOM 3850 O O . THR A 1 459 ? 14.133 -17.885 -4.324 1.00 90.06 459 THR A O 1
ATOM 3853 N N . ARG A 1 460 ? 14.537 -20.085 -4.071 1.00 90.25 460 ARG A N 1
ATOM 3854 C CA . ARG A 1 460 ? 13.256 -20.555 -4.617 1.00 90.25 460 ARG A CA 1
ATOM 3855 C C . ARG A 1 460 ? 12.060 -20.014 -3.832 1.00 90.25 460 ARG A C 1
ATOM 3857 O O . ARG A 1 460 ? 11.083 -19.557 -4.420 1.00 90.25 460 ARG A O 1
ATOM 3864 N N . THR A 1 461 ? 12.142 -20.015 -2.505 1.00 91.62 461 THR A N 1
ATOM 3865 C CA . THR A 1 461 ? 11.076 -19.514 -1.625 1.00 91.62 461 THR A CA 1
ATOM 3866 C C . THR A 1 461 ? 10.855 -18.014 -1.814 1.00 91.62 461 THR A C 1
ATOM 3868 O O . THR A 1 461 ? 9.713 -17.563 -1.908 1.00 91.62 461 THR A O 1
ATOM 3871 N N . ASN A 1 462 ? 11.932 -17.232 -1.912 1.00 89.19 462 ASN A N 1
ATOM 3872 C CA . ASN A 1 462 ? 11.844 -15.793 -2.166 1.00 89.19 462 ASN A CA 1
ATOM 3873 C C . ASN A 1 462 ? 11.233 -15.495 -3.537 1.00 89.19 462 ASN A C 1
ATOM 3875 O O . ASN A 1 462 ? 10.411 -14.588 -3.658 1.00 89.19 462 ASN A O 1
ATOM 3879 N N . ARG A 1 463 ? 11.559 -16.301 -4.551 1.00 88.00 463 ARG A N 1
ATOM 3880 C CA . ARG A 1 463 ? 10.934 -16.211 -5.871 1.00 88.00 463 ARG A CA 1
ATOM 3881 C C . ARG A 1 463 ? 9.427 -16.470 -5.817 1.00 88.00 463 ARG A C 1
ATOM 3883 O O . ARG A 1 463 ? 8.671 -15.673 -6.358 1.00 88.00 463 ARG A O 1
ATOM 3890 N N . ILE A 1 464 ? 8.984 -17.524 -5.128 1.00 89.19 464 ILE A N 1
ATOM 3891 C CA . ILE A 1 464 ? 7.551 -17.815 -4.945 1.00 89.19 464 ILE A CA 1
ATOM 3892 C C . ILE A 1 464 ? 6.837 -16.624 -4.288 1.00 89.19 464 ILE A C 1
ATOM 3894 O O . ILE A 1 464 ? 5.765 -16.224 -4.738 1.00 89.19 464 ILE A O 1
ATOM 3898 N N . LYS A 1 465 ? 7.435 -16.020 -3.252 1.00 88.75 465 LYS A N 1
ATOM 3899 C CA . LYS A 1 465 ? 6.879 -14.823 -2.597 1.00 88.75 465 LYS A CA 1
ATOM 3900 C C . LYS A 1 465 ? 6.763 -13.642 -3.564 1.00 88.75 465 LYS A C 1
ATOM 3902 O O . LYS A 1 465 ? 5.699 -13.036 -3.637 1.00 88.75 465 LYS A O 1
ATOM 3907 N N . GLN A 1 466 ? 7.808 -13.372 -4.346 1.00 86.62 466 GLN A N 1
ATOM 3908 C CA . GLN A 1 466 ? 7.794 -12.306 -5.349 1.00 86.62 466 GLN A CA 1
ATOM 3909 C C . GLN A 1 466 ? 6.713 -12.539 -6.418 1.00 86.62 466 GLN A C 1
ATOM 3911 O O . GLN A 1 466 ? 5.956 -11.628 -6.744 1.00 86.62 466 GLN A O 1
ATOM 3916 N N . GLU A 1 467 ? 6.585 -13.769 -6.926 1.00 87.62 467 GLU A N 1
ATOM 3917 C CA . GLU A 1 467 ? 5.552 -14.133 -7.905 1.00 87.62 467 GLU A CA 1
ATOM 3918 C C . GLU A 1 467 ? 4.136 -13.937 -7.338 1.00 87.62 467 GLU A C 1
ATOM 3920 O O . GLU A 1 467 ? 3.226 -13.510 -8.058 1.00 87.62 467 GLU A O 1
ATOM 3925 N N . ILE A 1 468 ? 3.937 -14.215 -6.044 1.00 86.81 468 ILE A N 1
ATOM 3926 C CA . ILE A 1 468 ? 2.687 -13.907 -5.344 1.00 86.81 468 ILE A CA 1
ATOM 3927 C C . ILE A 1 468 ? 2.480 -12.392 -5.304 1.00 86.81 468 ILE A C 1
ATOM 3929 O O . ILE A 1 468 ? 1.432 -11.935 -5.756 1.00 86.81 468 ILE A O 1
ATOM 3933 N N . ASP A 1 469 ? 3.450 -11.603 -4.845 1.00 82.00 469 ASP A N 1
ATOM 3934 C CA . ASP A 1 469 ? 3.330 -10.140 -4.743 1.00 82.00 469 ASP A CA 1
ATOM 3935 C C . ASP A 1 469 ? 3.007 -9.465 -6.091 1.00 82.00 469 ASP A C 1
ATOM 3937 O O . ASP A 1 469 ? 2.142 -8.577 -6.169 1.00 82.00 469 ASP A O 1
ATOM 3941 N N . ASP A 1 470 ? 3.612 -9.939 -7.180 1.00 82.44 470 ASP A N 1
ATOM 3942 C CA . ASP A 1 470 ? 3.346 -9.463 -8.540 1.00 82.44 470 ASP A CA 1
ATOM 3943 C C . ASP A 1 470 ? 1.906 -9.798 -8.986 1.00 82.44 470 ASP A C 1
ATOM 3945 O O . ASP A 1 470 ? 1.167 -8.945 -9.509 1.00 82.44 470 ASP A O 1
ATOM 3949 N N . GLN A 1 471 ? 1.450 -11.029 -8.716 1.00 85.44 471 GLN A N 1
ATOM 3950 C CA . GLN A 1 471 ? 0.061 -11.441 -8.953 1.00 85.44 471 GLN A CA 1
ATOM 3951 C C . GLN A 1 471 ? -0.920 -10.618 -8.108 1.00 85.44 471 GLN A C 1
ATOM 3953 O O . GLN A 1 471 ? -1.987 -10.225 -8.595 1.00 85.44 471 GLN A O 1
ATOM 3958 N N . MET A 1 472 ? -0.563 -10.312 -6.860 1.00 83.31 472 MET A N 1
ATOM 3959 C CA . MET A 1 472 ? -1.392 -9.537 -5.940 1.00 83.31 472 MET A CA 1
ATOM 3960 C C . MET A 1 472 ? -1.510 -8.077 -6.360 1.00 83.31 472 MET A C 1
ATOM 3962 O O . MET A 1 472 ? -2.600 -7.505 -6.287 1.00 83.31 472 MET A O 1
ATOM 3966 N N . SER A 1 473 ? -0.436 -7.480 -6.872 1.00 77.25 473 SER A N 1
ATOM 3967 C CA . SER A 1 473 ? -0.455 -6.132 -7.449 1.00 77.25 473 SER A CA 1
ATOM 3968 C C . SER A 1 473 ? -1.426 -6.039 -8.630 1.00 77.25 473 SER A C 1
ATOM 3970 O O . SER A 1 473 ? -2.218 -5.094 -8.727 1.00 77.25 473 SER A O 1
ATOM 3972 N N . SER A 1 474 ? -1.462 -7.073 -9.472 1.00 77.12 474 SER A N 1
ATOM 3973 C CA . SER A 1 474 ? -2.423 -7.185 -10.576 1.00 77.12 474 SER A CA 1
ATOM 3974 C C . SER A 1 474 ? -3.862 -7.386 -10.075 1.00 77.12 474 SER A C 1
ATOM 3976 O O . SER A 1 474 ? -4.786 -6.680 -10.499 1.00 77.12 474 SER A O 1
ATOM 3978 N N . ALA A 1 475 ? -4.067 -8.291 -9.112 1.00 77.31 475 ALA A N 1
ATOM 3979 C CA . ALA A 1 475 ? -5.372 -8.546 -8.501 1.00 77.31 475 ALA A CA 1
ATOM 3980 C C . ALA A 1 475 ? -5.933 -7.305 -7.787 1.00 77.31 475 ALA A C 1
ATOM 3982 O O . ALA A 1 475 ? -7.133 -7.032 -7.869 1.00 77.31 475 ALA A O 1
ATOM 3983 N N . ARG A 1 476 ? -5.071 -6.504 -7.149 1.00 77.19 476 ARG A N 1
ATOM 3984 C CA . ARG A 1 476 ? -5.416 -5.223 -6.517 1.00 77.19 476 ARG A CA 1
ATOM 3985 C C . ARG A 1 476 ? -6.062 -4.263 -7.506 1.00 77.19 476 ARG A C 1
ATOM 3987 O O . ARG A 1 476 ? -7.103 -3.681 -7.199 1.00 77.19 476 ARG A O 1
ATOM 3994 N N . GLY A 1 477 ? -5.462 -4.107 -8.686 1.00 73.06 477 GLY A N 1
ATOM 3995 C CA . GLY A 1 477 ? -5.999 -3.265 -9.753 1.00 73.06 477 GLY A CA 1
ATOM 3996 C C . GLY A 1 477 ? -7.398 -3.712 -10.183 1.00 73.06 477 GLY A C 1
ATOM 3997 O O . GLY A 1 477 ? -8.314 -2.891 -10.259 1.00 73.06 477 GLY A O 1
ATOM 3998 N N . LEU A 1 478 ? -7.590 -5.022 -10.366 1.00 76.31 478 LEU A N 1
ATOM 3999 C CA . LEU A 1 478 ? -8.882 -5.611 -10.730 1.00 76.31 478 LEU A CA 1
ATOM 4000 C C . LEU A 1 478 ? -9.939 -5.446 -9.628 1.00 76.31 478 LEU A C 1
ATOM 4002 O O . LEU A 1 478 ? -11.081 -5.097 -9.925 1.00 76.31 478 LEU A O 1
ATOM 4006 N N . LEU A 1 479 ? -9.582 -5.664 -8.358 1.00 73.00 479 LEU A N 1
ATOM 4007 C CA . LEU A 1 479 ? -10.492 -5.479 -7.221 1.00 73.00 479 LEU A CA 1
ATOM 4008 C C . LEU A 1 479 ? -10.897 -4.009 -7.060 1.00 73.00 479 LEU A C 1
ATOM 4010 O O . LEU A 1 479 ? -12.076 -3.721 -6.856 1.00 73.00 479 LEU A O 1
ATOM 4014 N N . LEU A 1 480 ? -9.960 -3.070 -7.221 1.00 70.06 480 LEU A N 1
ATOM 4015 C CA . LEU A 1 480 ? -10.246 -1.632 -7.241 1.00 70.06 480 LEU A CA 1
ATOM 4016 C C . LEU A 1 480 ? -11.180 -1.251 -8.392 1.00 70.06 480 LEU A C 1
ATOM 4018 O O . LEU A 1 480 ? -12.140 -0.506 -8.193 1.00 70.06 480 LEU A O 1
ATOM 4022 N N . GLN A 1 481 ? -10.936 -1.779 -9.591 1.00 70.88 481 GLN A N 1
ATOM 4023 C CA . GLN A 1 481 ? -11.796 -1.541 -10.745 1.00 70.88 481 GLN A CA 1
ATOM 4024 C C . GLN A 1 481 ? -13.211 -2.086 -10.510 1.00 70.88 481 GLN A C 1
ATOM 4026 O O . GLN A 1 481 ? -14.181 -1.351 -10.702 1.00 70.88 481 GLN A O 1
ATOM 4031 N N . LYS A 1 482 ? -13.338 -3.325 -10.015 1.00 70.44 482 LYS A N 1
ATOM 4032 C CA . LYS A 1 482 ? -14.627 -3.933 -9.647 1.00 70.44 482 LYS A CA 1
ATOM 4033 C C . LYS A 1 482 ? -15.339 -3.144 -8.549 1.00 70.44 482 LYS A C 1
ATOM 4035 O O . LYS A 1 482 ? -16.548 -2.949 -8.636 1.00 70.44 482 LYS A O 1
ATOM 4040 N N . ARG A 1 483 ? -14.603 -2.606 -7.568 1.00 64.38 483 ARG A N 1
ATOM 4041 C CA . ARG A 1 483 ? -15.143 -1.685 -6.553 1.00 64.38 483 ARG A CA 1
ATOM 4042 C C . ARG A 1 483 ? -15.783 -0.456 -7.180 1.00 64.38 483 ARG A C 1
ATOM 4044 O O . ARG A 1 483 ? -16.881 -0.079 -6.792 1.00 64.38 483 ARG A O 1
ATOM 4051 N N . HIS A 1 484 ? -15.095 0.166 -8.132 1.00 64.19 484 HIS A N 1
ATOM 4052 C CA . HIS A 1 484 ? -15.588 1.363 -8.805 1.00 64.19 484 HIS A CA 1
ATOM 4053 C C . HIS A 1 484 ? -16.766 1.079 -9.745 1.00 64.19 484 HIS A C 1
ATOM 4055 O O . HIS A 1 484 ? -17.617 1.946 -9.920 1.00 64.19 484 HIS A O 1
ATOM 4061 N N . GLN A 1 485 ? -16.815 -0.110 -10.347 1.00 61.19 485 GLN A N 1
ATOM 4062 C CA . GLN A 1 485 ? -17.871 -0.512 -11.281 1.00 61.19 485 GLN A CA 1
ATOM 4063 C C . GLN A 1 485 ? -19.123 -1.057 -10.584 1.00 61.19 485 GLN A C 1
ATOM 4065 O O . GLN A 1 485 ? -20.214 -0.984 -11.149 1.00 61.19 485 GLN A O 1
ATOM 4070 N N . SER A 1 486 ? -19.000 -1.586 -9.364 1.00 56.66 486 SER A N 1
ATOM 4071 C CA . SER A 1 486 ? -20.139 -2.121 -8.623 1.00 56.66 486 SER A CA 1
ATOM 4072 C C . SER A 1 486 ? -21.012 -0.991 -8.067 1.00 56.66 486 SER A C 1
ATOM 4074 O O . SER A 1 486 ? -20.861 -0.560 -6.926 1.00 56.66 486 SER A O 1
ATOM 4076 N N . SER A 1 487 ? -21.982 -0.537 -8.864 1.00 45.25 487 SER A N 1
ATOM 4077 C CA . SER A 1 487 ? -23.088 0.340 -8.435 1.00 45.25 487 SER A CA 1
ATOM 4078 C C . SER A 1 487 ? -23.974 -0.308 -7.356 1.00 45.25 487 SER A C 1
ATOM 4080 O O . SER A 1 487 ? -24.691 0.366 -6.613 1.00 45.25 487 SER A O 1
ATOM 4082 N N . SER A 1 488 ? -23.899 -1.634 -7.235 1.00 48.47 488 SER A N 1
ATOM 4083 C CA . SER A 1 488 ? -24.574 -2.442 -6.231 1.00 48.47 488 SER A CA 1
ATOM 4084 C C . SER A 1 488 ? -23.644 -2.651 -5.029 1.00 48.47 488 SER A C 1
ATOM 4086 O O . SER A 1 488 ? -22.745 -3.490 -5.041 1.00 48.47 488 SER A O 1
ATOM 4088 N N . ALA A 1 489 ? -23.864 -1.895 -3.953 1.00 47.41 489 ALA A N 1
ATOM 4089 C CA . ALA A 1 489 ? -23.176 -2.077 -2.672 1.00 47.41 489 ALA A CA 1
ATOM 4090 C C . ALA A 1 489 ? -23.668 -3.326 -1.900 1.00 47.41 489 ALA A C 1
ATOM 4092 O O . ALA A 1 489 ? -23.990 -3.218 -0.724 1.00 47.41 489 ALA A O 1
ATOM 4093 N N . LYS A 1 490 ? -23.809 -4.487 -2.561 1.00 48.56 490 LYS A N 1
ATOM 4094 C CA . LYS A 1 490 ? -24.247 -5.752 -1.934 1.00 48.56 490 LYS A CA 1
ATOM 4095 C C . LYS A 1 490 ? -23.103 -6.574 -1.323 1.00 48.56 490 LYS A C 1
ATOM 4097 O O . LYS A 1 490 ? -23.380 -7.509 -0.593 1.00 48.56 490 LYS A O 1
ATOM 4102 N N . HIS A 1 491 ? -21.843 -6.229 -1.598 1.00 44.78 491 HIS A N 1
ATOM 4103 C CA . HIS A 1 491 ? -20.681 -7.035 -1.182 1.00 44.78 491 HIS A CA 1
ATOM 4104 C C . HIS A 1 491 ? -19.732 -6.315 -0.215 1.00 44.78 491 HIS A C 1
ATOM 4106 O O . HIS A 1 491 ? -18.685 -6.857 0.130 1.00 44.78 491 HIS A O 1
ATOM 4112 N N . MET A 1 492 ? -20.082 -5.100 0.226 1.00 47.94 492 MET A N 1
ATOM 4113 C CA . MET A 1 492 ? -19.233 -4.310 1.116 1.00 47.94 492 MET A CA 1
ATOM 4114 C C . MET A 1 492 ? -19.370 -4.762 2.568 1.00 47.94 492 MET A C 1
ATOM 4116 O O . MET A 1 492 ? -20.440 -4.669 3.158 1.00 47.94 492 MET A O 1
ATOM 4120 N N . ILE A 1 493 ? -18.255 -5.174 3.170 1.00 44.62 493 ILE A N 1
ATOM 4121 C CA . ILE A 1 493 ? -18.160 -5.332 4.620 1.00 44.62 493 ILE A CA 1
ATOM 4122 C C . ILE A 1 493 ? -18.267 -3.947 5.277 1.00 44.62 493 ILE A C 1
ATOM 4124 O O . ILE A 1 493 ? -17.430 -3.064 5.040 1.00 44.62 493 ILE A O 1
ATOM 4128 N N . GLY A 1 494 ? -19.243 -3.777 6.164 1.00 44.34 494 GLY A N 1
ATOM 4129 C CA . GLY A 1 494 ? -19.188 -2.786 7.233 1.00 44.34 494 GLY A CA 1
ATOM 4130 C C . GLY A 1 494 ? -18.198 -3.234 8.313 1.00 44.34 494 GLY A C 1
ATOM 4131 O O . GLY A 1 494 ? -18.607 -3.577 9.410 1.00 44.34 494 GLY A O 1
ATOM 4132 N N . VAL A 1 495 ? -16.889 -3.290 8.011 1.00 39.97 495 VAL A N 1
ATOM 4133 C CA . VAL A 1 495 ? -15.858 -3.528 9.056 1.00 39.97 495 VAL A CA 1
ATOM 4134 C C . VAL A 1 495 ? -15.678 -2.300 9.950 1.00 39.97 495 VAL A C 1
ATOM 4136 O O . VAL A 1 495 ? -15.043 -2.379 10.995 1.00 39.97 495 VAL A O 1
ATOM 4139 N N . SER A 1 496 ? -16.222 -1.161 9.522 1.00 46.88 496 SER A N 1
ATOM 4140 C CA . SER A 1 496 ? -16.318 0.027 10.352 1.00 46.88 496 SER A CA 1
ATOM 4141 C C . SER A 1 496 ? -17.486 -0.157 11.318 1.00 46.88 496 SER A C 1
ATOM 4143 O O . SER A 1 496 ? -18.535 -0.640 10.885 1.00 46.88 496 SER A O 1
ATOM 4145 N N . PRO A 1 497 ? -17.318 0.190 12.600 1.00 54.81 497 PRO A N 1
ATOM 4146 C CA . PRO A 1 497 ? -18.401 0.148 13.564 1.00 54.81 497 PRO A CA 1
ATOM 4147 C C . PRO A 1 497 ? -19.612 0.938 13.048 1.00 54.81 497 PRO A C 1
ATOM 4149 O O . PRO A 1 497 ? -19.578 2.166 12.979 1.00 54.81 497 PRO A O 1
ATOM 4152 N N . GLU A 1 498 ? -20.669 0.233 12.631 1.00 64.94 498 GLU A N 1
ATOM 4153 C CA . GLU A 1 498 ? -21.868 0.902 12.135 1.00 64.94 498 GLU A CA 1
ATOM 4154 C C . GLU A 1 498 ? -22.538 1.700 13.264 1.00 64.94 498 GLU A C 1
ATOM 4156 O O . GLU A 1 498 ? -22.503 1.270 14.428 1.00 64.94 498 GLU A O 1
ATOM 4161 N N . PRO A 1 499 ? -23.135 2.860 12.937 1.00 76.31 499 PRO A N 1
ATOM 4162 C CA . PRO A 1 499 ? -23.903 3.631 13.878 1.00 76.31 499 PRO A CA 1
ATOM 4163 C C . PRO A 1 499 ? -25.040 2.786 14.444 1.00 76.31 499 PRO A C 1
ATOM 4165 O O . PRO A 1 499 ? -25.794 2.157 13.703 1.00 76.31 499 PRO A O 1
ATOM 4168 N N . TYR A 1 500 ? -25.180 2.801 15.761 1.00 81.94 500 TYR A N 1
ATOM 4169 C CA . TYR A 1 500 ? -26.358 2.310 16.443 1.00 81.94 500 TYR A CA 1
ATOM 4170 C C . TYR A 1 500 ? -27.493 3.312 16.235 1.00 81.94 500 TYR A C 1
ATOM 4172 O O . TYR A 1 500 ? -27.370 4.473 16.628 1.00 81.94 500 TYR A O 1
ATOM 4180 N N . LEU A 1 501 ? -28.578 2.867 15.609 1.00 85.88 501 LEU A N 1
ATOM 4181 C CA . LEU A 1 501 ? -29.747 3.694 15.345 1.00 85.88 501 LEU A CA 1
ATOM 4182 C C . LEU A 1 501 ? -30.818 3.436 16.410 1.00 85.88 501 LEU A C 1
ATOM 4184 O O . LEU A 1 501 ? -31.398 2.353 16.437 1.00 85.88 501 LEU A O 1
ATOM 4188 N N . ASP A 1 502 ? -31.065 4.435 17.249 1.00 86.62 502 ASP A N 1
ATOM 4189 C CA . ASP A 1 502 ? -32.118 4.467 18.266 1.00 86.62 502 ASP A CA 1
ATOM 4190 C C . ASP A 1 502 ? -33.245 5.392 17.787 1.00 86.62 502 ASP A C 1
ATOM 4192 O O . ASP A 1 502 ? -33.402 6.518 18.252 1.00 86.62 502 ASP A O 1
ATOM 4196 N N . LEU A 1 503 ? -33.921 4.960 16.719 1.00 83.69 503 LEU A N 1
ATOM 4197 C CA . LEU A 1 503 ? -35.039 5.645 16.067 1.00 83.69 503 LEU A CA 1
ATOM 4198 C C . LEU A 1 503 ? -36.046 4.599 15.575 1.00 83.69 503 LEU A C 1
ATOM 4200 O O . LEU A 1 503 ? -35.678 3.447 15.354 1.00 83.69 503 LEU A O 1
ATOM 4204 N N . ILE A 1 504 ? -37.289 5.023 15.326 1.00 77.88 504 ILE A N 1
ATOM 4205 C CA . ILE A 1 504 ? -38.340 4.172 14.733 1.00 77.88 504 ILE A CA 1
ATOM 4206 C C . ILE A 1 504 ? -38.044 3.869 13.258 1.00 77.88 504 ILE A C 1
ATOM 4208 O O . ILE A 1 504 ? -38.283 2.762 12.781 1.00 77.88 504 ILE A O 1
ATOM 4212 N N . GLU A 1 505 ? -37.474 4.833 12.531 1.00 81.25 505 GLU A N 1
ATOM 4213 C CA . GLU A 1 505 ? -37.086 4.687 11.126 1.00 81.25 505 GLU A CA 1
ATOM 4214 C C . GLU A 1 505 ? -35.696 5.272 10.868 1.00 81.25 505 GLU A C 1
ATOM 4216 O O . GLU A 1 505 ? -35.289 6.232 11.519 1.00 81.25 505 GLU A O 1
ATOM 4221 N N . ASN A 1 506 ? -34.963 4.716 9.893 1.00 85.62 506 ASN A N 1
ATOM 4222 C CA . ASN A 1 506 ? -33.705 5.302 9.428 1.00 85.62 506 ASN A CA 1
ATOM 4223 C C . ASN A 1 506 ? -34.004 6.503 8.519 1.00 85.62 506 ASN A C 1
ATOM 4225 O O . ASN A 1 506 ? -34.442 6.295 7.385 1.00 85.62 506 ASN A O 1
ATOM 4229 N N . PRO A 1 507 ? -33.734 7.747 8.955 1.00 89.44 507 PRO A N 1
ATOM 4230 C CA . PRO A 1 507 ? -34.050 8.916 8.149 1.00 89.44 507 PRO A CA 1
ATOM 4231 C C . PRO A 1 507 ? -33.014 9.128 7.030 1.00 89.44 507 PRO A C 1
ATOM 4233 O O . PRO A 1 507 ? -33.233 9.937 6.127 1.00 89.44 507 PRO A O 1
ATOM 4236 N N . PHE A 1 508 ? -31.874 8.429 7.076 1.00 89.88 508 PHE A N 1
ATOM 4237 C CA . PHE A 1 508 ? -30.782 8.585 6.126 1.00 89.88 508 PHE A CA 1
ATOM 4238 C C . PHE A 1 508 ? -30.982 7.694 4.900 1.00 89.88 508 PHE A C 1
ATOM 4240 O O . PHE A 1 508 ? -31.189 6.485 4.994 1.00 89.88 508 PHE A O 1
ATOM 4247 N N . ASN A 1 509 ? -30.820 8.272 3.711 1.00 90.19 509 ASN A N 1
ATOM 4248 C CA . ASN A 1 509 ? -30.744 7.483 2.488 1.00 90.19 509 ASN A CA 1
ATOM 4249 C C . ASN A 1 509 ? -29.460 6.634 2.451 1.00 90.19 509 ASN A C 1
ATOM 4251 O O . ASN A 1 509 ? -28.502 6.871 3.189 1.00 90.19 509 ASN A O 1
ATOM 4255 N N . ARG A 1 510 ? -29.396 5.680 1.517 1.00 80.69 510 ARG A N 1
ATOM 4256 C CA . ARG A 1 510 ? -28.266 4.743 1.384 1.00 80.69 510 ARG A CA 1
ATOM 4257 C C . ARG A 1 510 ? -26.889 5.421 1.328 1.00 80.69 510 ARG A C 1
ATOM 4259 O O . ARG A 1 510 ? -25.942 4.910 1.913 1.00 80.69 510 ARG A O 1
ATOM 4266 N N . LEU A 1 511 ? -26.749 6.548 0.625 1.00 79.81 511 LEU A N 1
ATOM 4267 C CA . LEU A 1 511 ? -25.462 7.246 0.496 1.00 79.81 511 LEU A CA 1
ATOM 4268 C C . LEU A 1 511 ? -25.060 7.943 1.798 1.00 79.81 511 LEU A C 1
ATOM 4270 O O . LEU A 1 511 ? -23.894 7.903 2.185 1.00 79.81 511 LEU A O 1
ATOM 4274 N 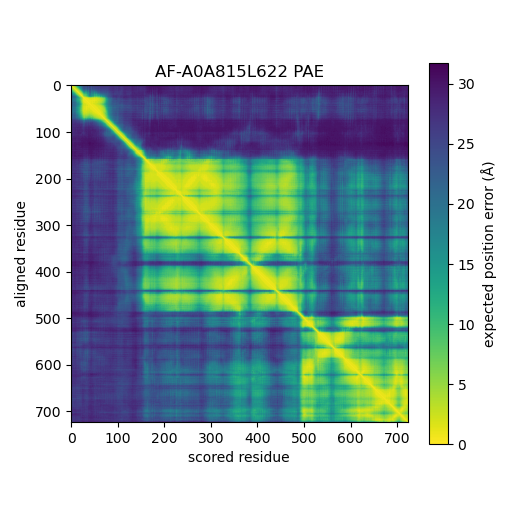N . GLN A 1 512 ? -26.024 8.568 2.471 1.00 87.38 512 GLN A N 1
ATOM 4275 C CA . GLN A 1 512 ? -25.824 9.205 3.769 1.00 87.38 512 GLN A CA 1
ATOM 4276 C C . GLN A 1 512 ? -25.488 8.169 4.846 1.00 87.38 512 GLN A C 1
ATOM 4278 O O . GLN A 1 512 ? -24.536 8.364 5.597 1.00 87.38 512 GLN A O 1
ATOM 4283 N N . TRP A 1 513 ? -26.216 7.049 4.870 1.00 85.19 513 TRP A N 1
ATOM 4284 C CA . TRP A 1 513 ? -25.965 5.945 5.791 1.00 85.19 513 TRP A CA 1
ATOM 4285 C C . TRP A 1 513 ? -24.574 5.354 5.581 1.00 85.19 513 TRP A C 1
ATOM 4287 O O . TRP A 1 513 ? -23.795 5.275 6.521 1.00 85.19 513 TRP A O 1
ATOM 4297 N N . ASN A 1 514 ? -24.190 5.069 4.333 1.00 78.12 514 ASN A N 1
ATOM 4298 C CA . ASN A 1 514 ? -22.842 4.590 4.025 1.00 78.12 514 ASN A CA 1
ATOM 4299 C C . ASN A 1 514 ? -21.748 5.556 4.508 1.00 78.12 514 ASN A C 1
ATOM 4301 O O . ASN A 1 514 ? -20.721 5.106 5.010 1.00 78.12 514 ASN A O 1
ATOM 4305 N N . GLN A 1 515 ? -21.955 6.868 4.364 1.00 82.38 515 GLN A N 1
ATOM 4306 C CA . GLN A 1 515 ? -21.016 7.893 4.829 1.00 82.38 515 GLN A CA 1
ATOM 4307 C C . GLN A 1 515 ? -20.920 7.945 6.365 1.00 82.38 515 GLN A C 1
ATOM 4309 O O . GLN A 1 515 ? -19.841 8.211 6.892 1.00 82.38 515 GLN A O 1
ATOM 4314 N N . LEU A 1 516 ? -22.024 7.707 7.080 1.00 82.19 516 LEU A N 1
ATOM 4315 C CA . LEU A 1 516 ? -22.047 7.612 8.544 1.00 82.19 516 LEU A CA 1
ATOM 4316 C C . LEU A 1 516 ? -21.380 6.319 9.031 1.00 82.19 516 LEU A C 1
ATOM 4318 O O . LEU A 1 516 ? -20.580 6.363 9.959 1.00 82.19 516 LEU A O 1
ATOM 4322 N N . SER A 1 517 ? -21.649 5.195 8.365 1.00 74.50 517 SER A N 1
ATOM 4323 C CA . SER A 1 517 ? -21.121 3.878 8.726 1.00 74.50 517 SER A CA 1
ATOM 4324 C C . SER A 1 517 ? -19.647 3.706 8.431 1.00 74.50 517 SER A C 1
ATOM 4326 O O . SER A 1 517 ? -18.908 3.158 9.241 1.00 74.50 517 SER A O 1
ATOM 4328 N N . LEU A 1 518 ? -19.199 4.151 7.261 1.00 69.25 518 LEU A N 1
ATOM 4329 C CA . LEU A 1 518 ? -17.847 3.886 6.770 1.00 69.25 518 LEU A CA 1
ATOM 4330 C C . LEU A 1 518 ? -16.903 5.076 6.943 1.00 69.25 518 LEU A C 1
ATOM 4332 O O . LEU A 1 518 ? -15.735 4.979 6.564 1.00 69.25 518 LEU A O 1
ATOM 4336 N N . GLY A 1 519 ? -17.418 6.193 7.460 1.00 68.62 519 GLY A N 1
ATOM 4337 C CA . GLY A 1 519 ? -16.764 7.486 7.367 1.00 68.62 519 GLY A CA 1
ATOM 4338 C C . GLY A 1 519 ? -16.670 7.981 5.916 1.00 68.62 519 GLY A C 1
ATOM 4339 O O . GLY A 1 519 ? -17.191 7.360 4.981 1.00 68.62 519 GLY A O 1
ATOM 4340 N N . PRO A 1 520 ? -15.990 9.113 5.682 1.00 60.94 520 PRO A N 1
ATOM 4341 C CA . PRO A 1 520 ? -15.682 9.560 4.334 1.00 60.94 520 PRO A CA 1
ATOM 4342 C C . PRO A 1 520 ? -14.874 8.493 3.603 1.00 60.94 520 PRO A C 1
ATOM 4344 O O . PRO A 1 520 ? -13.751 8.181 3.988 1.00 60.94 520 PRO A O 1
ATOM 4347 N N . SER A 1 521 ? -15.419 7.976 2.500 1.00 54.56 521 SER A N 1
ATOM 4348 C CA . SER A 1 521 ? -14.742 7.004 1.630 1.00 54.56 521 SER A CA 1
ATOM 4349 C C . SER A 1 521 ? -13.418 7.517 1.047 1.00 54.56 521 SER A C 1
ATOM 4351 O O . SER A 1 521 ? -12.651 6.730 0.494 1.00 54.56 521 SER A O 1
ATOM 4353 N N . TYR A 1 522 ? -13.141 8.819 1.184 1.00 54.66 522 TYR A N 1
ATOM 4354 C CA . TYR A 1 522 ? -11.930 9.474 0.718 1.00 54.66 522 TYR A CA 1
ATOM 4355 C C . TYR A 1 522 ? -11.490 10.574 1.696 1.00 54.66 522 TYR A C 1
ATOM 4357 O O . TYR A 1 522 ? -12.024 11.684 1.693 1.00 54.66 522 TYR A O 1
ATOM 4365 N N . ILE A 1 523 ? -10.485 10.291 2.525 1.00 48.16 523 ILE A N 1
ATOM 4366 C CA . ILE A 1 523 ? -9.759 11.324 3.271 1.00 48.16 523 ILE A CA 1
ATOM 4367 C C . ILE A 1 523 ? -8.410 11.511 2.579 1.00 48.16 523 ILE A C 1
ATOM 4369 O O . ILE A 1 523 ? -7.404 10.938 2.980 1.00 48.16 523 ILE A O 1
ATOM 4373 N N . ARG A 1 524 ? -8.367 12.320 1.515 1.00 51.78 524 ARG A N 1
ATOM 4374 C CA . ARG A 1 524 ? -7.133 13.069 1.256 1.00 51.78 524 ARG A CA 1
ATOM 4375 C C . ARG A 1 524 ? -7.178 14.323 2.117 1.00 51.78 524 ARG A C 1
ATOM 4377 O O . ARG A 1 524 ? -8.200 15.006 2.145 1.00 51.78 524 ARG A O 1
ATOM 4384 N N . LEU A 1 525 ? -6.041 14.663 2.725 1.00 47.44 525 LEU A N 1
ATOM 4385 C CA . LEU A 1 525 ? -5.769 15.969 3.355 1.00 47.44 525 LEU A CA 1
ATOM 4386 C C . LEU A 1 525 ? -6.177 17.154 2.450 1.00 47.44 525 LEU A C 1
ATOM 4388 O O . LEU A 1 525 ? -6.499 18.241 2.908 1.00 47.44 525 LEU A O 1
ATOM 4392 N N . ASN A 1 526 ? -6.261 16.904 1.144 1.00 50.78 526 ASN A N 1
ATOM 4393 C CA . ASN A 1 526 ? -6.544 17.857 0.084 1.00 50.78 526 ASN A CA 1
ATOM 4394 C C . ASN A 1 526 ? -8.061 18.085 -0.187 1.00 50.78 526 ASN A C 1
ATOM 4396 O O . ASN A 1 526 ? -8.467 18.371 -1.312 1.00 50.78 526 ASN A O 1
ATOM 4400 N N . GLN A 1 527 ? -8.941 17.997 0.830 1.00 54.12 527 GLN A N 1
ATOM 4401 C CA . GLN A 1 527 ? -10.335 18.507 0.724 1.00 54.12 527 GLN A CA 1
ATOM 4402 C C . GLN A 1 527 ? -10.391 20.033 0.487 1.00 54.12 527 GLN A C 1
ATOM 4404 O O . GLN A 1 527 ? -11.450 20.611 0.209 1.00 54.12 527 GLN A O 1
ATOM 4409 N N . SER A 1 528 ? -9.243 20.699 0.586 1.00 51.78 528 SER A N 1
ATOM 4410 C CA . SER A 1 528 ? -9.010 22.104 0.285 1.00 51.78 528 SER A CA 1
ATOM 4411 C C . SER A 1 528 ? -9.495 22.504 -1.104 1.00 51.78 528 SER A C 1
ATOM 4413 O O . SER A 1 528 ? -10.061 23.587 -1.209 1.00 51.78 528 SER A O 1
ATOM 4415 N N . GLY A 1 529 ? -9.417 21.647 -2.131 1.00 57.00 529 GLY A N 1
ATOM 4416 C CA . GLY A 1 529 ? -9.845 21.963 -3.506 1.00 57.00 529 GLY A CA 1
ATOM 4417 C C . GLY A 1 529 ? -11.301 22.440 -3.673 1.00 57.00 529 GLY A C 1
ATOM 4418 O O . GLY A 1 529 ? -11.633 23.052 -4.687 1.00 57.00 529 GLY A O 1
ATOM 4419 N N . ILE A 1 530 ? -12.167 22.213 -2.678 1.00 61.28 530 ILE A N 1
ATOM 4420 C CA . ILE A 1 530 ? -13.560 22.699 -2.653 1.00 61.28 530 ILE A CA 1
ATOM 4421 C C . ILE A 1 530 ? -13.665 24.113 -2.050 1.00 61.28 530 ILE A C 1
ATOM 4423 O O . ILE A 1 530 ? -14.577 24.876 -2.379 1.00 61.28 530 ILE A O 1
ATOM 4427 N N . ARG A 1 531 ? -12.749 24.469 -1.143 1.00 72.81 531 ARG A N 1
ATOM 4428 C CA . ARG A 1 531 ? -12.727 25.754 -0.432 1.00 72.81 531 ARG A CA 1
ATOM 4429 C C . ARG A 1 531 ? -12.126 26.849 -1.306 1.00 72.81 531 ARG A C 1
ATOM 4431 O O . ARG A 1 531 ? -11.373 26.591 -2.244 1.00 72.81 531 ARG A O 1
ATOM 4438 N N . ARG A 1 532 ? -12.424 28.111 -0.990 1.00 80.62 532 ARG A N 1
ATOM 4439 C CA . ARG A 1 532 ? -11.768 29.235 -1.679 1.00 80.62 532 ARG A CA 1
ATOM 4440 C C . ARG A 1 532 ? -10.284 29.246 -1.318 1.00 80.62 532 ARG A C 1
ATOM 4442 O O . ARG A 1 532 ? -9.953 29.024 -0.161 1.00 80.62 532 ARG A O 1
ATOM 4449 N N . LYS A 1 533 ? -9.398 29.622 -2.249 1.00 82.69 533 LYS A N 1
ATOM 4450 C CA . LYS A 1 533 ? -7.937 29.702 -2.012 1.00 82.69 533 LYS A CA 1
ATOM 4451 C C . LYS A 1 533 ? -7.561 30.398 -0.692 1.00 82.69 533 LYS A C 1
ATOM 4453 O O . LYS A 1 533 ? -6.700 29.926 0.034 1.00 82.69 533 LYS A O 1
ATOM 4458 N N . LYS A 1 534 ? -8.262 31.480 -0.331 1.00 87.81 534 LYS A N 1
ATOM 4459 C CA . LYS A 1 534 ? -8.058 32.194 0.944 1.00 87.81 534 LYS A CA 1
ATOM 4460 C C . LYS A 1 534 ? -8.355 31.332 2.182 1.00 87.81 534 LYS A C 1
ATOM 4462 O O . LYS A 1 534 ? -7.670 31.451 3.185 1.00 87.81 534 LYS A O 1
ATOM 4467 N N . GLU A 1 535 ? -9.383 30.491 2.129 1.00 83.94 535 GLU A N 1
ATOM 4468 C CA . GLU A 1 535 ? -9.741 29.564 3.214 1.00 83.94 535 GLU A CA 1
ATOM 4469 C C . GLU A 1 535 ? -8.779 28.374 3.275 1.00 83.94 535 GLU A C 1
ATOM 4471 O O . GLU A 1 535 ? -8.496 27.885 4.362 1.00 83.94 535 GLU A O 1
ATOM 4476 N N . GLN A 1 536 ? -8.267 27.931 2.121 1.00 82.50 536 GLN A N 1
ATOM 4477 C CA . GLN A 1 536 ? -7.235 26.894 2.046 1.00 82.50 536 GLN A CA 1
ATOM 4478 C C . GLN A 1 536 ? -5.954 27.357 2.744 1.00 82.50 536 GLN A C 1
ATOM 4480 O O . GLN A 1 536 ? -5.453 26.642 3.599 1.00 82.50 536 GLN A O 1
ATOM 4485 N N . LEU A 1 537 ? -5.485 28.574 2.443 1.00 88.88 537 LEU A N 1
ATOM 4486 C CA . LEU A 1 537 ? -4.302 29.164 3.080 1.00 88.88 537 LEU A CA 1
ATOM 4487 C C . LEU A 1 537 ? -4.474 29.288 4.598 1.00 88.88 537 LEU A C 1
ATOM 4489 O O . LEU A 1 537 ? -3.629 28.819 5.346 1.00 88.88 537 LEU A O 1
ATOM 4493 N N . LYS A 1 538 ? -5.620 29.800 5.064 1.00 90.25 538 LYS A N 1
ATOM 4494 C CA . LYS A 1 538 ? -5.914 29.881 6.507 1.00 90.25 538 LYS A CA 1
ATOM 4495 C C . LYS A 1 538 ? -5.893 28.519 7.204 1.00 90.25 538 LYS A C 1
ATOM 4497 O O . LYS A 1 538 ? -5.469 28.416 8.350 1.00 90.25 538 LYS A O 1
ATOM 4502 N N . GLN A 1 539 ? -6.412 27.481 6.546 1.00 84.88 539 GLN A N 1
ATOM 4503 C CA . GLN A 1 539 ? -6.401 26.129 7.100 1.00 84.88 539 GLN A CA 1
ATOM 4504 C C . GLN A 1 539 ? -4.980 25.555 7.115 1.00 84.88 539 GLN A C 1
ATOM 4506 O O . GLN A 1 539 ? -4.586 24.980 8.125 1.00 84.88 539 GLN A O 1
ATOM 4511 N N . ALA A 1 540 ? -4.219 25.761 6.039 1.00 86.06 540 ALA A N 1
ATOM 4512 C CA . ALA A 1 540 ? -2.825 25.353 5.945 1.00 86.06 540 ALA A CA 1
ATOM 4513 C C . ALA A 1 540 ? -1.970 25.997 7.048 1.00 86.06 540 ALA A C 1
ATOM 4515 O O . ALA A 1 540 ? -1.252 25.291 7.745 1.00 86.06 540 ALA A O 1
ATOM 4516 N N . GLU A 1 541 ? -2.122 27.303 7.286 1.00 91.88 541 GLU A N 1
ATOM 4517 C CA . GLU A 1 541 ? -1.456 28.022 8.382 1.00 91.88 541 GLU A CA 1
ATOM 4518 C C . GLU A 1 541 ? -1.847 27.463 9.760 1.00 91.88 541 GLU A C 1
ATOM 4520 O O . GLU A 1 541 ? -1.002 27.301 10.641 1.00 91.88 541 GLU A O 1
ATOM 4525 N N . LYS A 1 542 ? -3.131 27.133 9.962 1.00 90.12 542 LYS A N 1
ATOM 4526 C CA . LYS A 1 542 ? -3.612 26.543 11.219 1.00 90.12 542 LYS A CA 1
ATOM 4527 C C . LYS A 1 542 ? -3.002 25.160 11.468 1.00 90.12 542 LYS A C 1
ATOM 4529 O O . LYS A 1 542 ? -2.593 24.877 12.593 1.00 90.12 542 LYS A O 1
ATOM 4534 N N . GLU A 1 543 ? -2.959 24.308 10.447 1.00 84.38 543 GLU A N 1
ATOM 4535 C CA . GLU A 1 543 ? -2.386 22.959 10.539 1.00 84.38 543 GLU A CA 1
ATOM 4536 C C . GLU A 1 543 ? -0.873 22.989 10.697 1.00 84.38 543 GLU A C 1
ATOM 4538 O O . GLU A 1 543 ? -0.356 22.314 11.584 1.00 84.38 543 GLU A O 1
ATOM 4543 N N . HIS A 1 544 ? -0.185 23.835 9.928 1.00 93.31 544 HIS A N 1
ATOM 4544 C CA . HIS A 1 544 ? 1.236 24.120 10.107 1.00 93.31 544 HIS A CA 1
ATOM 4545 C C . HIS A 1 544 ? 1.536 24.495 11.558 1.00 93.31 544 HIS A C 1
ATOM 4547 O O . HIS A 1 544 ? 2.342 23.826 12.200 1.00 93.31 544 HIS A O 1
ATOM 4553 N N . LYS A 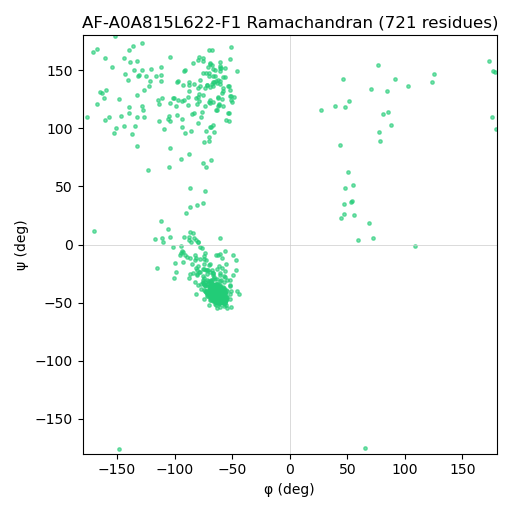1 545 ? 0.826 25.485 12.116 1.00 92.56 545 LYS A N 1
ATOM 4554 C CA . LYS A 1 545 ? 1.029 25.934 13.499 1.00 92.56 545 LYS A CA 1
ATOM 4555 C C . LYS A 1 545 ? 0.760 24.825 14.518 1.00 92.56 545 LYS A C 1
ATOM 4557 O O . LYS A 1 545 ? 1.468 24.740 15.518 1.00 92.56 545 LYS A O 1
ATOM 4562 N N . GLY A 1 546 ? -0.255 23.992 14.286 1.00 84.00 546 GLY A N 1
ATOM 4563 C CA . GLY A 1 546 ? -0.587 22.865 15.160 1.00 84.00 546 GLY A CA 1
ATOM 4564 C C . GLY A 1 546 ? 0.493 21.781 15.167 1.00 84.00 546 GLY A C 1
ATOM 4565 O O . GLY A 1 546 ? 0.935 21.363 16.235 1.00 84.00 546 GLY A O 1
ATOM 4566 N N . ILE A 1 547 ? 0.946 21.362 13.983 1.00 81.31 547 ILE A N 1
ATOM 4567 C CA . ILE A 1 547 ? 1.989 20.340 13.820 1.00 81.31 547 ILE A CA 1
ATOM 4568 C C . ILE A 1 547 ? 3.327 20.863 14.347 1.00 81.31 547 ILE A C 1
ATOM 4570 O O . ILE A 1 547 ? 3.979 20.178 15.133 1.00 81.31 547 ILE A O 1
ATOM 4574 N N . TYR A 1 548 ? 3.706 22.087 13.966 1.00 90.38 548 TYR A N 1
ATOM 4575 C CA . TYR A 1 548 ? 4.946 22.725 14.401 1.00 90.38 548 TYR A CA 1
ATOM 4576 C C . TYR A 1 548 ? 5.034 22.777 15.927 1.00 90.38 548 TYR A C 1
ATOM 4578 O O . TYR A 1 548 ? 5.987 22.250 16.489 1.00 90.38 548 TYR A O 1
ATOM 4586 N N . LYS A 1 549 ? 4.000 23.299 16.604 1.00 88.44 549 LYS A N 1
ATOM 4587 C CA . LYS A 1 549 ? 3.977 23.383 18.072 1.00 88.44 549 LYS A CA 1
ATOM 4588 C C . LYS A 1 549 ? 4.103 22.025 18.752 1.00 88.44 549 LYS A C 1
ATOM 4590 O O . LYS A 1 549 ? 4.748 21.931 19.788 1.00 88.44 549 LYS A O 1
ATOM 4595 N N . LYS A 1 550 ? 3.481 20.978 18.203 1.00 84.00 550 LYS A N 1
ATOM 4596 C CA . LYS A 1 550 ? 3.542 19.633 18.792 1.00 84.00 550 LYS A CA 1
ATOM 4597 C C . LYS A 1 550 ? 4.946 19.036 18.679 1.00 84.00 550 LYS A C 1
ATOM 4599 O O . LYS A 1 550 ? 5.431 18.446 19.637 1.00 84.00 550 LYS A O 1
ATOM 4604 N N . VAL A 1 551 ? 5.604 19.229 17.536 1.00 81.06 551 VAL A N 1
ATOM 4605 C CA . VAL A 1 551 ? 6.988 18.782 17.316 1.00 81.06 551 VAL A CA 1
ATOM 4606 C C . VAL A 1 551 ? 7.973 19.589 18.158 1.00 81.06 551 VAL A C 1
ATOM 4608 O O . VAL A 1 551 ? 8.800 19.000 18.841 1.00 81.06 551 VAL A O 1
ATOM 4611 N N . GLU A 1 552 ? 7.839 20.914 18.174 1.00 86.12 552 GLU A N 1
ATOM 4612 C CA . GLU A 1 552 ? 8.631 21.816 19.016 1.00 86.12 552 GLU A CA 1
ATOM 4613 C C . GLU A 1 552 ? 8.516 21.437 20.500 1.00 86.12 552 GLU A C 1
ATOM 4615 O O . GLU A 1 552 ? 9.529 21.243 21.164 1.00 86.12 552 GLU A O 1
ATOM 4620 N N . SER A 1 553 ? 7.292 21.227 21.001 1.00 82.69 553 SER A N 1
ATOM 4621 C CA . SER A 1 553 ? 7.057 20.861 22.407 1.00 82.69 553 SER A CA 1
ATOM 4622 C C . SER A 1 553 ? 7.689 19.518 22.785 1.00 82.69 553 SER A C 1
ATOM 4624 O O . SER A 1 553 ? 8.194 19.387 23.893 1.00 82.69 553 SER A O 1
ATOM 4626 N N . ASN A 1 554 ? 7.688 18.539 21.873 1.00 79.88 554 ASN A N 1
ATOM 4627 C CA . ASN A 1 554 ? 8.313 17.236 22.107 1.00 79.88 554 ASN A CA 1
ATOM 4628 C C . ASN A 1 554 ? 9.844 17.310 22.053 1.00 79.88 554 ASN A C 1
ATOM 4630 O O . ASN A 1 554 ? 10.515 16.668 22.850 1.00 79.88 554 ASN A O 1
ATOM 4634 N N . LEU A 1 555 ? 10.411 18.080 21.120 1.00 76.00 555 LEU A N 1
ATOM 4635 C CA . LEU A 1 555 ? 11.864 18.161 20.942 1.00 76.00 555 LEU A CA 1
ATOM 4636 C C . LEU A 1 555 ? 12.549 18.999 22.028 1.00 76.00 555 LEU A C 1
ATOM 4638 O O . LEU A 1 555 ? 13.659 18.669 22.427 1.00 76.00 555 LEU A O 1
ATOM 4642 N N . ILE A 1 556 ? 11.878 20.026 22.560 1.00 78.25 556 ILE A N 1
ATOM 4643 C CA . ILE A 1 556 ? 12.394 20.841 23.676 1.00 78.25 556 ILE A CA 1
ATOM 4644 C C . ILE A 1 556 ? 12.572 20.018 24.965 1.00 78.25 556 ILE A C 1
ATOM 4646 O O . ILE A 1 556 ? 13.336 20.415 25.839 1.00 78.25 556 ILE A O 1
ATOM 4650 N N . GLN A 1 557 ? 11.896 18.873 25.095 1.00 78.19 557 GLN A N 1
ATOM 4651 C CA . GLN A 1 557 ? 12.055 17.987 26.253 1.00 78.19 557 GLN A CA 1
ATOM 4652 C C . GLN A 1 557 ? 13.379 17.203 26.236 1.00 78.19 557 GLN A C 1
ATOM 4654 O O . GLN A 1 557 ? 13.745 16.632 27.261 1.00 78.19 557 GLN A O 1
ATOM 4659 N N . TYR A 1 558 ? 14.113 17.183 25.116 1.00 75.88 558 TYR A N 1
ATOM 4660 C CA . TYR A 1 558 ? 15.390 16.479 25.013 1.00 75.88 558 TYR A CA 1
ATOM 4661 C C . TYR A 1 558 ? 16.571 17.402 25.366 1.00 75.88 558 TYR A C 1
ATOM 4663 O O . TYR A 1 558 ? 16.743 18.447 24.727 1.00 75.88 558 TYR A O 1
ATOM 4671 N N . PRO A 1 559 ? 17.420 17.030 26.345 1.00 73.25 559 PRO A N 1
ATOM 4672 C CA . PRO A 1 559 ? 18.616 17.800 26.668 1.00 73.25 559 PRO A CA 1
ATOM 4673 C C . PRO A 1 559 ? 19.568 17.820 25.462 1.00 73.25 559 PRO A C 1
ATOM 4675 O O . PRO A 1 559 ? 19.907 16.774 24.913 1.00 73.25 559 PRO A O 1
ATOM 4678 N N . GLY A 1 560 ? 19.980 19.019 25.037 1.00 75.25 560 GLY A N 1
ATOM 4679 C CA . GLY A 1 560 ? 20.923 19.220 23.926 1.00 75.25 560 GLY A CA 1
ATOM 4680 C C . GLY A 1 560 ? 20.335 19.802 22.635 1.00 75.25 560 GLY A C 1
ATOM 4681 O O . GLY A 1 560 ? 21.096 20.043 21.703 1.00 75.25 560 GLY A O 1
ATOM 4682 N N . ILE A 1 561 ? 19.026 20.077 22.562 1.00 70.19 561 ILE A N 1
ATOM 4683 C CA . ILE A 1 561 ? 18.411 20.759 21.409 1.00 70.19 561 ILE A CA 1
ATOM 4684 C C . ILE A 1 561 ? 18.113 22.232 21.769 1.00 70.19 561 ILE A C 1
ATOM 4686 O O . ILE A 1 561 ? 17.170 22.495 22.518 1.00 70.19 561 ILE A O 1
ATOM 4690 N N . PRO A 1 562 ? 18.879 23.215 21.252 1.00 73.75 562 PRO A N 1
ATOM 4691 C CA . PRO A 1 562 ? 18.651 24.634 21.535 1.00 73.75 562 PRO A CA 1
ATOM 4692 C C . PRO A 1 562 ? 17.316 25.121 20.956 1.00 73.75 562 PRO A C 1
ATOM 4694 O O . PRO A 1 562 ? 16.978 24.793 19.817 1.00 73.75 562 PRO A O 1
ATOM 4697 N N . ARG A 1 563 ? 16.574 25.961 21.693 1.00 64.31 563 ARG A N 1
ATOM 4698 C CA . ARG A 1 563 ? 15.309 26.556 21.210 1.00 64.31 563 ARG A CA 1
ATOM 4699 C C . ARG A 1 563 ? 15.516 27.467 20.000 1.00 64.31 563 ARG A C 1
ATOM 4701 O O . ARG A 1 563 ? 14.671 27.487 19.109 1.00 64.31 563 ARG A O 1
ATOM 4708 N N . GLU A 1 564 ? 16.643 28.174 19.930 1.00 68.62 564 GLU A N 1
ATOM 4709 C CA . GLU A 1 564 ? 16.994 29.027 18.788 1.00 68.62 564 GLU A CA 1
ATOM 4710 C C . GLU A 1 564 ? 17.717 28.276 17.661 1.00 68.62 564 GLU A C 1
ATOM 4712 O O . GLU A 1 564 ? 18.236 28.906 16.735 1.00 68.62 564 GLU A O 1
ATOM 4717 N N . ALA A 1 565 ? 17.765 26.938 17.698 1.00 72.31 565 ALA A N 1
ATOM 4718 C CA . ALA A 1 565 ? 18.436 26.181 16.654 1.00 72.31 565 ALA A CA 1
ATOM 4719 C C . ALA A 1 565 ? 17.796 26.490 15.289 1.00 72.31 565 ALA A C 1
ATOM 4721 O O . ALA A 1 565 ? 16.591 26.323 15.078 1.00 72.31 565 ALA A O 1
ATOM 4722 N N . SER A 1 566 ? 18.628 26.919 14.335 1.00 82.25 566 SER A N 1
ATOM 4723 C CA . SER A 1 566 ? 18.251 27.220 12.944 1.00 82.25 566 SER A CA 1
ATOM 4724 C C . SER A 1 566 ? 17.423 26.100 12.294 1.00 82.25 566 SER A C 1
ATOM 4726 O O . SER A 1 566 ? 16.575 26.364 11.436 1.00 82.25 566 SER A O 1
ATOM 4728 N N . VAL A 1 567 ? 17.597 24.869 12.783 1.00 75.69 567 VAL A N 1
ATOM 4729 C CA . VAL A 1 567 ? 16.831 23.673 12.428 1.00 75.69 567 VAL A CA 1
ATOM 4730 C C . VAL A 1 567 ? 15.316 23.829 12.628 1.00 75.69 567 VAL A C 1
ATOM 4732 O O . VAL A 1 567 ? 14.561 23.405 11.757 1.00 75.69 567 VAL A O 1
ATOM 4735 N N . PHE A 1 568 ? 14.832 24.492 13.689 1.00 81.12 568 PHE A N 1
ATOM 4736 C CA . PHE A 1 568 ? 13.391 24.686 13.913 1.00 81.12 568 PHE A CA 1
ATOM 4737 C C . PHE A 1 568 ? 12.787 25.663 12.906 1.00 81.12 568 PHE A C 1
ATOM 4739 O O . PHE A 1 568 ? 11.698 25.428 12.378 1.00 81.12 568 PHE A O 1
ATOM 4746 N N . LYS A 1 569 ? 13.516 26.734 12.572 1.00 86.38 569 LYS A N 1
ATOM 4747 C CA . LYS A 1 569 ? 13.104 27.701 11.545 1.00 86.38 569 LYS A CA 1
ATOM 4748 C C . LYS A 1 569 ? 13.056 27.048 10.163 1.00 86.38 569 LYS A C 1
ATOM 4750 O O . LYS A 1 569 ? 12.091 27.248 9.417 1.00 86.38 569 LYS A O 1
ATOM 4755 N N . GLN A 1 570 ? 14.063 26.239 9.837 1.00 84.62 570 GLN A N 1
ATOM 4756 C CA . GLN A 1 570 ? 14.110 25.475 8.592 1.00 84.62 570 GLN A CA 1
ATOM 4757 C C . GLN A 1 570 ? 12.979 24.442 8.531 1.00 84.62 570 GLN A C 1
ATOM 4759 O O . GLN A 1 570 ? 12.249 24.394 7.542 1.00 84.62 570 GLN A O 1
ATOM 4764 N N . TYR A 1 571 ? 12.765 23.680 9.606 1.00 82.81 571 TYR A N 1
ATOM 4765 C CA . TYR A 1 571 ? 11.664 22.725 9.723 1.00 82.81 571 TYR A CA 1
ATOM 4766 C C . TYR A 1 571 ? 10.301 23.403 9.556 1.00 82.81 571 TYR A C 1
ATOM 4768 O O . TYR A 1 571 ? 9.494 22.960 8.743 1.00 82.81 571 TYR A O 1
ATOM 4776 N N . SER A 1 572 ? 10.060 24.513 10.259 1.00 90.62 572 SER A N 1
ATOM 4777 C CA . SER A 1 572 ? 8.819 25.287 10.156 1.00 90.62 572 SER A CA 1
ATOM 4778 C C . SER A 1 572 ? 8.555 25.750 8.724 1.00 90.62 572 SER A C 1
ATOM 4780 O O . SER A 1 572 ? 7.436 25.619 8.231 1.00 90.62 572 SER A O 1
ATOM 4782 N N . THR A 1 573 ? 9.593 26.236 8.037 1.00 93.50 573 THR A N 1
ATOM 4783 C CA . THR A 1 573 ? 9.506 26.692 6.642 1.00 93.50 573 THR A CA 1
ATOM 4784 C C . THR A 1 573 ? 9.198 25.531 5.696 1.00 93.50 573 THR A C 1
ATOM 4786 O O . THR A 1 573 ? 8.279 25.624 4.884 1.00 93.50 573 THR A O 1
ATOM 4789 N N . ASN A 1 574 ? 9.912 24.412 5.835 1.00 85.88 574 ASN A N 1
ATOM 4790 C CA . ASN A 1 574 ? 9.706 23.214 5.020 1.00 85.88 574 ASN A CA 1
ATOM 4791 C C . ASN A 1 574 ? 8.310 22.622 5.231 1.00 85.88 574 ASN A C 1
ATOM 4793 O O . ASN A 1 574 ? 7.625 22.290 4.265 1.00 85.88 574 ASN A O 1
ATOM 4797 N N . LEU A 1 575 ? 7.858 22.551 6.484 1.00 86.06 575 LEU A N 1
ATOM 4798 C CA . LEU A 1 575 ? 6.519 22.102 6.837 1.00 86.06 575 LEU A CA 1
ATOM 4799 C C . LEU A 1 575 ? 5.455 23.023 6.236 1.00 86.06 575 LEU A C 1
ATOM 4801 O O . LEU A 1 575 ? 4.496 22.532 5.649 1.00 86.06 575 LEU A O 1
ATOM 4805 N N . LEU A 1 576 ? 5.615 24.346 6.341 1.00 92.56 576 LEU A N 1
ATOM 4806 C CA . LEU A 1 576 ? 4.662 25.295 5.765 1.00 92.56 576 LEU A CA 1
ATOM 4807 C C . LEU A 1 576 ? 4.582 25.145 4.244 1.00 92.56 576 LEU A C 1
ATOM 4809 O O . LEU A 1 576 ? 3.482 25.094 3.700 1.00 92.56 576 LEU A O 1
ATOM 4813 N N . ASN A 1 577 ? 5.728 25.026 3.569 1.00 88.38 577 ASN A N 1
ATOM 4814 C CA . ASN A 1 577 ? 5.790 24.795 2.128 1.00 88.38 577 ASN A CA 1
ATOM 4815 C C . ASN A 1 577 ? 5.089 23.488 1.749 1.00 88.38 577 ASN A C 1
ATOM 4817 O O . ASN A 1 577 ? 4.242 23.491 0.860 1.00 88.38 577 ASN A O 1
ATOM 4821 N N . HIS A 1 578 ? 5.356 22.404 2.477 1.00 83.31 578 HIS A N 1
ATOM 4822 C CA . HIS A 1 578 ? 4.726 21.112 2.234 1.00 83.31 578 HIS A CA 1
ATOM 4823 C C . HIS A 1 578 ? 3.207 21.151 2.449 1.00 83.31 578 HIS A C 1
ATOM 4825 O O . HIS A 1 578 ? 2.440 20.661 1.618 1.00 83.31 578 HIS A O 1
ATOM 4831 N N . VAL A 1 579 ? 2.739 21.778 3.533 1.00 80.62 579 VAL A N 1
ATOM 4832 C CA . VAL A 1 579 ? 1.304 21.939 3.802 1.00 80.62 579 VAL A CA 1
ATOM 4833 C C . VAL A 1 579 ? 0.669 22.845 2.739 1.00 80.62 579 VAL A C 1
ATOM 4835 O O . VAL A 1 579 ? -0.399 22.522 2.225 1.00 80.62 579 VAL A O 1
ATOM 4838 N N . HIS A 1 580 ? 1.322 23.933 2.325 1.00 88.56 580 HIS A N 1
ATOM 4839 C CA . HIS A 1 580 ? 0.852 24.769 1.219 1.00 88.56 580 HIS A CA 1
ATOM 4840 C C . HIS A 1 580 ? 0.746 23.992 -0.090 1.00 88.56 580 HIS A C 1
ATOM 4842 O O . HIS A 1 580 ? -0.290 24.071 -0.748 1.00 88.56 580 HIS A O 1
ATOM 4848 N N . GLU A 1 581 ? 1.761 23.219 -0.466 1.00 83.56 581 GLU A N 1
ATOM 4849 C CA . GLU A 1 581 ? 1.709 22.354 -1.643 1.00 83.56 581 GLU A CA 1
ATOM 4850 C C . GLU A 1 581 ? 0.553 21.362 -1.539 1.00 83.56 581 GLU A C 1
ATOM 4852 O O . GLU A 1 581 ? -0.249 21.259 -2.470 1.00 83.56 581 GLU A O 1
ATOM 4857 N N . CYS A 1 582 ? 0.384 20.712 -0.388 1.00 76.06 582 CYS A N 1
ATOM 4858 C CA . CYS A 1 582 ? -0.726 19.796 -0.151 1.00 76.06 582 CYS A CA 1
ATOM 4859 C C . CYS A 1 582 ? -2.085 20.481 -0.301 1.00 76.06 582 CYS A C 1
ATOM 4861 O O . CYS A 1 582 ? -2.990 19.880 -0.862 1.00 76.06 582 CYS A O 1
ATOM 4863 N N . TYR A 1 583 ? -2.242 21.725 0.158 1.00 80.25 583 TYR A N 1
ATOM 4864 C CA . TYR A 1 583 ? -3.512 22.452 0.108 1.00 80.25 583 TYR A CA 1
ATOM 4865 C C . TYR A 1 583 ? -3.805 23.114 -1.243 1.00 80.25 583 TYR A C 1
ATOM 4867 O O . TYR A 1 583 ? -4.976 23.266 -1.602 1.00 80.25 583 TYR A O 1
ATOM 4875 N N . LEU A 1 584 ? -2.765 23.548 -1.959 1.00 82.75 584 LEU A N 1
ATOM 4876 C CA . LEU A 1 584 ? -2.864 24.348 -3.183 1.00 82.75 584 LEU A CA 1
ATOM 4877 C C . LEU A 1 584 ? -2.707 23.520 -4.460 1.00 82.75 584 LEU A C 1
ATOM 4879 O O . LEU A 1 584 ? -3.075 24.006 -5.535 1.00 82.75 584 LEU A O 1
ATOM 4883 N N . THR A 1 585 ? -2.185 22.292 -4.370 1.00 79.56 585 THR A N 1
ATOM 4884 C CA . THR A 1 585 ? -2.091 21.384 -5.517 1.00 79.56 585 THR A CA 1
ATOM 4885 C C . THR A 1 585 ? -3.496 21.076 -6.036 1.00 79.56 585 THR A C 1
ATOM 4887 O O . THR A 1 585 ? -4.313 20.527 -5.291 1.00 79.56 585 THR A O 1
ATOM 4890 N N . PRO A 1 586 ? -3.810 21.404 -7.306 1.00 75.62 586 PRO A N 1
ATOM 4891 C CA . PRO A 1 586 ? -5.121 21.132 -7.872 1.00 75.62 586 PRO A CA 1
ATOM 4892 C C . PRO A 1 586 ? -5.446 19.639 -7.818 1.00 75.62 586 PRO A C 1
ATOM 4894 O O . PRO A 1 586 ? -4.659 18.807 -8.269 1.00 75.62 586 PRO A O 1
ATOM 4897 N N . LEU A 1 587 ? -6.634 19.309 -7.314 1.00 71.25 587 LEU A N 1
ATOM 4898 C CA . LEU A 1 587 ? -7.164 17.953 -7.392 1.00 71.25 587 LEU A CA 1
ATOM 4899 C C . LEU A 1 587 ? -7.315 17.520 -8.854 1.00 71.25 587 LEU A C 1
ATOM 4901 O O . LEU A 1 587 ? -7.619 18.336 -9.734 1.00 71.25 587 LEU A O 1
ATOM 4905 N N . SER A 1 588 ? -7.162 16.218 -9.112 1.00 77.81 588 SER A N 1
ATOM 4906 C CA . SER A 1 588 ? -7.586 15.668 -10.396 1.00 77.81 588 SER A CA 1
ATOM 4907 C C . SER A 1 588 ? -9.089 15.915 -10.582 1.00 77.81 588 SER A C 1
ATOM 4909 O O . SER A 1 588 ? -9.838 16.021 -9.610 1.00 77.81 588 SER A O 1
ATOM 4911 N N . TYR A 1 589 ? -9.558 16.020 -11.827 1.00 76.75 589 TYR A N 1
ATOM 4912 C CA . TYR A 1 589 ? -10.978 16.287 -12.091 1.00 76.75 589 TYR A CA 1
ATOM 4913 C C . TYR A 1 589 ? -11.901 15.234 -11.451 1.00 76.75 589 TYR A C 1
ATOM 4915 O O . TYR A 1 589 ? -12.941 15.583 -10.896 1.00 76.75 589 TYR A O 1
ATOM 4923 N N . LYS A 1 590 ? -11.481 13.961 -11.465 1.00 74.69 590 LYS A N 1
ATOM 4924 C CA . LYS A 1 590 ? -12.186 12.855 -10.803 1.00 74.69 590 LYS A CA 1
ATOM 4925 C C . LYS A 1 590 ? -12.269 13.076 -9.290 1.00 74.69 590 LYS A C 1
ATOM 4927 O O . LYS A 1 590 ? -13.364 13.046 -8.736 1.00 74.69 590 LYS A O 1
ATOM 4932 N N . ASP A 1 591 ? -11.136 13.367 -8.651 1.00 68.88 591 ASP A N 1
ATOM 4933 C CA . ASP A 1 591 ? -11.077 13.575 -7.199 1.00 68.88 591 ASP A CA 1
ATOM 4934 C C . ASP A 1 591 ? -11.872 14.816 -6.775 1.00 68.88 591 ASP A C 1
ATOM 4936 O O . ASP A 1 591 ? -12.495 14.827 -5.717 1.00 68.88 591 ASP A O 1
ATOM 4940 N N . PHE A 1 592 ? -11.886 15.862 -7.607 1.00 76.50 592 PHE A N 1
ATOM 4941 C CA . PHE A 1 592 ? -12.690 17.058 -7.370 1.00 76.50 592 PHE A CA 1
ATOM 4942 C C . PHE A 1 592 ? -14.191 16.743 -7.345 1.00 76.50 592 PHE A C 1
ATOM 4944 O O . PHE A 1 592 ? -14.888 17.180 -6.427 1.00 76.50 592 PHE A O 1
ATOM 4951 N N . LEU A 1 593 ? -14.691 15.981 -8.326 1.00 77.00 593 LEU A N 1
ATOM 4952 C CA . LEU A 1 593 ? -16.100 15.580 -8.379 1.00 77.00 593 LEU A CA 1
ATOM 4953 C C . LEU A 1 593 ? -16.483 14.707 -7.179 1.00 77.00 593 LEU A C 1
ATOM 4955 O O . LEU A 1 593 ? -17.511 14.951 -6.547 1.00 77.00 593 LEU A O 1
ATOM 4959 N N . GLU A 1 594 ? -15.638 13.738 -6.828 1.00 74.50 594 GLU A N 1
ATOM 4960 C CA . GLU A 1 594 ? -15.870 12.854 -5.683 1.00 74.50 594 GLU A CA 1
ATOM 4961 C C . GLU A 1 594 ? -15.890 13.636 -4.362 1.00 74.50 594 GLU A C 1
ATOM 4963 O O . GLU A 1 594 ? -16.809 13.489 -3.551 1.00 74.50 594 GLU A O 1
ATOM 4968 N N . ALA A 1 595 ? -14.935 14.547 -4.167 1.00 73.94 595 ALA A N 1
ATOM 4969 C CA . ALA A 1 595 ? -14.886 15.395 -2.984 1.00 73.94 595 ALA A CA 1
ATOM 4970 C C . ALA A 1 595 ? -16.112 16.329 -2.910 1.00 73.94 595 ALA A C 1
ATOM 4972 O O . ALA A 1 595 ? -16.692 16.528 -1.836 1.00 73.94 595 ALA A O 1
ATOM 4973 N N . GLN A 1 596 ? -16.559 16.878 -4.047 1.00 81.12 596 GLN A N 1
ATOM 4974 C CA . GLN A 1 596 ? -17.773 17.690 -4.118 1.00 81.12 596 GLN A CA 1
ATOM 4975 C C . GLN A 1 596 ? -19.015 16.884 -3.715 1.00 81.12 596 GLN A C 1
ATOM 4977 O O . GLN A 1 596 ? -19.830 17.386 -2.934 1.00 81.12 596 GLN A O 1
ATOM 4982 N N . GLN A 1 597 ? -19.138 15.646 -4.199 1.00 83.06 597 GLN A N 1
ATOM 4983 C CA . GLN A 1 597 ? -20.235 14.743 -3.857 1.00 83.06 597 GLN A CA 1
ATOM 4984 C C . GLN A 1 597 ? -20.239 14.409 -2.359 1.00 83.06 597 GLN A C 1
ATOM 4986 O O . GLN A 1 597 ? -21.265 14.578 -1.700 1.00 83.06 597 GLN A O 1
ATOM 4991 N N . GLN A 1 598 ? -19.095 14.035 -1.778 1.00 80.25 598 GLN A N 1
ATOM 4992 C CA . GLN A 1 598 ? -18.996 13.766 -0.336 1.00 80.25 598 GLN A CA 1
ATOM 4993 C C . GLN A 1 598 ? -19.337 15.003 0.505 1.00 80.25 598 GLN A C 1
ATOM 4995 O O . GLN A 1 598 ? -20.051 14.907 1.503 1.00 80.25 598 GLN A O 1
ATOM 5000 N N . SER A 1 599 ? -18.904 16.194 0.078 1.00 81.69 599 SER A N 1
ATOM 5001 C CA . SER A 1 599 ? -19.254 17.451 0.749 1.00 81.69 599 SER A CA 1
ATOM 5002 C C . SER A 1 599 ? -20.760 17.738 0.712 1.00 81.69 599 SER A C 1
ATOM 5004 O O . SER A 1 599 ? -21.306 18.281 1.675 1.00 81.69 599 SER A O 1
ATOM 5006 N N . GLN A 1 600 ? -21.442 17.390 -0.383 1.00 85.75 600 GLN A N 1
ATOM 5007 C CA . GLN A 1 600 ? -22.898 17.499 -0.487 1.00 85.75 600 GLN A CA 1
ATOM 5008 C C . GLN A 1 600 ? -23.603 16.494 0.428 1.00 85.75 600 GLN A C 1
ATOM 5010 O O . GLN A 1 600 ? -24.516 16.893 1.148 1.00 85.75 600 GLN A O 1
ATOM 5015 N N . ILE A 1 601 ? -23.143 15.239 0.469 1.00 86.88 601 ILE A N 1
ATOM 5016 C CA . ILE A 1 601 ? -23.681 14.205 1.366 1.00 86.88 601 ILE A CA 1
ATOM 5017 C C . ILE A 1 601 ? -23.526 14.641 2.827 1.00 86.88 601 ILE A C 1
ATOM 5019 O O . ILE A 1 601 ? -24.505 14.654 3.564 1.00 86.88 601 ILE A O 1
ATOM 5023 N N . ALA A 1 602 ? -22.339 15.099 3.235 1.00 86.81 602 ALA A N 1
ATOM 5024 C CA . ALA A 1 602 ? -22.091 15.574 4.596 1.00 86.81 602 ALA A CA 1
ATOM 5025 C C . ALA A 1 602 ? -22.967 16.782 4.971 1.00 86.81 602 ALA A C 1
ATOM 5027 O O . ALA A 1 602 ? -23.485 16.856 6.085 1.00 86.81 602 ALA A O 1
ATOM 5028 N N . ARG A 1 603 ? -23.171 17.729 4.044 1.00 87.56 603 ARG A N 1
ATOM 5029 C CA . ARG A 1 603 ? -24.105 18.850 4.247 1.00 87.56 603 ARG A CA 1
ATOM 5030 C C . ARG A 1 603 ? -25.545 18.372 4.396 1.00 87.56 603 ARG A C 1
ATOM 5032 O O . ARG A 1 603 ? -26.257 18.880 5.254 1.00 87.56 603 ARG A O 1
ATOM 5039 N N . SER A 1 604 ? -25.946 17.400 3.587 1.00 94.69 604 SER A N 1
ATOM 5040 C CA . SER A 1 604 ? -27.277 16.809 3.636 1.00 94.69 604 SER A CA 1
ATOM 5041 C C . SER A 1 604 ? -27.518 16.068 4.957 1.00 94.69 604 SER A C 1
ATOM 5043 O O . SER A 1 604 ? -28.534 16.321 5.592 1.00 94.69 604 SER A O 1
ATOM 5045 N N . ILE A 1 605 ? -26.549 15.278 5.439 1.00 92.19 605 ILE A N 1
ATOM 5046 C CA . ILE A 1 605 ? -26.582 14.636 6.766 1.00 92.19 605 ILE A CA 1
ATOM 5047 C C . ILE A 1 605 ? -26.762 15.681 7.870 1.00 92.19 605 ILE A C 1
ATOM 5049 O O . ILE A 1 605 ? -27.661 15.554 8.690 1.00 92.19 605 ILE A O 1
ATOM 5053 N N . ARG A 1 606 ? -25.945 16.746 7.880 1.00 92.31 606 ARG A N 1
ATOM 5054 C CA . ARG A 1 606 ? -26.045 17.812 8.897 1.00 92.31 606 ARG A CA 1
ATOM 5055 C C . ARG A 1 606 ? -27.401 18.513 8.882 1.00 92.31 606 ARG A C 1
ATOM 5057 O O . ARG A 1 606 ? -27.927 18.828 9.942 1.00 92.31 606 ARG A O 1
ATOM 5064 N N . SER A 1 607 ? -27.940 18.772 7.690 1.00 95.56 607 SER A N 1
ATOM 5065 C CA . SER A 1 607 ? -29.272 19.362 7.543 1.00 95.56 607 SER A CA 1
ATOM 5066 C C . SER A 1 607 ? -30.334 18.450 8.142 1.00 95.56 607 SER A C 1
ATOM 5068 O O . SER A 1 607 ? -31.159 18.923 8.911 1.00 95.56 607 SER A O 1
ATOM 5070 N N . LEU A 1 608 ? -30.262 17.152 7.841 1.00 94.94 608 LEU A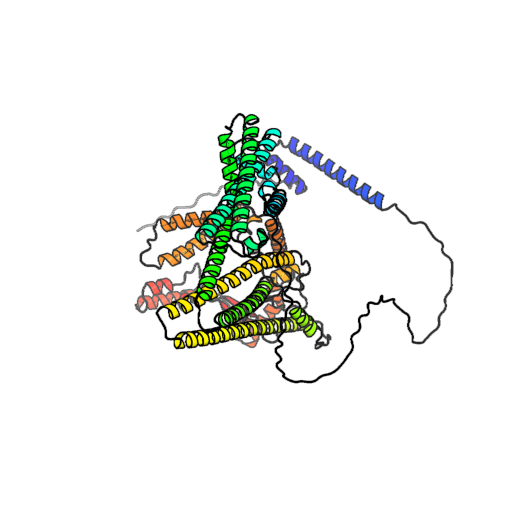 N 1
ATOM 5071 C CA . LEU A 1 608 ? -31.221 16.162 8.313 1.00 94.94 608 LEU A CA 1
ATOM 5072 C C . LEU A 1 608 ? -31.165 15.981 9.834 1.00 94.94 608 LEU A C 1
ATOM 5074 O O . LEU A 1 608 ? -32.205 15.960 10.476 1.00 94.94 608 LEU A O 1
ATOM 5078 N N . ILE A 1 609 ? -29.960 15.917 10.415 1.00 94.56 609 ILE A N 1
ATOM 5079 C CA . ILE A 1 609 ? -29.763 15.861 11.873 1.00 94.56 609 ILE A CA 1
ATOM 5080 C C . ILE A 1 609 ? -30.451 17.051 12.545 1.00 94.56 609 ILE A C 1
ATOM 5082 O O . ILE A 1 609 ? -31.164 16.871 13.524 1.00 94.56 609 ILE A O 1
ATOM 5086 N N . LYS A 1 610 ? -30.278 18.260 11.996 1.00 94.81 610 LYS A N 1
ATOM 5087 C CA . LYS A 1 610 ? -30.910 19.467 12.535 1.00 94.81 610 LYS A CA 1
ATOM 5088 C C . LYS A 1 610 ? -32.431 19.457 12.352 1.00 94.81 610 LYS A C 1
ATOM 5090 O O . LYS A 1 610 ? -33.149 19.799 13.279 1.00 94.81 610 LYS A O 1
ATOM 5095 N N . GLU A 1 611 ? -32.910 19.093 11.166 1.00 95.94 611 GLU A N 1
ATOM 5096 C CA . GLU A 1 611 ? -34.338 19.068 10.820 1.00 95.94 611 GLU A CA 1
ATOM 5097 C C . GLU A 1 611 ? -35.119 18.059 11.666 1.00 95.94 611 GLU A C 1
ATOM 5099 O O . GLU A 1 611 ? -36.217 18.353 12.125 1.00 95.94 611 GLU A O 1
ATOM 5104 N N . LYS A 1 612 ? -34.536 16.880 11.892 1.00 94.38 612 LYS A N 1
ATOM 5105 C CA . LYS A 1 612 ? -35.142 15.783 12.652 1.00 94.38 612 LYS A CA 1
ATOM 5106 C C . LYS A 1 612 ? -34.789 15.814 14.142 1.00 94.38 612 LYS A C 1
ATOM 5108 O O . LYS A 1 612 ? -35.122 14.872 14.847 1.00 94.38 612 LYS A O 1
ATOM 5113 N N . ASN A 1 613 ? -34.111 16.869 14.604 1.00 96.00 613 ASN A N 1
ATOM 5114 C CA . ASN A 1 613 ? -33.648 17.032 15.983 1.00 96.00 613 ASN A CA 1
ATOM 5115 C C . ASN A 1 613 ? -32.922 15.785 16.531 1.00 96.00 613 ASN A C 1
ATOM 5117 O O . ASN A 1 613 ? -33.242 15.267 17.599 1.00 96.00 613 ASN A O 1
ATOM 5121 N N . LEU A 1 614 ? -31.972 15.264 15.754 1.00 95.44 614 LEU A N 1
ATOM 5122 C CA . LEU A 1 614 ? -31.213 14.061 16.093 1.00 95.44 614 LEU A CA 1
ATOM 5123 C C . LEU A 1 614 ? -29.938 14.418 16.852 1.00 95.44 614 LEU A C 1
ATOM 5125 O O . LEU A 1 614 ? -29.309 15.447 16.596 1.00 95.44 614 LEU A O 1
ATOM 5129 N N . ILE A 1 615 ? -29.495 13.512 17.716 1.00 93.19 615 ILE A N 1
ATOM 5130 C CA . ILE A 1 615 ? -28.205 13.590 18.394 1.00 93.19 615 ILE A CA 1
ATOM 5131 C C . ILE A 1 615 ? -27.277 12.485 17.891 1.00 93.19 615 ILE A C 1
ATOM 5133 O O . ILE A 1 615 ? -27.706 11.355 17.665 1.00 93.19 615 ILE A O 1
ATOM 5137 N N . ILE A 1 616 ? -25.994 12.815 17.723 1.00 91.88 616 ILE A N 1
ATOM 5138 C CA . ILE A 1 616 ? -24.933 11.837 17.465 1.00 91.88 616 ILE A CA 1
ATOM 5139 C C . ILE A 1 616 ? -23.980 11.826 18.658 1.00 91.88 616 ILE A C 1
ATOM 5141 O O . ILE A 1 616 ? -23.439 12.872 19.023 1.00 91.88 616 ILE A O 1
ATOM 5145 N N . ARG A 1 617 ? -23.758 10.654 19.260 1.00 90.88 617 ARG A N 1
ATOM 5146 C CA . ARG A 1 617 ? -22.858 10.465 20.412 1.00 90.88 617 ARG A CA 1
ATOM 5147 C C . ARG A 1 617 ? -21.934 9.275 20.210 1.00 90.88 617 ARG A C 1
ATOM 5149 O O . ARG A 1 617 ? -22.235 8.388 19.424 1.00 90.88 617 ARG A O 1
ATOM 5156 N N . LEU A 1 618 ? -20.809 9.256 20.914 1.00 88.81 618 LEU A N 1
ATOM 5157 C CA . LEU A 1 618 ? -19.991 8.049 21.022 1.00 88.81 618 LEU A CA 1
ATOM 5158 C C . LEU A 1 618 ? -20.640 7.099 22.025 1.00 88.81 618 LEU A C 1
ATOM 5160 O O . LEU A 1 618 ? -21.175 7.539 23.038 1.00 88.81 618 LEU A O 1
ATOM 5164 N N . THR A 1 619 ? -20.603 5.803 21.746 1.00 88.50 619 THR A N 1
ATOM 5165 C CA . THR A 1 619 ? -21.099 4.789 22.683 1.00 88.50 619 THR A CA 1
ATOM 5166 C C . THR A 1 619 ? -20.124 4.579 23.844 1.00 88.50 619 THR A C 1
ATOM 5168 O O . THR A 1 619 ? -18.918 4.664 23.642 1.00 88.50 619 THR A O 1
ATOM 5171 N N . ASP A 1 620 ? -20.627 4.249 25.041 1.00 85.62 620 ASP A N 1
ATOM 5172 C CA . ASP A 1 620 ? -19.799 4.004 26.246 1.00 85.62 620 ASP A CA 1
ATOM 5173 C C . ASP A 1 620 ? -18.788 2.861 26.043 1.00 85.62 620 ASP A C 1
ATOM 5175 O O . ASP A 1 620 ? -17.629 2.947 26.437 1.00 85.62 620 ASP A O 1
ATOM 5179 N N . LYS A 1 621 ? -19.230 1.781 25.386 1.00 79.62 621 LYS A N 1
ATOM 5180 C CA . LYS A 1 621 ? -18.400 0.625 25.036 1.00 79.62 621 LYS A CA 1
ATOM 5181 C C . LYS A 1 621 ? -18.519 0.358 23.542 1.00 79.62 621 LYS A C 1
ATOM 5183 O O . LYS A 1 621 ? -19.569 -0.079 23.077 1.00 79.62 621 LYS A O 1
ATOM 5188 N N . GLY A 1 622 ? -17.440 0.621 22.814 1.00 67.12 622 GLY A N 1
ATOM 5189 C CA . GLY A 1 622 ? -17.356 0.443 21.367 1.00 67.12 622 GLY A CA 1
ATOM 5190 C C . GLY A 1 622 ? -16.927 1.723 20.658 1.00 67.12 622 GLY A C 1
ATOM 5191 O O . GLY A 1 622 ? -17.266 2.827 21.073 1.00 67.12 622 GLY A O 1
ATOM 5192 N N . HIS A 1 623 ? -16.190 1.579 19.560 1.00 70.88 623 HIS A N 1
ATOM 5193 C CA . HIS A 1 623 ? -15.802 2.697 18.695 1.00 70.88 623 HIS A CA 1
ATOM 5194 C C . HIS A 1 623 ? -16.935 3.098 17.729 1.00 70.88 623 HIS A C 1
ATOM 5196 O O . HIS A 1 623 ? -16.673 3.477 16.591 1.00 70.88 623 HIS A O 1
ATOM 5202 N N . ASN A 1 624 ? -18.195 2.985 18.160 1.00 76.44 624 ASN A N 1
ATOM 5203 C CA . ASN A 1 624 ? -19.381 3.222 17.340 1.00 76.44 624 ASN A CA 1
ATOM 5204 C C . ASN A 1 624 ? -20.023 4.571 17.682 1.00 76.44 624 ASN A C 1
ATOM 5206 O O . ASN A 1 624 ? -19.827 5.135 18.762 1.00 76.44 624 ASN A O 1
ATOM 5210 N N . PHE A 1 625 ? -20.853 5.056 16.760 1.00 85.69 625 PHE A N 1
ATOM 5211 C CA . PHE A 1 625 ? -21.718 6.206 16.993 1.00 85.69 625 PHE A CA 1
ATOM 5212 C C . PHE A 1 625 ? -23.126 5.746 17.352 1.00 85.69 625 PHE A C 1
ATOM 5214 O O . PHE A 1 625 ? -23.644 4.814 16.760 1.00 85.69 625 PHE A O 1
ATOM 5221 N N . TYR A 1 626 ? -23.760 6.415 18.294 1.00 90.88 626 TYR A N 1
ATOM 5222 C CA . TYR A 1 626 ? -25.193 6.368 18.531 1.00 90.88 626 TYR A CA 1
ATOM 5223 C C . TYR A 1 626 ? -25.856 7.498 17.752 1.00 90.88 626 TYR A C 1
ATOM 5225 O O . TYR A 1 626 ? -25.339 8.618 17.759 1.00 90.88 626 TYR A O 1
ATOM 5233 N N . ILE A 1 627 ? -26.989 7.216 17.115 1.00 93.38 627 ILE A N 1
ATOM 5234 C CA . ILE A 1 627 ? -27.858 8.208 16.488 1.00 93.38 627 ILE A CA 1
ATOM 5235 C C . ILE A 1 627 ? -29.276 7.991 17.003 1.00 93.38 627 ILE A C 1
ATOM 5237 O O . ILE A 1 627 ? -29.848 6.934 16.758 1.00 93.38 627 ILE A O 1
ATOM 5241 N N . GLY A 1 628 ? -29.843 8.991 17.670 1.00 93.38 628 GLY A N 1
ATOM 5242 C CA . GLY A 1 628 ? -31.207 8.925 18.198 1.00 93.38 628 GLY A CA 1
ATOM 5243 C C . GLY A 1 628 ? -31.863 10.295 18.282 1.00 93.38 628 GLY A C 1
ATOM 5244 O O . GLY A 1 628 ? -31.244 11.302 17.925 1.00 93.38 628 GLY A O 1
ATOM 5245 N N . SER A 1 629 ? -33.112 10.344 18.741 1.00 94.69 629 SER A N 1
ATOM 5246 C CA . SER A 1 629 ? -33.809 11.612 18.972 1.00 94.69 629 SER A CA 1
ATOM 5247 C C . SER A 1 629 ? -33.165 12.371 20.134 1.00 94.69 629 SER A C 1
ATOM 5249 O O . SER A 1 629 ? -32.831 11.778 21.163 1.00 94.69 629 SER A O 1
ATOM 5251 N N . ALA A 1 630 ? -33.000 13.689 19.999 1.00 94.50 630 ALA A N 1
ATOM 5252 C CA . ALA A 1 630 ? -32.498 14.520 21.088 1.00 94.50 630 ALA A CA 1
ATOM 5253 C C . ALA A 1 630 ? -33.449 14.512 22.298 1.00 94.50 630 ALA A C 1
ATOM 5255 O O . ALA A 1 630 ? -32.975 14.422 23.425 1.00 94.50 630 ALA A O 1
ATOM 5256 N N . SER A 1 631 ? -34.768 14.523 22.073 1.00 94.44 631 SER A N 1
ATOM 5257 C CA . SER A 1 631 ? -35.765 14.537 23.155 1.00 94.44 631 SER A CA 1
ATOM 5258 C C . SER A 1 631 ? -35.800 13.226 23.943 1.00 94.44 631 SER A C 1
ATOM 5260 O O . SER A 1 631 ? -35.909 13.229 25.165 1.00 94.44 631 SER A O 1
ATOM 5262 N N . GLU A 1 632 ? -35.672 12.085 23.262 1.00 91.56 632 GLU A N 1
ATOM 5263 C CA . GLU A 1 632 ? -35.607 10.777 23.925 1.00 91.56 632 GLU A CA 1
ATOM 5264 C C . GLU A 1 632 ? -34.297 10.614 24.692 1.00 91.56 632 GLU A C 1
ATOM 5266 O O . GLU A 1 632 ? -34.286 10.093 25.805 1.00 91.56 632 GLU A O 1
ATOM 5271 N N . PHE A 1 633 ? -33.192 11.096 24.120 1.00 93.62 633 PHE A N 1
ATOM 5272 C CA . PHE A 1 633 ? -31.900 11.094 24.793 1.00 93.62 633 PHE A CA 1
ATOM 5273 C C . PHE A 1 633 ? -31.916 11.959 26.062 1.00 93.62 633 PHE A C 1
ATOM 5275 O O . PHE A 1 633 ? -31.400 11.540 27.096 1.00 93.62 633 PHE A O 1
ATOM 5282 N N . GLU A 1 634 ? -32.544 13.133 26.005 1.00 93.81 634 GLU A N 1
ATOM 5283 C CA . GLU A 1 634 ? -32.744 14.009 27.161 1.00 93.81 634 GLU A CA 1
ATOM 5284 C C . GLU A 1 634 ? -33.629 13.350 28.225 1.00 93.81 634 GLU A C 1
ATOM 5286 O O . GLU A 1 634 ? -33.263 13.341 29.397 1.00 93.81 634 GLU A O 1
ATOM 5291 N N . LYS A 1 635 ? -34.720 12.684 27.826 1.00 94.31 635 LYS A N 1
ATOM 5292 C CA . LYS A 1 635 ? -35.552 11.898 28.749 1.00 94.31 635 LYS A CA 1
ATOM 5293 C C . LYS A 1 635 ? -34.752 10.793 29.445 1.00 94.31 635 LYS A C 1
ATOM 5295 O O . LYS A 1 635 ? -34.900 10.599 30.645 1.00 94.31 635 LYS A O 1
ATOM 5300 N N . LYS A 1 636 ? -33.865 10.094 28.726 1.00 94.25 636 LYS A N 1
ATOM 5301 C CA . LYS A 1 636 ? -32.974 9.077 29.317 1.00 94.25 636 LYS A CA 1
ATOM 5302 C C . LYS A 1 636 ? -32.009 9.681 30.342 1.00 94.25 636 LYS A C 1
ATOM 5304 O O . LYS A 1 636 ? -31.744 9.044 31.358 1.00 94.25 636 LYS A O 1
ATOM 5309 N N . ALA A 1 637 ? -31.496 10.884 30.089 1.00 93.06 637 ALA A N 1
ATOM 5310 C CA . ALA A 1 637 ? -30.667 11.610 31.049 1.00 93.06 637 ALA A CA 1
ATOM 5311 C C . ALA A 1 637 ? -31.469 12.053 32.283 1.00 93.06 637 ALA A C 1
ATOM 5313 O O . ALA A 1 637 ? -30.997 11.874 33.400 1.00 93.06 637 ALA A O 1
ATOM 5314 N N . GLN A 1 638 ? -32.694 12.550 32.095 1.00 92.31 638 GLN A N 1
ATOM 5315 C CA . GLN A 1 638 ? -33.567 12.943 33.204 1.00 92.31 638 GLN A CA 1
ATOM 5316 C C . GLN A 1 638 ? -33.971 11.762 34.081 1.00 92.31 638 GLN A C 1
ATOM 5318 O O . GLN A 1 638 ? -33.821 11.833 35.295 1.00 92.31 638 GLN A O 1
ATOM 5323 N N . ASN A 1 639 ? -34.366 10.642 33.473 1.00 92.94 639 ASN A N 1
ATOM 5324 C CA . ASN A 1 639 ? -34.633 9.413 34.216 1.00 92.94 639 ASN A CA 1
ATOM 5325 C C . ASN A 1 639 ? -33.412 8.997 35.042 1.00 92.94 639 ASN A C 1
ATOM 5327 O O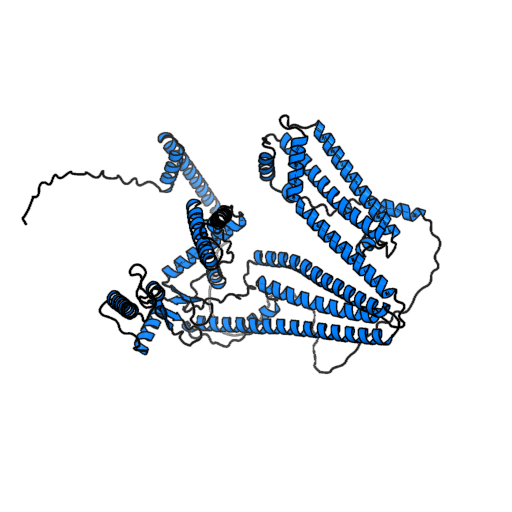 . ASN A 1 639 ? -33.551 8.672 36.210 1.00 92.94 639 ASN A O 1
ATOM 5331 N N . PHE A 1 640 ? -32.202 9.084 34.479 1.00 92.75 640 PHE A N 1
ATOM 5332 C CA . PHE A 1 640 ? -30.988 8.787 35.235 1.00 92.75 640 PHE A CA 1
ATOM 5333 C C . PHE A 1 640 ? -30.825 9.692 36.472 1.00 92.75 640 PHE A C 1
ATOM 5335 O O . PHE A 1 640 ? -30.439 9.201 37.533 1.00 92.75 640 PHE A O 1
ATOM 5342 N N . PHE A 1 641 ? -31.123 10.991 36.364 1.00 91.19 641 PHE A N 1
ATOM 5343 C CA . PHE A 1 641 ? -31.090 11.896 37.516 1.00 91.19 641 PHE A CA 1
ATOM 5344 C C . PHE A 1 641 ? -32.129 11.512 38.574 1.00 91.19 641 PHE A C 1
ATOM 5346 O O . PHE A 1 641 ? -31.768 11.376 39.741 1.00 91.19 641 PHE A O 1
ATOM 5353 N N . SER A 1 642 ? -33.377 11.273 38.163 1.00 90.44 642 SER A N 1
ATOM 5354 C CA . SER A 1 642 ? -34.473 10.888 39.061 1.00 90.44 642 SER A CA 1
ATOM 5355 C C . SER A 1 642 ? -34.251 9.532 39.736 1.00 90.44 642 SER A C 1
ATOM 5357 O O . SER A 1 642 ? -34.533 9.383 40.919 1.00 90.44 642 SER A O 1
ATOM 5359 N N . ASP A 1 643 ? -33.721 8.552 39.005 1.00 91.31 643 ASP A N 1
ATOM 5360 C CA . ASP A 1 643 ? -33.530 7.186 39.501 1.00 91.31 643 ASP A CA 1
ATOM 5361 C C . ASP A 1 643 ? -32.371 7.093 40.502 1.00 91.31 643 ASP A C 1
ATOM 5363 O O . ASP A 1 643 ? -32.379 6.245 41.393 1.00 91.31 643 ASP A O 1
ATOM 5367 N N . THR A 1 644 ? -31.338 7.927 40.338 1.00 91.25 644 THR A N 1
ATOM 5368 C CA . THR A 1 644 ? -30.116 7.833 41.153 1.00 91.25 644 THR A CA 1
ATOM 5369 C C . THR A 1 644 ? -30.062 8.821 42.306 1.00 91.25 644 THR A C 1
ATOM 5371 O O . THR A 1 644 ? -29.313 8.573 43.249 1.00 91.25 644 THR A O 1
ATOM 5374 N N . ASN A 1 645 ? -30.785 9.946 42.226 1.00 88.88 645 ASN A N 1
ATOM 5375 C CA . ASN A 1 645 ? -30.645 11.084 43.144 1.00 88.88 645 ASN A CA 1
ATOM 5376 C C . ASN A 1 645 ? -29.175 11.506 43.371 1.00 88.88 645 ASN A C 1
ATOM 5378 O O . ASN A 1 645 ? -28.826 12.058 44.411 1.00 88.88 645 ASN A O 1
ATOM 5382 N N . ALA A 1 646 ? -28.292 11.233 42.401 1.00 86.25 646 ALA A N 1
ATOM 5383 C CA . ALA A 1 646 ? -26.852 11.453 42.537 1.00 86.25 646 ALA A CA 1
ATOM 5384 C C . ALA A 1 646 ? -26.434 12.911 42.282 1.00 86.25 646 ALA A C 1
ATOM 5386 O O . ALA A 1 646 ? -25.288 13.277 42.530 1.00 86.25 646 ALA A O 1
ATOM 5387 N N . PHE A 1 647 ? -27.345 13.732 41.757 1.00 89.62 647 PHE A N 1
ATOM 5388 C CA . PHE A 1 647 ? -27.103 15.121 41.386 1.00 89.62 647 PHE A CA 1
ATOM 5389 C C . PHE A 1 647 ? -28.211 16.001 41.960 1.00 89.62 647 PHE A C 1
ATOM 5391 O O . PHE A 1 647 ? -29.371 15.593 41.991 1.00 89.62 647 PHE A O 1
ATOM 5398 N N . MET A 1 648 ? -27.854 17.216 42.368 1.00 89.00 648 MET 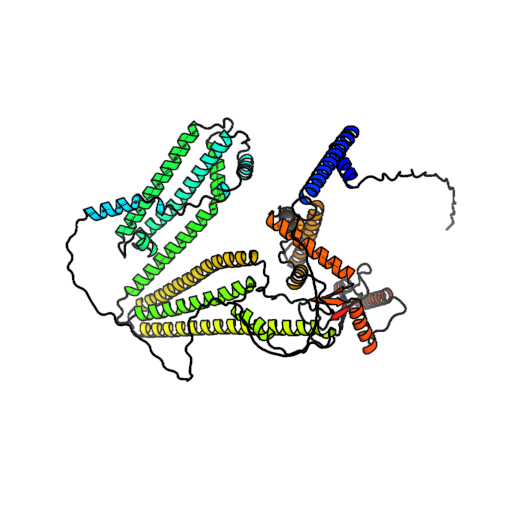A N 1
ATOM 5399 C CA . MET A 1 648 ? -28.803 18.245 42.782 1.00 89.00 648 MET A CA 1
ATOM 5400 C C . MET A 1 648 ? -28.583 19.512 41.964 1.00 89.00 648 MET A C 1
ATOM 5402 O O . MET A 1 648 ? -27.450 19.848 41.613 1.00 89.00 648 MET A O 1
ATOM 5406 N N . GLU A 1 649 ? -29.670 20.211 41.662 1.00 88.88 649 GLU A N 1
ATOM 5407 C CA . GLU A 1 649 ? -29.595 21.521 41.032 1.00 88.88 649 GLU A CA 1
ATOM 5408 C C . GLU A 1 649 ? -29.115 22.556 42.055 1.00 88.88 649 GLU A C 1
ATOM 5410 O O . GLU A 1 649 ? -29.560 22.574 43.204 1.00 88.88 649 GLU A O 1
ATOM 5415 N N . LEU A 1 650 ? -28.172 23.401 41.641 1.00 91.19 650 LEU A N 1
ATOM 5416 C CA . LEU A 1 650 ? -27.665 24.495 42.461 1.00 91.19 650 LEU A CA 1
ATOM 5417 C C . LEU A 1 650 ? -28.396 25.783 42.089 1.00 91.19 650 LEU A C 1
ATOM 5419 O O . LEU A 1 650 ? -28.616 26.055 40.911 1.00 91.19 650 LEU A O 1
ATOM 5423 N N . SER A 1 651 ? -28.717 26.602 43.091 1.00 94.69 651 SER A N 1
ATOM 5424 C CA . SER A 1 651 ? -29.354 27.909 42.886 1.00 94.69 651 SER A CA 1
ATOM 5425 C C . SER A 1 651 ? -28.422 28.930 42.232 1.00 94.69 651 SER A C 1
ATOM 5427 O O . SER A 1 651 ? -28.887 29.886 41.616 1.00 94.69 651 SER A O 1
ATOM 5429 N N . GLU A 1 652 ? -27.107 28.742 42.363 1.00 94.31 652 GLU A N 1
ATOM 5430 C CA . GLU A 1 652 ? -26.088 29.681 41.902 1.00 94.31 652 GLU A CA 1
ATOM 5431 C C . GLU A 1 652 ? -24.903 28.957 41.255 1.00 94.31 652 GLU A C 1
ATOM 5433 O O . GLU A 1 652 ? -24.642 27.782 41.512 1.00 94.31 652 GLU A O 1
ATOM 5438 N N . ASN A 1 653 ? -24.166 29.672 40.400 1.00 92.06 653 ASN A N 1
ATOM 5439 C CA . ASN A 1 653 ? -22.988 29.141 39.722 1.00 92.06 653 ASN A CA 1
ATOM 5440 C C . ASN A 1 653 ? -21.785 29.083 40.692 1.00 92.06 653 ASN A C 1
ATOM 5442 O O . ASN A 1 653 ? -21.253 30.138 41.050 1.00 92.06 653 ASN A O 1
ATOM 5446 N N . PRO A 1 654 ? -21.273 27.886 41.048 1.00 93.69 654 PRO A N 1
ATOM 5447 C CA . PRO A 1 654 ? -20.230 27.743 42.065 1.00 93.69 654 PRO A CA 1
ATOM 5448 C C . PRO A 1 654 ? -18.808 28.018 41.541 1.00 93.69 654 PRO A C 1
ATOM 5450 O O . PRO A 1 654 ? -17.833 27.832 42.268 1.00 93.69 654 PRO A O 1
ATOM 5453 N N . PHE A 1 655 ? -18.639 28.433 40.279 1.00 93.25 655 PHE A N 1
ATOM 5454 C CA . PHE A 1 655 ? -17.330 28.514 39.620 1.00 93.25 655 PHE A CA 1
ATOM 5455 C C . PHE A 1 655 ? -16.317 29.380 40.374 1.00 93.25 655 PHE A C 1
ATOM 5457 O O . PHE A 1 655 ? -15.187 28.948 40.618 1.00 93.25 655 PHE A O 1
ATOM 5464 N N . ASN A 1 656 ? -16.718 30.592 40.767 1.00 93.44 656 ASN A N 1
ATOM 5465 C CA . ASN A 1 656 ? -15.831 31.521 41.468 1.00 93.44 656 ASN A CA 1
ATOM 5466 C C . ASN A 1 656 ? -15.477 31.006 42.864 1.00 93.44 656 ASN A C 1
ATOM 5468 O O . ASN A 1 656 ? -14.323 31.094 43.278 1.00 93.44 656 ASN A O 1
ATOM 5472 N N . GLU A 1 657 ? -16.449 30.430 43.573 1.00 94.38 657 GLU A N 1
ATOM 5473 C CA . GLU A 1 657 ? -16.238 29.859 44.901 1.00 94.38 657 GLU A CA 1
ATOM 5474 C C . GLU A 1 657 ? -15.228 28.705 44.852 1.00 94.38 657 GLU A C 1
ATOM 5476 O O . GLU A 1 657 ? -14.244 28.709 45.594 1.00 94.38 657 GLU A O 1
ATOM 5481 N N . ILE A 1 658 ? -15.423 27.752 43.935 1.00 93.75 658 ILE A N 1
ATOM 5482 C CA . ILE A 1 658 ? -14.531 26.599 43.755 1.00 93.75 658 ILE A CA 1
ATOM 5483 C C . ILE A 1 658 ? -13.128 27.067 43.356 1.00 93.75 658 ILE A C 1
ATOM 5485 O O . ILE A 1 658 ? -12.139 26.632 43.949 1.00 93.75 658 ILE A O 1
ATOM 5489 N N . THR A 1 659 ? -13.030 27.985 42.390 1.00 95.12 659 THR A N 1
ATOM 5490 C CA . THR A 1 659 ? -11.744 28.525 41.925 1.00 95.12 659 THR A CA 1
ATOM 5491 C C . THR A 1 659 ? -10.988 29.206 43.063 1.00 95.12 659 THR A C 1
ATOM 5493 O O . THR A 1 659 ? -9.808 28.931 43.275 1.00 95.12 659 THR A O 1
ATOM 5496 N N . ASN A 1 660 ? -11.670 30.035 43.856 1.00 95.25 660 ASN A N 1
ATOM 5497 C CA . ASN A 1 660 ? -11.062 30.716 44.995 1.00 95.25 660 ASN A CA 1
ATOM 5498 C C . ASN A 1 660 ? -10.606 29.730 46.077 1.00 95.25 660 ASN A C 1
ATOM 5500 O O . ASN A 1 660 ? -9.500 29.881 46.596 1.00 95.25 660 ASN A O 1
ATOM 5504 N N . LYS A 1 661 ? -11.401 28.695 46.384 1.00 95.75 661 LYS A N 1
ATOM 5505 C CA . LYS A 1 661 ? -11.010 27.637 47.332 1.00 95.75 661 LYS A CA 1
ATOM 5506 C C . LYS A 1 661 ? -9.751 26.904 46.873 1.00 95.75 661 LYS A C 1
ATOM 5508 O O . LYS A 1 661 ? -8.852 26.682 47.683 1.00 95.75 661 LYS A O 1
ATOM 5513 N N . VAL A 1 662 ? -9.650 26.580 45.583 1.00 95.94 662 VAL A N 1
ATOM 5514 C CA . VAL A 1 662 ? -8.446 25.975 44.996 1.00 95.94 662 VAL A CA 1
ATOM 5515 C C . VAL A 1 662 ? -7.235 26.900 45.136 1.00 95.94 662 VAL A C 1
ATOM 5517 O O . VAL A 1 662 ? -6.191 26.470 45.627 1.00 95.94 662 VAL A O 1
ATOM 5520 N N . ILE A 1 663 ? -7.366 28.173 44.752 1.00 96.00 663 ILE A N 1
ATOM 5521 C CA . ILE A 1 663 ? -6.272 29.153 44.839 1.00 96.00 663 ILE A CA 1
ATOM 5522 C C . ILE A 1 663 ? -5.796 29.291 46.291 1.00 96.00 663 ILE A C 1
ATOM 5524 O O . ILE A 1 663 ? -4.601 29.207 46.567 1.00 96.00 663 ILE A O 1
ATOM 5528 N N . GLN A 1 664 ? -6.724 29.446 47.238 1.00 97.25 664 GLN A N 1
ATOM 5529 C CA . GLN A 1 664 ? -6.408 29.534 48.666 1.00 97.25 664 GLN A CA 1
ATOM 5530 C C . GLN A 1 664 ? -5.712 28.268 49.180 1.00 97.25 664 GLN A C 1
ATOM 5532 O O . GLN A 1 664 ? -4.740 28.359 49.934 1.00 97.25 664 GLN A O 1
ATOM 5537 N N . PHE A 1 665 ? -6.175 27.089 48.755 1.00 96.94 665 PHE A N 1
ATOM 5538 C CA . PHE A 1 665 ? -5.563 25.813 49.106 1.00 96.94 665 PHE A CA 1
ATOM 5539 C C . PHE A 1 665 ? -4.109 25.729 48.623 1.00 96.94 665 PHE A C 1
ATOM 5541 O O . PHE A 1 665 ? -3.217 25.444 49.426 1.00 96.94 665 PHE A O 1
ATOM 5548 N N . LEU A 1 666 ? -3.852 26.054 47.354 1.00 97.19 666 LEU A N 1
ATOM 5549 C CA . LEU A 1 666 ? -2.508 26.040 46.769 1.00 97.19 666 LEU A CA 1
ATOM 5550 C C . LEU A 1 666 ? -1.588 27.090 47.405 1.00 97.19 666 LEU A C 1
ATOM 5552 O O . LEU A 1 666 ? -0.447 26.771 47.744 1.00 97.19 666 LEU A O 1
ATOM 5556 N N . ASN A 1 667 ? -2.091 28.304 47.655 1.00 97.50 667 ASN A N 1
ATOM 5557 C CA . ASN A 1 667 ? -1.360 29.358 48.368 1.00 97.50 667 ASN A CA 1
ATOM 5558 C C . ASN A 1 667 ? -0.912 28.885 49.754 1.00 97.50 667 ASN A C 1
ATOM 5560 O O . ASN A 1 667 ? 0.237 29.094 50.146 1.00 97.50 667 ASN A O 1
ATOM 5564 N N . ARG A 1 668 ? -1.798 28.201 50.487 1.00 98.12 668 ARG A N 1
ATOM 5565 C CA . ARG A 1 668 ? -1.497 27.650 51.812 1.00 98.12 668 ARG A CA 1
ATOM 5566 C C . ARG A 1 668 ? -0.431 26.556 51.751 1.00 98.12 668 ARG A C 1
ATOM 5568 O O . ARG A 1 668 ? 0.466 26.550 52.592 1.00 98.12 668 ARG A O 1
ATOM 5575 N N . LEU A 1 669 ? -0.514 25.636 50.787 1.00 97.31 669 LEU A N 1
ATOM 5576 C CA . LEU A 1 669 ? 0.484 24.571 50.622 1.00 97.31 669 LEU A CA 1
ATOM 5577 C C . LEU A 1 669 ? 1.863 25.129 50.254 1.00 97.31 669 LEU A C 1
ATOM 5579 O O . LEU A 1 669 ? 2.869 24.708 50.827 1.00 97.31 669 LEU A O 1
ATOM 5583 N N . HIS A 1 670 ? 1.907 26.096 49.337 1.00 97.25 670 HIS A N 1
ATOM 5584 C CA . HIS A 1 670 ? 3.147 26.742 48.918 1.00 97.25 670 HIS A CA 1
ATOM 5585 C C . HIS A 1 670 ? 3.757 27.584 50.048 1.00 97.25 670 HIS A C 1
ATOM 5587 O O . HIS A 1 670 ? 4.950 27.475 50.320 1.00 97.25 670 HIS A O 1
ATOM 5593 N N . GLY A 1 671 ? 2.937 28.347 50.782 1.00 97.06 671 GLY A N 1
ATOM 5594 C CA . GLY A 1 671 ? 3.383 29.126 51.942 1.00 97.06 671 GLY A CA 1
ATOM 5595 C C . GLY A 1 671 ? 3.979 28.261 53.059 1.00 97.06 671 GLY A C 1
ATOM 5596 O O . GLY A 1 671 ? 4.971 28.644 53.673 1.00 97.06 671 GLY A O 1
ATOM 5597 N N . LYS A 1 672 ? 3.439 27.053 53.269 1.00 97.94 672 LYS A N 1
ATOM 5598 C CA . LYS A 1 672 ? 3.991 26.051 54.200 1.00 97.94 672 LYS A CA 1
ATOM 5599 C C . LYS A 1 672 ? 5.176 25.256 53.633 1.00 97.94 672 LYS A C 1
ATOM 5601 O O . LYS A 1 672 ? 5.663 24.357 54.309 1.00 97.94 672 LYS A O 1
ATOM 5606 N N . LYS A 1 673 ? 5.627 25.553 52.406 1.00 96.31 673 LYS A N 1
ATOM 5607 C CA . LYS A 1 673 ? 6.683 24.823 51.680 1.00 96.31 673 LYS A CA 1
ATOM 5608 C C . LYS A 1 673 ? 6.409 23.316 51.528 1.00 96.31 673 LYS A C 1
ATOM 5610 O O . LYS A 1 673 ? 7.342 22.537 51.372 1.00 96.31 673 LYS A O 1
ATOM 5615 N N . ILE A 1 674 ? 5.135 22.910 51.550 1.00 97.50 674 ILE A N 1
ATOM 5616 C CA . ILE A 1 674 ? 4.716 21.512 51.336 1.00 97.50 674 ILE A CA 1
ATOM 5617 C C . ILE A 1 674 ? 4.859 21.143 49.855 1.00 97.50 674 ILE A C 1
ATOM 5619 O O . ILE A 1 674 ? 5.220 20.019 49.522 1.00 97.50 674 ILE A O 1
ATOM 5623 N N . ILE A 1 675 ? 4.602 22.106 48.965 1.00 96.75 675 ILE A N 1
ATOM 5624 C CA . ILE A 1 675 ? 4.785 21.960 47.520 1.00 96.75 675 ILE A CA 1
ATOM 5625 C C . ILE A 1 675 ? 5.862 22.921 47.019 1.00 96.75 675 ILE A C 1
ATOM 5627 O O . ILE A 1 675 ? 5.998 24.046 47.501 1.00 96.75 675 ILE A O 1
ATOM 5631 N N . GLN A 1 676 ? 6.626 22.469 46.027 1.00 95.94 676 GLN A N 1
ATOM 5632 C CA . GLN A 1 676 ? 7.644 23.287 45.365 1.00 95.94 676 GLN A CA 1
ATOM 5633 C C . GLN A 1 676 ? 6.999 24.306 44.411 1.00 95.94 676 GLN A C 1
ATOM 5635 O O . GLN A 1 676 ? 5.886 24.101 43.927 1.00 95.94 676 GLN A O 1
ATOM 5640 N N . LYS A 1 677 ? 7.726 25.385 44.092 1.00 95.19 677 LYS A N 1
ATOM 5641 C CA . LYS A 1 677 ? 7.251 26.470 43.215 1.00 95.19 677 LYS A CA 1
ATOM 5642 C C . LYS A 1 677 ? 6.700 25.970 41.874 1.00 95.19 677 LYS A C 1
ATOM 5644 O O . LYS A 1 677 ? 5.652 26.430 41.440 1.00 95.19 677 LYS A O 1
ATOM 5649 N N . TRP A 1 678 ? 7.368 25.008 41.241 1.00 94.31 678 TRP A N 1
ATOM 5650 C CA . TRP A 1 678 ? 6.925 24.488 39.946 1.00 94.31 678 TRP A CA 1
ATOM 5651 C C . TRP A 1 678 ? 5.610 23.694 40.046 1.00 94.31 678 TRP A C 1
ATOM 5653 O O . TRP A 1 678 ? 4.761 23.834 39.171 1.00 94.31 678 TRP A O 1
ATOM 5663 N N . HIS A 1 679 ? 5.397 22.929 41.129 1.00 94.44 679 HIS A N 1
ATOM 5664 C CA . HIS A 1 679 ? 4.114 22.267 41.394 1.00 94.44 679 HIS A CA 1
ATOM 5665 C C . HIS A 1 679 ? 3.004 23.310 41.552 1.00 94.44 679 HIS A C 1
ATOM 5667 O O . HIS A 1 679 ? 1.952 23.198 40.934 1.00 94.44 679 HIS A O 1
ATOM 5673 N N . TYR A 1 680 ? 3.260 24.359 42.338 1.00 95.81 680 TYR A N 1
ATOM 5674 C CA . TYR A 1 680 ? 2.320 25.460 42.534 1.00 95.81 680 TYR A CA 1
ATOM 5675 C C . TYR A 1 680 ? 1.946 26.136 41.206 1.00 95.81 680 TYR A C 1
ATOM 5677 O O . TYR A 1 680 ? 0.764 26.298 40.921 1.00 95.81 680 TYR A O 1
ATOM 5685 N N . GLU A 1 681 ? 2.929 26.468 40.364 1.00 93.88 681 GLU A N 1
ATOM 5686 C CA . GLU A 1 681 ? 2.696 27.088 39.051 1.00 93.88 681 GLU A CA 1
ATOM 5687 C C . GLU A 1 681 ? 1.911 26.179 38.091 1.00 93.88 681 GLU A C 1
ATOM 5689 O O . GLU A 1 681 ? 1.075 26.671 37.336 1.00 93.88 681 GLU A O 1
ATOM 5694 N N . GLN A 1 682 ? 2.142 24.863 38.126 1.00 92.31 682 GLN A N 1
ATOM 5695 C CA . GLN A 1 682 ? 1.434 23.893 37.284 1.00 92.31 682 GLN A CA 1
ATOM 5696 C C . GLN A 1 682 ? -0.009 23.636 37.751 1.00 92.31 682 GLN A C 1
ATOM 5698 O O . GLN A 1 682 ? -0.915 23.487 36.926 1.00 92.31 682 GLN A O 1
ATOM 5703 N N . MET A 1 683 ? -0.223 23.569 39.066 1.00 94.75 683 MET A N 1
ATOM 5704 C CA . MET A 1 683 ? -1.525 23.280 39.676 1.00 94.75 683 MET A CA 1
ATOM 5705 C C . MET A 1 683 ? -2.442 24.507 39.728 1.00 94.75 683 MET A C 1
ATOM 5707 O O . MET A 1 683 ? -3.656 24.347 39.833 1.00 94.75 683 MET A O 1
ATOM 5711 N N . MET A 1 684 ? -1.884 25.722 39.668 1.00 95.75 684 MET A N 1
ATOM 5712 C CA . MET A 1 684 ? -2.650 26.964 39.759 1.00 95.75 684 MET A CA 1
ATOM 5713 C C . MET A 1 684 ? -3.656 27.083 38.600 1.00 95.75 684 MET A C 1
ATOM 5715 O O . MET A 1 684 ? -3.244 27.095 37.434 1.00 95.75 684 MET A O 1
ATOM 5719 N N . PRO A 1 685 ? -4.969 27.201 38.878 1.00 93.94 685 PRO A N 1
ATOM 5720 C CA . PRO A 1 685 ? -5.964 27.390 37.830 1.00 93.94 685 PRO A CA 1
ATOM 5721 C C . PRO A 1 685 ? -5.754 28.729 37.109 1.00 93.94 685 PRO A C 1
ATOM 5723 O O . PRO A 1 685 ? -5.461 29.746 37.735 1.00 93.94 685 PRO A O 1
ATOM 5726 N N . ASP A 1 686 ? -5.940 28.743 35.786 1.00 90.31 686 ASP A N 1
ATOM 5727 C CA . ASP A 1 686 ? -5.946 29.967 34.975 1.00 90.31 686 ASP A CA 1
ATOM 5728 C C . ASP A 1 686 ? -7.395 30.460 34.839 1.00 90.31 686 ASP A C 1
ATOM 5730 O O . ASP A 1 686 ? -8.159 29.859 34.076 1.00 90.31 686 ASP A O 1
ATOM 5734 N N . PRO A 1 687 ? -7.797 31.566 35.497 1.00 84.94 687 PRO A N 1
ATOM 5735 C CA . PRO A 1 687 ? -9.184 32.034 35.485 1.00 84.94 687 PRO A CA 1
ATOM 5736 C C . PRO A 1 687 ? -9.726 32.341 34.083 1.00 84.94 687 PRO A C 1
ATOM 5738 O O . PRO A 1 687 ? -10.935 32.383 33.888 1.00 84.94 687 PRO A O 1
ATOM 5741 N N . LYS A 1 688 ? -8.849 32.564 33.090 1.00 87.94 688 LYS A N 1
ATOM 5742 C CA . LYS A 1 688 ? -9.248 32.830 31.697 1.00 87.94 688 LYS A CA 1
ATOM 5743 C C . LYS A 1 688 ? -9.501 31.561 30.887 1.00 87.94 688 LYS A C 1
ATOM 5745 O O . LYS A 1 688 ? -10.051 31.652 29.791 1.00 87.94 688 LYS A O 1
ATOM 5750 N N . LYS A 1 689 ? -9.029 30.410 31.367 1.00 89.38 689 LYS A N 1
ATOM 5751 C CA . LYS A 1 689 ? -9.164 29.111 30.695 1.00 89.38 689 LYS A CA 1
ATOM 5752 C C . LYS A 1 689 ? -10.026 28.128 31.474 1.00 89.38 689 LYS A C 1
ATOM 5754 O O . LYS A 1 689 ? -10.485 27.167 30.868 1.00 89.38 689 LYS A O 1
ATOM 5759 N N . CYS A 1 690 ? -10.199 28.341 32.775 1.00 91.88 690 CYS A N 1
ATOM 5760 C CA . CYS A 1 690 ? -11.006 27.469 33.605 1.00 91.88 690 CYS A CA 1
ATOM 5761 C C . CYS A 1 690 ? -12.500 27.598 33.289 1.00 91.88 690 CYS A C 1
ATOM 5763 O O . CYS A 1 690 ? -12.999 28.685 33.003 1.00 91.88 690 CYS A O 1
ATOM 5765 N N . GLU A 1 691 ? -13.207 26.479 33.385 1.00 92.56 691 GLU A N 1
ATOM 5766 C CA . GLU A 1 691 ? -14.664 26.376 33.267 1.00 92.56 691 GLU A CA 1
ATOM 5767 C C . GLU A 1 691 ? -15.209 25.383 34.303 1.00 92.56 691 GLU A C 1
ATOM 5769 O O . GLU A 1 691 ? -14.441 24.672 34.947 1.00 92.56 691 GLU A O 1
ATOM 5774 N N . LEU A 1 692 ? -16.526 25.343 34.521 1.00 91.31 692 LEU A N 1
ATOM 5775 C CA . LEU A 1 692 ? -17.117 24.283 35.345 1.00 91.31 692 LEU A CA 1
ATOM 5776 C C . LEU A 1 692 ? -16.964 22.925 34.657 1.00 91.31 692 LEU A C 1
ATOM 5778 O O . LEU A 1 692 ? -16.964 22.845 33.430 1.00 91.31 692 LEU A O 1
ATOM 5782 N N . ALA A 1 693 ? -16.881 21.856 35.452 1.00 90.00 693 ALA A N 1
ATOM 5783 C CA . ALA A 1 693 ? -16.925 20.505 34.913 1.00 90.00 693 ALA A CA 1
ATOM 5784 C C . ALA A 1 693 ? -18.235 20.291 34.136 1.00 90.00 693 ALA A C 1
ATOM 5786 O O . ALA A 1 693 ? -19.318 20.666 34.592 1.00 90.00 693 ALA A O 1
ATOM 5787 N N . HIS A 1 694 ? -18.136 19.695 32.948 1.00 90.12 694 HIS A N 1
ATOM 5788 C CA . HIS A 1 694 ? -19.292 19.472 32.079 1.00 90.12 694 HIS A CA 1
ATOM 5789 C C . HIS A 1 694 ? -19.788 18.043 32.230 1.00 90.12 694 HIS A C 1
ATOM 5791 O O . HIS A 1 694 ? -19.078 17.098 31.887 1.00 90.12 694 HIS A O 1
ATOM 5797 N N . LEU A 1 695 ? -21.032 17.873 32.664 1.00 90.31 695 LEU A N 1
ATOM 5798 C CA . LEU A 1 695 ? -21.682 16.572 32.636 1.00 90.31 695 LEU A CA 1
ATOM 5799 C C . LEU A 1 695 ? -22.234 16.295 31.234 1.00 90.31 695 LEU A C 1
ATOM 5801 O O . LEU A 1 695 ? -23.011 17.072 30.679 1.00 90.31 695 LEU A O 1
ATOM 5805 N N . TYR A 1 696 ? -21.861 15.158 30.661 1.00 92.12 696 TYR A N 1
ATOM 5806 C CA . TYR A 1 696 ? -22.489 14.641 29.451 1.00 92.12 696 TYR A CA 1
ATOM 5807 C C . TYR A 1 696 ? -22.750 13.146 29.574 1.00 92.12 696 TYR A C 1
ATOM 5809 O O . TYR A 1 696 ? -22.313 12.490 30.512 1.00 92.12 696 TYR A O 1
ATOM 5817 N N . PHE A 1 697 ? -23.487 12.601 28.614 1.00 93.88 697 PHE A N 1
ATOM 5818 C CA . PHE A 1 697 ? -23.959 11.228 28.672 1.00 93.88 697 PHE A CA 1
ATOM 5819 C C . PHE A 1 697 ? -23.479 10.416 27.470 1.00 93.88 697 PHE A C 1
ATOM 5821 O O . PHE A 1 697 ? -23.563 10.878 26.328 1.00 93.88 697 PHE A O 1
ATOM 5828 N N . ASN A 1 698 ? -23.020 9.189 27.726 1.00 94.44 698 ASN A N 1
ATOM 5829 C CA . ASN A 1 698 ? -22.690 8.208 26.693 1.00 94.44 698 ASN A CA 1
ATOM 5830 C C . ASN A 1 698 ? -23.693 7.039 26.718 1.00 94.44 698 ASN A C 1
ATOM 5832 O O . ASN A 1 698 ? -23.876 6.415 27.762 1.00 94.44 698 ASN A O 1
ATOM 5836 N N . PRO A 1 699 ? -24.338 6.692 25.594 1.00 93.62 699 PRO A N 1
ATOM 5837 C CA . PRO A 1 699 ? -25.292 5.588 25.532 1.00 93.62 699 PRO A CA 1
ATOM 5838 C C . PRO A 1 699 ? -24.614 4.218 25.684 1.00 93.62 699 PRO A C 1
ATOM 5840 O O . PRO A 1 699 ? -23.596 3.925 25.045 1.00 93.62 699 PRO A O 1
ATOM 5843 N N . LYS A 1 700 ? -25.219 3.344 26.496 1.00 91.38 700 LYS A N 1
ATOM 5844 C CA . LYS A 1 700 ? -24.817 1.943 26.693 1.00 91.38 700 LYS A CA 1
ATOM 5845 C C . LYS A 1 700 ? -25.611 1.028 25.758 1.00 91.38 700 LYS A C 1
ATOM 5847 O O . LYS A 1 700 ? -26.469 0.270 26.193 1.00 91.38 700 LYS A O 1
ATOM 5852 N N . THR A 1 701 ? -25.284 1.056 24.469 1.00 85.12 701 THR A N 1
ATOM 5853 C CA . THR A 1 701 ? -25.975 0.311 23.386 1.00 85.12 701 THR A CA 1
ATOM 5854 C C . THR A 1 701 ? -25.983 -1.219 23.524 1.00 85.12 701 THR A C 1
ATOM 5856 O O . THR A 1 701 ? -26.647 -1.904 22.754 1.00 85.12 701 THR A O 1
ATOM 5859 N N . HIS A 1 702 ? -25.244 -1.769 24.488 1.00 81.19 702 HIS A N 1
ATOM 5860 C CA . HIS A 1 702 ? -25.198 -3.197 24.813 1.00 81.19 702 HIS A CA 1
ATOM 5861 C C . HIS A 1 702 ? -26.166 -3.604 25.938 1.00 81.19 702 HIS A C 1
ATOM 5863 O O . HIS A 1 702 ? -26.184 -4.775 26.305 1.00 81.19 702 HIS A O 1
ATOM 5869 N N . LYS A 1 703 ? -26.921 -2.660 26.511 1.00 83.88 703 LYS A N 1
ATOM 5870 C CA . LYS A 1 703 ? -27.920 -2.900 27.560 1.00 83.88 703 LYS A CA 1
ATOM 5871 C C . LYS A 1 703 ? -29.334 -2.648 27.029 1.00 83.88 703 LYS A C 1
ATOM 5873 O O . LYS A 1 703 ? -29.512 -1.834 26.124 1.00 83.88 703 LYS A O 1
ATOM 5878 N N . GLU A 1 704 ? -30.323 -3.317 27.617 1.00 78.69 704 GLU A N 1
ATOM 5879 C CA . GLU A 1 704 ? -31.747 -3.103 27.318 1.00 78.69 704 GLU A CA 1
ATOM 5880 C C . GLU A 1 704 ? -32.156 -1.649 27.569 1.00 78.69 704 GLU A C 1
ATOM 5882 O O . GLU A 1 704 ? -31.628 -1.012 28.478 1.00 78.69 704 GLU A O 1
ATOM 5887 N N . ASN A 1 705 ? -33.054 -1.111 26.736 1.00 80.75 705 ASN A N 1
ATOM 5888 C CA . ASN A 1 705 ? -33.503 0.293 26.741 1.00 80.75 705 ASN A CA 1
ATOM 5889 C C . ASN A 1 705 ? -32.401 1.353 26.531 1.00 80.75 705 ASN A C 1
ATOM 5891 O O . ASN A 1 705 ? -32.681 2.554 26.534 1.00 80.75 705 ASN A O 1
ATOM 5895 N N . ILE A 1 706 ? -31.154 0.927 26.290 1.00 80.00 706 ILE A N 1
ATOM 5896 C CA . ILE A 1 706 ? -29.993 1.776 25.991 1.00 80.00 706 ILE A CA 1
ATOM 5897 C C . ILE A 1 706 ? -29.853 2.903 27.036 1.00 80.00 706 ILE A C 1
ATOM 5899 O O . ILE A 1 706 ? -29.963 4.086 26.697 1.00 80.00 706 ILE A O 1
ATOM 5903 N N . PRO A 1 707 ? -29.634 2.574 28.322 1.00 89.62 707 PRO A N 1
ATOM 5904 C CA . PRO A 1 707 ? -29.425 3.571 29.357 1.00 89.62 707 PRO A CA 1
ATOM 5905 C C . PRO A 1 707 ? -28.189 4.409 29.049 1.00 89.62 707 PRO A C 1
ATOM 5907 O O . PRO A 1 707 ? -27.254 3.980 28.361 1.00 89.62 707 PRO A O 1
ATOM 5910 N N . VAL A 1 708 ? -28.156 5.606 29.613 1.00 93.94 708 VAL A N 1
ATOM 5911 C CA . VAL A 1 708 ? -27.012 6.502 29.498 1.00 93.94 708 VAL A CA 1
ATOM 5912 C C . VAL A 1 708 ? -26.027 6.301 30.651 1.00 93.94 708 VAL A C 1
ATOM 5914 O O . VAL A 1 708 ? -26.394 5.912 31.758 1.00 93.94 708 VAL A O 1
ATOM 5917 N N . ARG A 1 709 ? -24.737 6.525 30.388 1.00 93.19 709 ARG A N 1
ATOM 5918 C CA . ARG A 1 709 ? -23.691 6.653 31.406 1.00 93.19 709 ARG A CA 1
ATOM 5919 C C . ARG A 1 709 ? -23.380 8.133 31.613 1.00 93.19 709 ARG A C 1
ATOM 5921 O O . ARG A 1 709 ? -23.031 8.760 30.612 1.00 93.19 709 ARG A O 1
ATOM 5928 N N . PRO A 1 710 ? -23.434 8.673 32.841 1.00 94.19 710 PRO A N 1
ATOM 5929 C CA . PRO A 1 710 ? -22.900 10.003 33.106 1.00 94.19 710 PRO A CA 1
ATOM 5930 C C . PRO A 1 710 ? -21.377 9.991 32.942 1.00 94.19 710 PRO A C 1
ATOM 5932 O O . PRO A 1 710 ? -20.699 9.064 33.393 1.00 94.19 710 PRO A O 1
ATOM 5935 N N . ILE A 1 711 ? -20.847 11.016 32.290 1.00 92.94 711 ILE A N 1
ATOM 5936 C CA . ILE A 1 711 ? -19.423 11.296 32.172 1.00 92.94 711 ILE A CA 1
ATOM 5937 C C . ILE A 1 711 ? -19.208 12.733 32.620 1.00 92.94 711 ILE A C 1
ATOM 5939 O O . ILE A 1 711 ? -19.697 13.671 31.989 1.00 92.94 711 ILE A O 1
ATOM 5943 N N . GLU A 1 712 ? -18.462 12.894 33.703 1.00 91.62 712 GLU A N 1
ATOM 5944 C CA . GLU A 1 712 ? -18.018 14.198 34.166 1.00 91.62 712 GLU A CA 1
ATOM 5945 C C . GLU A 1 712 ? -16.736 14.577 33.422 1.00 91.62 712 GLU A C 1
ATOM 5947 O O . GLU A 1 712 ? -15.693 13.935 33.559 1.00 91.62 712 GLU A O 1
ATOM 5952 N N . ASN A 1 713 ? -16.821 15.599 32.577 1.00 90.31 713 ASN A N 1
ATOM 5953 C CA . ASN A 1 713 ? -15.658 16.181 31.937 1.00 90.31 713 ASN A CA 1
ATOM 5954 C C . ASN A 1 713 ? -15.052 17.236 32.855 1.00 90.31 713 ASN A C 1
ATOM 5956 O O . ASN A 1 713 ? -15.484 18.388 32.852 1.00 90.31 713 ASN A O 1
ATOM 5960 N N . THR A 1 714 ? -14.027 16.849 33.600 1.00 91.31 714 THR A N 1
ATOM 5961 C CA . THR A 1 714 ? -13.278 17.768 34.457 1.00 91.31 714 THR A CA 1
ATOM 5962 C C . THR A 1 714 ? -12.132 18.449 33.719 1.00 91.31 714 THR A C 1
ATOM 5964 O O . THR A 1 714 ? -11.359 19.155 34.354 1.00 91.31 714 THR A O 1
ATOM 5967 N N . ILE A 1 715 ? -11.980 18.273 32.399 1.00 88.38 715 ILE A N 1
ATOM 5968 C CA . ILE A 1 715 ? -10.948 18.976 31.627 1.00 88.38 715 ILE A CA 1
ATOM 5969 C C . ILE A 1 715 ? -11.224 20.482 31.715 1.00 88.38 715 ILE A C 1
ATOM 5971 O O . ILE A 1 715 ? -12.320 20.919 31.387 1.00 88.38 715 ILE A O 1
ATOM 5975 N N . HIS A 1 716 ? -10.217 21.253 32.138 1.00 90.06 716 HIS A N 1
ATOM 5976 C CA . HIS A 1 716 ? -10.287 22.702 32.389 1.00 90.06 716 HIS A CA 1
ATOM 5977 C C . HIS A 1 716 ? -11.070 23.132 33.644 1.00 90.06 716 HIS A C 1
ATOM 5979 O O . HIS A 1 716 ? -11.191 24.330 33.893 1.00 90.06 716 HIS A O 1
ATOM 5985 N N . ALA A 1 717 ? -11.530 22.207 34.486 1.00 93.12 717 ALA A N 1
ATOM 5986 C CA . ALA A 1 717 ? -12.024 22.547 35.817 1.00 93.12 717 ALA A CA 1
ATOM 5987 C C . ALA A 1 717 ? -10.930 23.203 36.690 1.00 93.12 717 ALA A C 1
ATOM 5989 O O . ALA A 1 717 ? -9.741 22.919 36.521 1.00 93.12 717 ALA A O 1
ATOM 5990 N N . PRO A 1 718 ? -11.288 24.034 37.688 1.00 93.44 718 PRO A N 1
ATOM 5991 C CA . PRO A 1 718 ? -10.304 24.579 38.627 1.00 93.44 718 PRO A CA 1
ATOM 5992 C C . PRO A 1 718 ? -9.492 23.499 39.360 1.00 93.44 718 PRO A C 1
ATOM 5994 O O . PRO A 1 718 ? -8.390 23.764 39.823 1.00 93.44 718 PRO A O 1
ATOM 5997 N N . THR A 1 719 ? -10.022 22.277 39.450 1.00 92.06 719 THR A N 1
ATOM 5998 C CA . THR A 1 719 ? -9.404 21.130 40.122 1.00 92.06 719 THR A CA 1
ATOM 5999 C C . THR A 1 719 ? -8.602 20.204 39.197 1.00 92.06 719 THR A C 1
ATOM 6001 O O . THR A 1 719 ? -7.925 19.319 39.712 1.00 92.06 719 THR A O 1
ATOM 6004 N N . THR A 1 720 ? -8.622 20.383 37.864 1.00 90.00 720 THR A N 1
ATOM 6005 C CA . THR A 1 720 ? -8.054 19.409 36.898 1.00 90.00 720 THR A CA 1
ATOM 6006 C C . THR A 1 720 ? -6.588 19.081 37.144 1.00 90.00 720 THR A C 1
ATOM 6008 O O . THR A 1 720 ? -6.187 17.935 37.011 1.00 90.00 720 THR A O 1
ATOM 6011 N N . ASN A 1 721 ? -5.775 20.090 37.459 1.00 88.38 721 ASN A N 1
ATOM 6012 C CA . ASN A 1 721 ? -4.326 19.919 37.587 1.00 88.38 721 ASN A CA 1
ATOM 6013 C C . ASN A 1 721 ? -3.905 19.484 39.000 1.00 88.38 721 ASN A C 1
ATOM 6015 O O . ASN A 1 721 ? -2.711 19.441 39.282 1.00 88.38 721 ASN A O 1
ATOM 6019 N N . ILE A 1 722 ? -4.868 19.243 39.895 1.00 85.62 722 ILE A N 1
ATOM 6020 C CA . ILE A 1 722 ? -4.632 18.882 41.299 1.00 85.62 722 ILE A CA 1
ATOM 6021 C C . ILE A 1 722 ? -4.790 17.373 41.516 1.00 85.62 722 ILE A C 1
ATOM 6023 O O . ILE A 1 722 ? -4.159 16.836 42.424 1.00 85.62 722 ILE A O 1
ATOM 6027 N N . SER A 1 723 ? -5.629 16.713 40.707 1.00 63.53 723 SER A N 1
ATOM 6028 C CA . SER A 1 723 ? -5.754 15.249 40.641 1.00 63.53 723 SER A CA 1
ATOM 6029 C C . SER A 1 723 ? -4.587 14.633 39.887 1.00 63.53 723 SER A C 1
ATOM 6031 O O . SER A 1 723 ? -4.096 13.581 40.344 1.00 63.53 723 SER A O 1
#

Organism: NCBI:txid392033

Foldseek 3Di:
DDDDDDDDDDDDDDDDDDDPPDPPPDDPVLVVQLVVVVVVVDDPVVSVVVVVVVVVVVVVVVVVVVVVVVVVVDDDDDDDDDDDDDDDDDDDDDDDDDDDDDDDDDDDDDDDDDDDDDDDDDDDDDDDDDDDDDDDDDDPPVVVVVVVVVLPPPPVVVPPDDAVLLVDDLVVNVVVLCVLLVDDPPDPVQSVLLSVLLSLLLLLVLLVLVLVLLVLQLVVCVVLVDFFPVLCVVLVHDGDSVSSNVVSVSVSVVSVVVSVVSVVVNVVSQVVNPDDPDHSVSSNVSSNVVSCVRCVVSNVVSVVVSVVRVLRSLLVVLVVVLVPPPDPDPVVVLLVQLLVLLVQLLVLVLVLVLQVLCVVLQFHPCVLVVLLVVLVPPPPDDPPDLQCVQVVVVVSVVVSLVVVVVVVVVSVVVSVVSNVVSVVSNVVSLVVLVVVLVVVPDDPVSVVSSVSSVVSSVSSSVVSVVVSVVVVVVVSVVSVVCSVVCPPPSRGDLPAAQAAEPESDDPDDPVLRCCQSVPQPDDDVQLLLVPDPVVLLVVLVVVLVVVLVVVLVVVVPDPPDDNPPVVSVVVSVVSSVVSNCSHVVHDDPVVSVSSVVSVVSVVVNVVCCVVQQWDWAQAPPDRHIYIYHPVVVVVLVVVVCVVPVPDDDDPDDCQVVQLVVQLVVLVVCVVVVVDDPVLSVQLRQDPVQADAWDWDWHFNSVDPPGHTDIDTRCVRHNRPRVD